Protein AF-0000000069994656 (afdb_homodimer)

Nearest PDB structures (foldseek):
  2nva-assembly3_F  TM=9.158E-01  e=1.597E-36  Paramecium bursaria Chlorella virus 1
  2nv9-assembly4_H  TM=9.128E-01  e=1.916E-36  Paramecium bursaria Chlorella virus 1
  2nv9-assembly2_C  TM=8.968E-01  e=6.045E-37  Paramecium bursaria Chlorella virus 1
  7s3f-assembly1_B  TM=8.757E-01  e=2.452E-35  Homo sapiens
  1d7k-assembly1_A  TM=8.746E-01  e=2.942E-35  Homo sapiens

Radius of gyration: 27.52 Å; Cα contacts (8 Å, |Δi|>4): 1826; chains: 2; bounding box: 66×85×59 Å

Secondary structure (DSSP, 8-state):
-PPPGGGTS-HHHHHHHHHHHTTSPSSEEEE-HHHHHHHHHHHHHHTTTEEEEEEGGG---HHHHHHHHHTT-EEEE-SHHHHHHHHHTT--GGGEEE--S---HHHHHHHHHTT--EEEE-SHHHHHHHHHHSTT-EEEEEB--S-GGGSSBPPPTTS-B-HHHHHHHHHHHHHTT-EEEEEE----BT---THHHHHHHHHHHHHHHHIIIII-----EEE----PPP-SSS----HHHHHHHHHHHHHHHH-SSPPEEEE--SHHHHGGGEEEEEEEEEEE-SSTT--PEEEEES--GGGT-GGGGGG-S---EE-S--S-EEEEEEE-SSS-TT-EEEEEEEEEEETT--TT-EEEEES-SSSSGGG-BS-GGGPPPPEEEE-/-PPPGGGTS-HHHHHHHHHHHTTSPSSEEEE-HHHHHHHHHHHHHHTTTEEEEEEGGG---HHHHHHHHHTT-EEEE-SHHHHHHHHHTT--GGGEEE--S---HHHHHHHHHTT--EEEE-SHHHHHHHHHHSTT-EEEEEB--S-GGGSSBPPPTTS-B-HHHHHHHHHHHHHTT-EEEEEE----BT---THHHHHHHHHHHHHHHHIIIII-----EEE----PPP-SSS----HHHHHHHHHHHHHHHH-SSPPEEEE--SHHHHGGGEEEEEEEEEEE-SSTT--PEEEEES--GGGT-GGGGGG-S---EE-S--S-EEEEEEE-SSS-TT-EEEEEEEEEEETT--TT-EEEEES-SSSSGGG-BS-GGGPPPPEEEE-

Solvent-accessible surface area (backbone atoms only — not comparable to full-atom values): 38412 Å² total; per-residue (Å²): 110,85,60,60,64,70,82,71,33,58,67,68,59,45,51,52,54,47,60,56,49,75,76,53,77,70,44,32,32,43,29,37,53,64,52,30,53,49,39,49,52,52,49,42,68,52,36,70,82,42,44,50,23,40,30,39,56,27,52,73,50,64,71,52,52,44,52,39,47,75,72,64,48,27,34,29,32,57,34,69,52,36,45,53,53,49,42,70,66,67,50,56,34,89,41,37,33,42,59,34,57,62,54,46,53,68,53,44,27,50,43,33,75,65,52,36,47,39,36,39,28,42,38,68,62,49,44,52,38,38,37,69,41,32,63,59,25,36,34,28,36,29,34,58,61,85,73,27,77,66,15,53,43,58,54,43,85,77,57,32,10,38,69,70,44,44,54,52,47,39,54,47,29,45,76,60,49,27,36,49,30,29,41,28,40,55,59,16,42,44,34,71,62,68,65,55,55,45,58,48,52,53,53,49,48,52,52,45,51,48,35,32,73,74,67,68,42,72,57,46,36,42,32,54,30,40,23,54,47,48,66,48,68,60,84,63,80,53,69,60,55,52,32,54,52,51,50,49,46,47,34,74,73,52,41,90,74,59,60,50,35,35,37,28,49,28,43,47,39,32,10,59,29,8,38,29,37,29,29,29,40,42,59,43,46,44,35,94,80,49,79,61,33,34,40,27,23,62,46,25,29,57,39,20,39,51,58,18,53,93,52,39,52,56,66,36,60,37,55,90,68,70,72,62,61,39,57,31,30,38,28,20,47,57,91,48,49,75,29,51,39,26,74,79,64,61,47,44,42,36,69,78,63,45,59,71,41,55,38,37,32,39,41,42,35,30,50,17,59,32,52,4,14,52,29,49,43,40,41,66,49,44,42,76,44,80,87,109,84,61,61,64,69,81,71,33,57,66,68,59,45,51,52,53,48,60,57,52,74,75,53,76,70,45,32,33,42,30,38,53,64,53,31,52,49,40,49,50,51,50,40,67,51,37,73,80,43,44,48,22,40,30,38,56,27,55,72,49,64,70,53,51,44,53,39,48,74,73,64,47,26,35,31,32,57,37,70,53,36,45,53,54,48,41,71,66,66,50,56,34,88,41,37,32,43,60,34,58,62,55,46,54,69,53,45,28,50,42,32,76,66,52,36,46,41,36,39,28,41,37,67,63,50,44,55,39,39,37,70,41,31,64,60,25,35,34,27,36,28,34,58,62,85,74,28,78,67,15,54,42,58,53,42,85,77,56,31,12,36,70,71,45,43,53,51,47,40,54,48,29,46,76,58,49,26,37,48,31,29,42,28,41,54,57,16,42,44,34,71,62,70,66,56,55,46,57,49,50,52,54,50,47,51,53,46,51,48,36,34,74,75,67,67,42,74,57,44,35,40,32,53,31,40,22,56,47,48,66,48,66,60,85,60,79,52,68,61,57,51,32,54,52,51,49,48,46,48,34,74,72,53,43,88,74,60,61,48,35,35,35,27,48,28,42,48,39,32,10,58,28,8,36,29,38,30,31,29,39,41,61,43,46,43,35,93,79,48,80,62,32,36,40,27,24,61,47,24,29,57,38,19,39,51,57,17,54,95,51,39,52,54,66,37,60,37,56,89,69,69,71,63,62,39,56,30,30,36,28,20,48,57,90,48,50,74,29,51,40,28,75,79,64,61,47,45,43,36,69,80,63,45,59,71,40,55,37,37,32,39,41,42,35,30,50,17,60,31,52,4,12,51,30,51,43,39,42,66,49,44,42,75,44,80,87

Organism: NCBI:txid53407

Structure (mmCIF, N/CA/C/O backbone):
data_AF-0000000069994656-model_v1
#
loop_
_entity.id
_entity.type
_entity.pdbx_description
1 polymer 'ornithine decarboxylase'
#
loop_
_atom_site.group_PDB
_atom_site.id
_atom_site.type_symbol
_atom_site.label_atom_id
_atom_site.label_alt_id
_atom_site.label_comp_id
_atom_site.label_asym_id
_atom_site.label_entity_id
_atom_site.label_seq_id
_atom_site.pdbx_PDB_ins_code
_atom_site.Cartn_x
_atom_site.Cartn_y
_atom_site.Cartn_z
_atom_site.occupancy
_atom_site.B_iso_or_equiv
_atom_site.auth_seq_id
_atom_site.auth_comp_id
_atom_site.auth_asym_id
_atom_site.auth_atom_id
_atom_site.pdbx_PDB_model_num
ATOM 1 N N . MET A 1 1 ? -22.219 -8.555 13.594 1 63.38 1 MET A N 1
ATOM 2 C CA . MET A 1 1 ? -23.5 -7.836 13.703 1 63.38 1 MET A CA 1
ATOM 3 C C . MET A 1 1 ? -23.891 -7.219 12.359 1 63.38 1 MET A C 1
ATOM 5 O O . MET A 1 1 ? -23.016 -6.797 11.594 1 63.38 1 MET A O 1
ATOM 9 N N . SER A 1 2 ? -25.141 -7.309 12.047 1 77.81 2 SER A N 1
ATOM 10 C CA . SER A 1 2 ? -25.641 -6.746 10.805 1 77.81 2 SER A CA 1
ATOM 11 C C . SER A 1 2 ? -25.641 -5.223 10.844 1 77.81 2 SER A C 1
ATOM 13 O O . SER A 1 2 ? -26.031 -4.621 11.852 1 77.81 2 SER A O 1
ATOM 15 N N . ILE A 1 3 ? -25.125 -4.598 9.906 1 87.12 3 ILE A N 1
ATOM 16 C CA . ILE A 1 3 ? -25.016 -3.146 9.781 1 87.12 3 ILE A CA 1
ATOM 17 C C . ILE A 1 3 ? -26.359 -2.568 9.328 1 87.12 3 ILE A C 1
ATOM 19 O O . ILE A 1 3 ? -27 -3.111 8.43 1 87.12 3 ILE A O 1
ATOM 23 N N . GLN A 1 4 ? -26.75 -1.566 10.086 1 90.5 4 GLN A N 1
ATOM 24 C CA . GLN A 1 4 ? -27.922 -0.803 9.664 1 90.5 4 GLN A CA 1
ATOM 25 C C . GLN A 1 4 ? -27.516 0.464 8.914 1 90.5 4 GLN A C 1
ATOM 27 O O . GLN A 1 4 ? -26.922 1.369 9.5 1 90.5 4 GLN A O 1
ATOM 32 N N . VAL A 1 5 ? -27.891 0.557 7.688 1 92.75 5 VAL A N 1
ATOM 33 C CA . VAL A 1 5 ? -27.484 1.648 6.805 1 92.75 5 VAL A CA 1
ATOM 34 C C . VAL A 1 5 ? -27.938 2.982 7.395 1 92.75 5 VAL A C 1
ATOM 36 O O . VAL A 1 5 ? -27.25 3.992 7.27 1 92.75 5 VAL A O 1
ATOM 39 N N . GLU A 1 6 ? -29.047 3.006 8.125 1 92.38 6 GLU A N 1
ATOM 40 C CA . GLU A 1 6 ? -29.656 4.219 8.672 1 92.38 6 GLU A CA 1
ATOM 41 C C . GLU A 1 6 ? -28.781 4.832 9.758 1 92.38 6 GLU A C 1
ATOM 43 O O . GLU A 1 6 ? -28.953 6 10.117 1 92.38 6 GLU A O 1
ATOM 48 N N . ASP A 1 7 ? -27.906 4.07 10.242 1 91.62 7 ASP A N 1
ATOM 49 C CA . ASP A 1 7 ? -26.969 4.594 11.234 1 91.62 7 ASP A CA 1
ATOM 50 C C . ASP A 1 7 ? -25.891 5.465 10.578 1 91.62 7 ASP A C 1
ATOM 52 O O . ASP A 1 7 ? -25.203 6.219 11.258 1 91.62 7 ASP A O 1
ATOM 56 N N . TYR A 1 8 ? -25.859 5.414 9.203 1 92.75 8 TYR A N 1
ATOM 57 C CA . TYR A 1 8 ? -24.75 6.074 8.508 1 92.75 8 TYR A CA 1
ATOM 58 C C . TYR A 1 8 ? -25.281 7.055 7.469 1 92.75 8 TYR A C 1
ATOM 60 O O . TYR A 1 8 ? -24.625 8.055 7.16 1 92.75 8 TYR A O 1
ATOM 68 N N . PHE A 1 9 ? -26.438 6.703 6.938 1 93.88 9 PHE A N 1
ATOM 69 C CA . PHE A 1 9 ? -27.031 7.52 5.879 1 93.88 9 PHE A CA 1
ATOM 70 C C . PHE A 1 9 ? -28.5 7.777 6.152 1 93.88 9 PHE A C 1
ATOM 72 O O . PHE A 1 9 ? -29.219 6.895 6.633 1 93.88 9 PHE A O 1
ATOM 79 N N . ALA A 1 10 ? -28.844 9.016 5.742 1 94.5 10 ALA A N 1
ATOM 80 C CA . ALA A 1 10 ? -30.281 9.188 5.586 1 94.5 10 ALA A CA 1
ATOM 81 C C . ALA A 1 10 ? -30.844 8.242 4.523 1 94.5 10 ALA A C 1
ATOM 83 O O . ALA A 1 10 ? -30.172 7.973 3.52 1 94.5 10 ALA A O 1
ATOM 84 N N . ARG A 1 11 ? -32.062 7.801 4.715 1 93.69 11 ARG A N 1
ATOM 85 C CA . ARG A 1 11 ? -32.656 6.789 3.852 1 93.69 11 ARG A CA 1
ATOM 86 C C . ARG A 1 11 ? -32.656 7.246 2.396 1 93.69 11 ARG A C 1
ATOM 88 O O . ARG A 1 11 ? -32.281 6.484 1.501 1 93.69 11 ARG A O 1
ATOM 95 N N . ASP A 1 12 ? -33.031 8.461 2.184 1 96.25 12 ASP A N 1
ATOM 96 C CA . ASP A 1 12 ? -33.156 8.992 0.826 1 96.25 12 ASP A CA 1
ATOM 97 C C . ASP A 1 12 ? -31.781 9.125 0.163 1 96.25 12 ASP A C 1
ATOM 99 O O . ASP A 1 12 ? -31.641 8.898 -1.04 1 96.25 12 ASP A O 1
ATOM 103 N N . THR A 1 13 ? -30.844 9.523 0.927 1 96.5 13 THR A N 1
ATOM 104 C CA . THR A 1 13 ? -29.484 9.656 0.407 1 96.5 13 THR A CA 1
ATOM 105 C C . THR A 1 13 ? -28.938 8.305 -0.017 1 96.5 13 THR A C 1
ATOM 107 O O . THR A 1 13 ? -28.359 8.172 -1.104 1 96.5 13 THR A O 1
ATOM 110 N N . PHE A 1 14 ? -29.188 7.316 0.808 1 96.69 14 PHE A N 1
ATOM 111 C CA . PHE A 1 14 ? -28.719 5.98 0.477 1 96.69 14 PHE A CA 1
ATOM 112 C C . PHE A 1 14 ? -29.406 5.449 -0.768 1 96.69 14 PHE A C 1
ATOM 114 O O . PHE A 1 14 ? -28.781 4.852 -1.639 1 96.69 14 PHE A O 1
ATOM 121 N N . LYS A 1 15 ? -30.656 5.633 -0.788 1 96.69 15 LYS A N 1
ATOM 122 C CA . LYS A 1 15 ? -31.438 5.172 -1.939 1 96.69 15 LYS A CA 1
ATOM 123 C C . LYS A 1 15 ? -30.906 5.789 -3.232 1 96.69 15 LYS A C 1
ATOM 125 O O . LYS A 1 15 ? -30.781 5.102 -4.25 1 96.69 15 LYS A O 1
ATOM 130 N N . LYS A 1 16 ? -30.625 7.039 -3.148 1 97.06 16 LYS A N 1
ATOM 131 C CA . LYS A 1 16 ? -30.094 7.742 -4.312 1 97.06 16 LYS A CA 1
ATOM 132 C C . LYS A 1 16 ? -28.75 7.176 -4.723 1 97.06 16 LYS A C 1
ATOM 134 O O . LYS A 1 16 ? -28.516 6.887 -5.902 1 97.06 16 LYS A O 1
ATOM 139 N N . MET A 1 17 ? -27.875 7.031 -3.785 1 97.56 17 MET A N 1
ATOM 140 C CA . MET A 1 17 ? -26.531 6.516 -4.059 1 97.56 17 MET A CA 1
ATOM 141 C C . MET A 1 17 ? -26.594 5.082 -4.566 1 97.56 17 MET A C 1
ATOM 143 O O . MET A 1 17 ? -25.875 4.715 -5.496 1 97.56 17 MET A O 1
ATOM 147 N N . LYS A 1 18 ? -27.453 4.297 -3.99 1 97.31 18 LYS A N 1
ATOM 148 C CA . LYS A 1 18 ? -27.609 2.906 -4.406 1 97.31 18 LYS A CA 1
ATOM 149 C C . LYS A 1 18 ? -28.156 2.814 -5.824 1 97.31 18 LYS A C 1
ATOM 151 O O . LYS A 1 18 ? -27.734 1.963 -6.609 1 97.31 18 LYS A O 1
ATOM 156 N N . ALA A 1 19 ? -29.141 3.652 -6.129 1 97.69 19 ALA A N 1
ATOM 157 C CA . ALA A 1 19 ? -29.703 3.67 -7.473 1 97.69 19 ALA A CA 1
ATOM 158 C C . ALA A 1 19 ? -28.641 3.949 -8.523 1 97.69 19 ALA A C 1
ATOM 160 O O . ALA A 1 19 ? -28.625 3.34 -9.594 1 97.69 19 ALA A O 1
ATOM 161 N N . PHE A 1 20 ? -27.797 4.875 -8.242 1 98 20 PHE A N 1
ATOM 162 C CA . PHE A 1 20 ? -26.656 5.152 -9.125 1 98 20 PHE A CA 1
ATOM 163 C C . PHE A 1 20 ? -25.734 3.947 -9.203 1 98 20 PHE A C 1
ATOM 165 O O . PHE A 1 20 ? -25.328 3.541 -10.297 1 98 20 PHE A O 1
ATOM 172 N N . ALA A 1 21 ? -25.359 3.4 -8.039 1 97.5 21 ALA A N 1
ATOM 173 C CA . ALA A 1 21 ? -24.406 2.293 -7.922 1 97.5 21 ALA A CA 1
ATOM 174 C C . ALA A 1 21 ? -24.891 1.078 -8.711 1 97.5 21 ALA A C 1
ATOM 176 O O . ALA A 1 21 ? -24.078 0.349 -9.289 1 97.5 21 ALA A O 1
ATOM 177 N N . ASP A 1 22 ? -26.156 0.831 -8.727 1 96.81 22 ASP A N 1
ATOM 178 C CA . ASP A 1 22 ? -26.75 -0.344 -9.367 1 96.81 22 ASP A CA 1
ATOM 179 C C . ASP A 1 22 ? -26.453 -0.366 -10.859 1 96.81 22 ASP A C 1
ATOM 181 O O . ASP A 1 22 ? -26.516 -1.419 -11.5 1 96.81 22 ASP A O 1
ATOM 185 N N . LYS A 1 23 ? -26.016 0.769 -11.375 1 97.38 23 LYS A N 1
ATOM 186 C CA . LYS A 1 23 ? -25.812 0.879 -12.82 1 97.38 23 LYS A CA 1
ATOM 187 C C . LYS A 1 23 ? -24.328 0.819 -13.18 1 97.38 23 LYS A C 1
ATOM 189 O O . LYS A 1 23 ? -23.953 0.947 -14.344 1 97.38 23 LYS A O 1
ATOM 194 N N . GLN A 1 24 ? -23.5 0.653 -12.172 1 97.69 24 GLN A N 1
ATOM 195 C CA . GLN A 1 24 ? -22.062 0.709 -12.414 1 97.69 24 GLN A CA 1
ATOM 196 C C . GLN A 1 24 ? -21.422 -0.663 -12.234 1 97.69 24 GLN A C 1
ATOM 198 O O . GLN A 1 24 ? -21.875 -1.469 -11.43 1 97.69 24 GLN A O 1
ATOM 203 N N . GLU A 1 25 ? -20.375 -0.936 -12.977 1 96.88 25 GLU A N 1
ATOM 204 C CA . GLU A 1 25 ? -19.562 -2.137 -12.789 1 96.88 25 GLU A CA 1
ATOM 205 C C . GLU A 1 25 ? -18.609 -1.981 -11.609 1 96.88 25 GLU A C 1
ATOM 207 O O . GLU A 1 25 ? -18.016 -0.919 -11.414 1 96.88 25 GLU A O 1
ATOM 212 N N . THR A 1 26 ? -18.484 -2.979 -10.812 1 97.44 26 THR A N 1
ATOM 213 C CA . THR A 1 26 ? -17.609 -2.965 -9.648 1 97.44 26 THR A CA 1
ATOM 214 C C . THR A 1 26 ? -16.188 -3.342 -10.031 1 97.44 26 THR A C 1
ATOM 216 O O . THR A 1 26 ? -15.961 -3.973 -11.062 1 97.44 26 THR A O 1
ATOM 219 N N . PRO A 1 27 ? -15.289 -2.9 -9.18 1 97.62 27 PRO A N 1
ATOM 220 C CA . PRO A 1 27 ? -15.422 -2.096 -7.961 1 97.62 27 PRO A CA 1
ATOM 221 C C . PRO A 1 27 ? -15.359 -0.594 -8.234 1 97.62 27 PRO A C 1
ATOM 223 O O . PRO A 1 27 ? -14.758 -0.169 -9.227 1 97.62 27 PRO A O 1
ATOM 226 N N . PHE A 1 28 ? -15.961 0.199 -7.371 1 98.31 28 PHE A N 1
ATOM 227 C CA . PHE A 1 28 ? -15.906 1.654 -7.445 1 98.31 28 PHE A CA 1
ATOM 228 C C . PHE A 1 28 ? -16.312 2.279 -6.113 1 98.31 28 PHE A C 1
ATOM 230 O O . PHE A 1 28 ? -16.828 1.591 -5.234 1 98.31 28 PHE A O 1
ATOM 237 N N . VAL A 1 29 ? -16.031 3.525 -5.961 1 98.06 29 VAL A N 1
ATOM 238 C CA . VAL A 1 29 ? -16.547 4.297 -4.836 1 98.06 29 VAL A CA 1
ATOM 239 C C . VAL A 1 29 ? -17.438 5.422 -5.352 1 98.06 29 VAL A C 1
ATOM 241 O O . VAL A 1 29 ? -17.141 6.051 -6.367 1 98.06 29 VAL A O 1
ATOM 244 N N . VAL A 1 30 ? -18.562 5.57 -4.781 1 98.5 30 VAL A N 1
ATOM 245 C CA . VAL A 1 30 ? -19.469 6.68 -5.074 1 98.5 30 VAL A CA 1
ATOM 246 C C . VAL A 1 30 ? -19.547 7.613 -3.869 1 98.5 30 VAL A C 1
ATOM 248 O O . VAL A 1 30 ? -19.719 7.156 -2.736 1 98.5 30 VAL A O 1
ATOM 251 N N . ILE A 1 31 ? -19.375 8.875 -4.117 1 98.25 31 ILE A N 1
ATOM 252 C CA . ILE A 1 31 ? -19.297 9.875 -3.051 1 98.25 31 ILE A CA 1
ATOM 253 C C . ILE A 1 31 ? -20.391 10.914 -3.232 1 98.25 31 ILE A C 1
ATOM 255 O O . ILE A 1 31 ? -20.547 11.469 -4.32 1 98.25 31 ILE A O 1
ATOM 259 N N . ASP A 1 32 ? -21.109 11.148 -2.197 1 98.38 32 ASP A N 1
ATOM 260 C CA . ASP A 1 32 ? -22.156 12.172 -2.195 1 98.38 32 ASP A CA 1
ATOM 261 C C . ASP A 1 32 ? -21.578 13.531 -1.801 1 98.38 32 ASP A C 1
ATOM 263 O O . ASP A 1 32 ? -21.328 13.789 -0.622 1 98.38 32 ASP A O 1
ATOM 267 N N . THR A 1 33 ? -21.547 14.469 -2.727 1 98.06 33 THR A N 1
ATOM 268 C CA . THR A 1 33 ? -20.891 15.75 -2.479 1 98.06 33 THR A CA 1
ATOM 269 C C . THR A 1 33 ? -21.734 16.625 -1.554 1 98.06 33 THR A C 1
ATOM 271 O O . THR A 1 33 ? -21.203 17.469 -0.84 1 98.06 33 THR A O 1
ATOM 274 N N . GLN A 1 34 ? -23.062 16.375 -1.5 1 97.94 34 GLN A N 1
ATOM 275 C CA . GLN A 1 34 ? -23.906 17.156 -0.597 1 97.94 34 GLN A CA 1
ATOM 276 C C . GLN A 1 34 ? -23.625 16.797 0.86 1 97.94 34 GLN A C 1
ATOM 278 O O . GLN A 1 34 ? -23.703 17.656 1.738 1 97.94 34 GLN A O 1
ATOM 283 N N . MET A 1 35 ? -23.359 15.578 1.066 1 97.88 35 MET A N 1
ATOM 284 C CA . MET A 1 35 ? -22.984 15.164 2.418 1 97.88 35 MET A CA 1
ATOM 285 C C . MET A 1 35 ? -21.703 15.859 2.863 1 97.88 35 MET A C 1
ATOM 287 O O . MET A 1 35 ? -21.562 16.234 4.031 1 97.88 35 MET A O 1
ATOM 291 N N . ILE A 1 36 ? -20.797 16.031 1.959 1 98.44 36 ILE A N 1
ATOM 292 C CA . ILE A 1 36 ? -19.547 16.734 2.26 1 98.44 36 ILE A CA 1
ATOM 293 C C . ILE A 1 36 ? -19.828 18.203 2.549 1 98.44 36 ILE A C 1
ATOM 295 O O . ILE A 1 36 ? -19.297 18.766 3.504 1 98.44 36 ILE A O 1
ATOM 299 N N . ALA A 1 37 ? -20.688 18.781 1.743 1 98.5 37 ALA A N 1
ATOM 300 C CA . ALA A 1 37 ? -21.078 20.172 1.945 1 98.5 37 ALA A CA 1
ATOM 301 C C . ALA A 1 37 ? -21.688 20.375 3.334 1 98.5 37 ALA A C 1
ATOM 303 O O . ALA A 1 37 ? -21.344 21.344 4.031 1 98.5 37 ALA A O 1
ATOM 304 N N . GLN A 1 38 ? -22.531 19.453 3.686 1 97.56 38 GLN A N 1
ATOM 305 C CA . GLN A 1 38 ? -23.188 19.562 4.988 1 97.56 38 GLN A CA 1
ATOM 306 C C . GLN A 1 38 ? -22.188 19.375 6.121 1 97.56 38 GLN A C 1
ATOM 308 O O . GLN A 1 38 ? -22.234 20.078 7.129 1 97.56 38 GLN A O 1
ATOM 313 N N . ALA A 1 39 ? -21.328 18.406 5.953 1 97.12 39 ALA A N 1
ATOM 314 C CA . ALA A 1 39 ? -20.312 18.172 6.969 1 97.12 39 ALA A CA 1
ATOM 315 C C . ALA A 1 39 ? -19.438 19.406 7.164 1 97.12 39 ALA A C 1
ATOM 317 O O . ALA A 1 39 ? -19.078 19.75 8.297 1 97.12 39 ALA A O 1
ATOM 318 N N . TYR A 1 40 ? -19.094 20.062 6.078 1 98.06 40 TYR A N 1
ATOM 319 C CA . TYR A 1 40 ? -18.312 21.281 6.137 1 98.06 40 TYR A CA 1
ATOM 320 C C . TYR A 1 40 ? -19.047 22.391 6.887 1 98.06 40 TYR A C 1
ATOM 322 O O . TYR A 1 40 ? -18.484 23.062 7.738 1 98.06 40 TY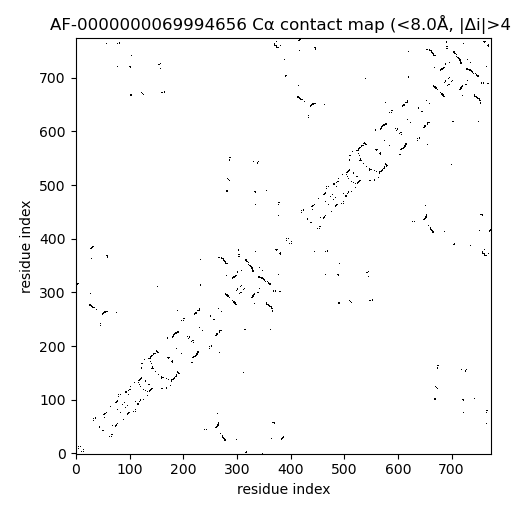R A O 1
ATOM 330 N N . ASP A 1 41 ? -20.297 22.531 6.602 1 97.94 41 ASP A N 1
ATOM 331 C CA . ASP A 1 41 ? -21.125 23.531 7.281 1 97.94 41 ASP A CA 1
ATOM 332 C C . ASP A 1 41 ? -21.219 23.234 8.781 1 97.94 41 ASP A C 1
ATOM 334 O O . ASP A 1 41 ? -21.141 24.156 9.602 1 97.94 41 ASP A O 1
ATOM 338 N N . ASP A 1 42 ? -21.391 21.984 9.062 1 96.69 42 ASP A N 1
ATOM 339 C CA . ASP A 1 42 ? -21.469 21.578 10.469 1 96.69 42 ASP A CA 1
ATOM 340 C C . ASP A 1 42 ? -20.172 21.891 11.203 1 96.69 42 ASP A C 1
ATOM 342 O O . ASP A 1 42 ? -20.188 22.359 12.344 1 96.69 42 ASP A O 1
ATOM 346 N N . LEU A 1 43 ? -19.094 21.609 10.562 1 96.81 43 LEU A N 1
ATOM 347 C CA . LEU A 1 43 ? -17.797 21.891 11.148 1 96.81 43 LEU A CA 1
ATOM 348 C C . LEU A 1 43 ? -17.625 23.391 11.391 1 96.81 43 LEU A C 1
ATOM 350 O O . LEU A 1 43 ? -17.188 23.797 12.469 1 96.81 43 LEU A O 1
ATOM 354 N N . ARG A 1 44 ? -18 24.188 10.43 1 96.56 44 ARG A N 1
ATOM 355 C CA . ARG A 1 44 ? -17.891 25.641 10.539 1 96.56 44 ARG A CA 1
ATOM 356 C C . ARG A 1 44 ? -18.781 26.172 11.641 1 96.56 44 ARG A C 1
ATOM 358 O O . ARG A 1 44 ? -18.406 27.094 12.367 1 96.56 44 ARG A O 1
ATOM 365 N N . ALA A 1 45 ? -19.891 25.594 11.727 1 95.81 45 ALA A N 1
ATOM 366 C CA . ALA A 1 45 ? -20.828 26.016 12.758 1 95.81 45 ALA A CA 1
ATOM 367 C C . ALA A 1 45 ? -20.297 25.703 14.156 1 95.81 45 ALA A C 1
ATOM 369 O O . ALA A 1 45 ? -20.531 26.453 15.102 1 95.81 45 ALA A O 1
ATOM 370 N N . GLY A 1 46 ? -19.625 24.609 14.234 1 94.62 46 GLY A N 1
ATOM 371 C CA . GLY A 1 46 ? -19.078 24.219 15.516 1 94.62 46 GLY A CA 1
ATOM 372 C C . GLY A 1 46 ? -17.844 25.016 15.906 1 94.62 46 GLY A C 1
ATOM 373 O O . GLY A 1 46 ? -17.594 25.219 17.094 1 94.62 46 GLY A O 1
ATOM 374 N N . PHE A 1 47 ? -17.094 25.406 14.883 1 95.5 47 PHE A N 1
ATOM 375 C CA . PHE A 1 47 ? -15.875 26.172 15.086 1 95.5 47 PHE A CA 1
ATOM 376 C C . PHE A 1 47 ? -15.93 27.484 14.312 1 95.5 47 PHE A C 1
ATOM 378 O O . PHE A 1 47 ? -15.109 27.734 13.43 1 95.5 47 PHE A O 1
ATOM 385 N N . GLU A 1 48 ? -16.719 28.375 14.695 1 91.81 48 GLU A N 1
ATOM 386 C CA . GLU A 1 48 ? -17.016 29.594 13.938 1 91.81 48 GLU A CA 1
ATOM 387 C C . GLU A 1 48 ? -15.773 30.469 13.781 1 91.81 48 GLU A C 1
ATOM 389 O O . GLU A 1 48 ? -15.609 31.141 12.766 1 91.81 48 GLU A O 1
ATOM 394 N N . PHE A 1 49 ? -14.93 30.359 14.711 1 93.81 49 PHE A N 1
ATOM 395 C CA . PHE A 1 49 ? -13.773 31.234 14.727 1 93.81 49 PHE A CA 1
ATOM 396 C C . PHE A 1 49 ? -12.594 30.609 14.008 1 93.81 49 PHE A C 1
ATOM 398 O O . PHE A 1 49 ? -11.586 31.266 13.75 1 93.81 49 PHE A O 1
ATOM 405 N N . ALA A 1 50 ? -12.672 29.391 13.703 1 96.69 50 ALA A N 1
ATOM 406 C CA . ALA A 1 50 ? -11.531 28.656 13.148 1 96.69 50 ALA A CA 1
ATOM 407 C C . ALA A 1 50 ? -11.531 28.719 11.625 1 96.69 50 ALA A C 1
ATOM 409 O O . ALA A 1 50 ? -12.594 28.812 11 1 96.69 50 ALA A O 1
ATOM 410 N N . LYS A 1 51 ? -10.367 28.719 11.07 1 97.88 51 LYS A N 1
ATOM 411 C CA . LYS A 1 51 ? -10.211 28.5 9.633 1 97.88 51 LYS A CA 1
ATOM 412 C C . LYS A 1 51 ? -10.055 27.031 9.305 1 97.88 51 LYS A C 1
ATOM 414 O O . LYS A 1 51 ? -9.305 26.312 9.977 1 97.88 51 LYS A O 1
ATOM 419 N N . VAL A 1 52 ? -10.781 26.625 8.312 1 98.19 52 VAL A N 1
ATOM 420 C CA . VAL A 1 52 ? -10.719 25.234 7.891 1 98.19 52 VAL A CA 1
ATOM 421 C C . VAL A 1 52 ? -9.727 25.094 6.738 1 98.19 52 VAL A C 1
ATOM 423 O O . VAL A 1 52 ? -9.867 25.734 5.703 1 98.19 52 VAL A O 1
ATOM 426 N N . TYR A 1 53 ? -8.742 24.344 6.914 1 98.75 53 TYR A N 1
ATOM 427 C CA . TYR A 1 53 ? -7.797 23.922 5.879 1 98.75 53 TYR A CA 1
ATOM 428 C C . TYR A 1 53 ? -8 22.469 5.508 1 98.75 53 TYR A C 1
ATOM 430 O O . TYR A 1 53 ? -7.434 21.562 6.141 1 98.75 53 TYR A O 1
ATOM 438 N N . TYR A 1 54 ? -8.758 22.25 4.48 1 98.62 54 TYR A N 1
ATOM 439 C CA . TYR A 1 54 ? -9.047 20.875 4.055 1 98.62 54 TYR A CA 1
ATOM 440 C C . TYR A 1 54 ? -7.762 20.125 3.729 1 98.62 54 TYR A C 1
ATOM 442 O O . TYR A 1 54 ? -6.938 20.594 2.943 1 98.62 54 TYR A O 1
ATOM 450 N N . ALA A 1 55 ? -7.574 18.938 4.414 1 97.38 55 ALA A N 1
ATOM 451 C CA . ALA A 1 55 ? -6.445 18.062 4.09 1 97.38 55 ALA A CA 1
ATOM 452 C C . ALA A 1 55 ? -6.668 17.344 2.764 1 97.38 55 ALA A C 1
ATOM 454 O O . ALA A 1 55 ? -7.32 16.297 2.719 1 97.38 55 ALA A O 1
ATOM 455 N N . VAL A 1 56 ? -5.98 17.734 1.724 1 97.56 56 VAL A N 1
ATOM 456 C CA . VAL A 1 56 ? -6.266 17.312 0.357 1 97.56 56 VAL A CA 1
ATOM 457 C C . VAL A 1 56 ? -5.953 15.82 0.201 1 97.56 56 VAL A C 1
ATOM 459 O O . VAL A 1 56 ? -6.598 15.125 -0.584 1 97.56 56 VAL A O 1
ATOM 462 N N . LYS A 1 57 ? -5.066 15.312 0.994 1 93.81 57 LYS A N 1
ATOM 463 C CA . LYS A 1 57 ? -4.645 13.922 0.891 1 93.81 57 LYS A CA 1
ATOM 464 C C . LYS A 1 57 ? -5.809 12.977 1.169 1 93.81 57 LYS A C 1
ATOM 466 O O . LYS A 1 57 ? -5.77 11.805 0.777 1 93.81 57 LYS A O 1
ATOM 471 N N . ALA A 1 58 ? -6.809 13.422 1.918 1 95.69 58 ALA A N 1
ATOM 472 C CA . ALA A 1 58 ? -7.957 12.578 2.238 1 95.69 58 ALA A CA 1
ATOM 473 C C . ALA A 1 58 ? -8.695 12.156 0.974 1 95.69 58 ALA A C 1
ATOM 475 O O . ALA A 1 58 ? -9.086 10.992 0.837 1 95.69 58 ALA A O 1
ATOM 476 N N . ASN A 1 59 ? -8.914 13 0.12 1 97.06 59 ASN A N 1
ATOM 477 C CA . ASN A 1 59 ? -9.484 12.797 -1.205 1 97.06 59 ASN A CA 1
ATOM 478 C C . ASN A 1 59 ? -9.227 13.984 -2.121 1 97.06 59 ASN A C 1
ATOM 480 O O . ASN A 1 59 ? -9.867 15.031 -1.995 1 97.06 59 ASN A O 1
ATOM 484 N N . PRO A 1 60 ? -8.352 13.883 -3.076 1 97 60 PRO A N 1
ATOM 485 C CA . PRO A 1 60 ? -7.891 15.023 -3.871 1 97 60 PRO A CA 1
ATOM 486 C C . PRO A 1 60 ? -8.758 15.273 -5.105 1 97 60 PRO A C 1
ATOM 488 O O . PRO A 1 60 ? -8.359 16.031 -6 1 97 60 PRO A O 1
ATOM 491 N N . ALA A 1 61 ? -9.914 14.695 -5.215 1 97.19 61 ALA A N 1
ATOM 492 C CA . ALA A 1 61 ? -10.766 14.852 -6.395 1 97.19 61 ALA A CA 1
ATOM 493 C C . ALA A 1 61 ? -11.094 16.312 -6.648 1 97.19 61 ALA A C 1
ATOM 495 O O . ALA A 1 61 ? -11.375 17.062 -5.707 1 97.19 61 ALA A O 1
ATOM 496 N N . VAL A 1 62 ? -11.133 16.719 -7.871 1 97.88 62 VAL A N 1
ATOM 497 C CA . VAL A 1 62 ? -11.391 18.109 -8.242 1 97.88 62 VAL A CA 1
ATOM 498 C C . VAL A 1 62 ? -12.812 18.5 -7.844 1 97.88 62 VAL A C 1
ATOM 500 O O . VAL A 1 62 ? -13.078 19.641 -7.48 1 97.88 62 VAL A O 1
ATOM 503 N N . GLU A 1 63 ? -13.773 17.547 -7.859 1 98.31 63 GLU A N 1
ATOM 504 C CA . GLU A 1 63 ? -15.148 17.797 -7.449 1 98.31 63 GLU A CA 1
ATOM 505 C C . GLU A 1 63 ? -15.219 18.25 -5.992 1 98.31 63 GLU A C 1
ATOM 507 O O . GLU A 1 63 ? -15.992 19.141 -5.656 1 98.31 63 GLU A O 1
ATOM 512 N N . ILE A 1 64 ? -14.406 17.656 -5.195 1 98.38 64 ILE A N 1
ATOM 513 C CA . ILE A 1 64 ? -14.391 17.969 -3.773 1 98.38 64 ILE A CA 1
ATOM 514 C C . ILE A 1 64 ? -13.664 19.297 -3.551 1 98.38 64 ILE A C 1
ATOM 516 O O . ILE A 1 64 ? -14.141 20.156 -2.803 1 98.38 64 ILE A O 1
ATOM 520 N N . ILE A 1 65 ? -12.516 19.484 -4.207 1 98.5 65 ILE A N 1
ATOM 521 C CA . ILE A 1 65 ? -11.75 20.719 -4.082 1 98.5 65 ILE A CA 1
ATOM 522 C C . ILE A 1 65 ? -12.609 21.891 -4.52 1 98.5 65 ILE A C 1
ATOM 524 O O . ILE A 1 65 ? -12.672 22.922 -3.826 1 98.5 65 ILE A O 1
ATOM 528 N N . ASP A 1 66 ? -13.312 21.719 -5.625 1 98.44 66 ASP A N 1
ATOM 529 C CA . ASP A 1 66 ? -14.172 22.781 -6.137 1 98.44 66 ASP A CA 1
ATOM 530 C C . ASP A 1 66 ? -15.289 23.109 -5.152 1 98.44 66 ASP A C 1
ATOM 532 O O . ASP A 1 66 ? -15.57 24.281 -4.887 1 98.44 66 ASP A O 1
ATOM 536 N N . LEU A 1 67 ? -15.898 22.109 -4.66 1 98.56 67 LEU A N 1
ATOM 537 C CA . LEU A 1 67 ? -16.984 22.266 -3.697 1 98.56 67 LEU A CA 1
ATOM 538 C C . LEU A 1 67 ? -16.5 23.047 -2.473 1 98.56 67 LEU A C 1
ATOM 540 O O . LEU A 1 67 ? -17.141 24.031 -2.068 1 98.56 67 LEU A O 1
ATOM 544 N N . LEU A 1 68 ? -15.414 22.625 -1.918 1 98.69 68 LEU A N 1
ATOM 545 C CA . LEU A 1 68 ? -14.906 23.234 -0.693 1 98.69 68 LEU A CA 1
ATOM 546 C C . LEU A 1 68 ? -14.359 24.625 -0.967 1 98.69 68 LEU A C 1
ATOM 548 O O . LEU A 1 68 ? -14.453 25.516 -0.116 1 98.69 68 LEU A O 1
ATOM 552 N N . ASN A 1 69 ? -13.758 24.781 -2.146 1 98.69 69 ASN A N 1
ATOM 553 C CA . ASN A 1 69 ? -13.336 26.109 -2.57 1 98.69 69 ASN A CA 1
ATOM 554 C C . ASN A 1 69 ? -14.508 27.094 -2.588 1 98.69 69 ASN A C 1
ATOM 556 O O . ASN A 1 69 ? -14.406 28.188 -2.041 1 98.69 69 ASN A O 1
ATOM 560 N N . GLN A 1 70 ? -15.57 26.703 -3.139 1 98.31 70 GLN A N 1
ATOM 561 C CA . GLN A 1 70 ? -16.766 27.547 -3.238 1 98.31 70 GLN A CA 1
ATOM 562 C C . GLN A 1 70 ? -17.328 27.859 -1.857 1 98.31 70 GLN A C 1
ATOM 564 O O . GLN A 1 70 ? -17.891 28.938 -1.639 1 98.31 70 GLN A O 1
ATOM 569 N N . LYS A 1 71 ? -17.125 27 -0.964 1 98 71 LYS A N 1
ATOM 570 C CA . LYS A 1 71 ? -17.641 27.188 0.389 1 98 71 LYS A CA 1
ATOM 571 C C . LYS A 1 71 ? -16.688 28.031 1.228 1 98 71 LYS A C 1
ATOM 573 O O . LYS A 1 71 ? -17 28.375 2.371 1 98 71 LYS A O 1
ATOM 578 N N . GLY A 1 72 ? -15.484 28.297 0.7 1 97.56 72 GLY A N 1
ATOM 579 C CA . GLY A 1 72 ? -14.586 29.219 1.376 1 97.56 72 GLY A CA 1
ATOM 580 C C . GLY A 1 72 ? -13.484 28.516 2.146 1 97.56 72 GLY A C 1
ATOM 581 O O . GLY A 1 72 ? -12.773 29.141 2.932 1 97.56 72 GLY A O 1
ATOM 582 N N . SER A 1 73 ? -13.359 27.234 1.88 1 98.56 73 SER A N 1
ATOM 583 C CA . SER A 1 73 ? -12.328 26.484 2.578 1 98.56 73 SER A CA 1
ATOM 584 C C . SER A 1 73 ? -10.93 26.938 2.164 1 98.56 73 SER A C 1
ATOM 586 O O . SER A 1 73 ? -10.727 27.391 1.036 1 98.56 73 SER A O 1
ATOM 588 N N . SER A 1 74 ? -10.008 26.891 3.096 1 98.81 74 SER A N 1
ATOM 589 C CA . SER A 1 74 ? -8.578 26.844 2.799 1 98.81 74 SER A CA 1
ATOM 590 C C . SER A 1 74 ? -8.102 25.391 2.615 1 98.81 74 SER A C 1
ATOM 592 O O . SER A 1 74 ? -8.891 24.453 2.754 1 98.81 74 SER A O 1
ATOM 594 N N . PHE A 1 75 ? -6.832 25.25 2.182 1 98.88 75 PHE A N 1
ATOM 595 C CA . PHE A 1 75 ? -6.359 23.922 1.831 1 98.88 75 PHE A CA 1
ATOM 596 C C . PHE A 1 75 ? -4.98 23.656 2.422 1 98.88 75 PHE A C 1
ATOM 598 O O . PHE A 1 75 ? -4.086 24.5 2.32 1 98.88 75 PHE A O 1
ATOM 605 N N . ASP A 1 76 ? -4.871 22.562 3.107 1 98.44 76 ASP A N 1
ATOM 606 C CA . ASP A 1 76 ? -3.586 22.031 3.549 1 98.44 76 ASP A CA 1
ATOM 607 C C . ASP A 1 76 ? -3.016 21.062 2.527 1 98.44 76 ASP A C 1
ATOM 609 O O . ASP A 1 76 ? -3.619 20.016 2.256 1 98.44 76 ASP A O 1
ATOM 613 N N . ILE A 1 77 ? -1.854 21.375 1.979 1 97.06 77 ILE A N 1
ATOM 614 C CA . ILE A 1 77 ? -1.338 20.547 0.898 1 97.06 77 ILE A CA 1
ATOM 615 C C . ILE A 1 77 ? 0.094 20.125 1.215 1 97.06 77 ILE A C 1
ATOM 617 O O . ILE A 1 77 ? 0.761 20.734 2.051 1 97.06 77 ILE A O 1
ATOM 621 N N . ALA A 1 78 ? 0.543 19.031 0.54 1 97.19 78 ALA A N 1
ATOM 622 C CA . ALA A 1 78 ? 1.784 18.375 0.962 1 97.19 78 ALA A CA 1
ATOM 623 C C . ALA A 1 78 ? 2.828 18.422 -0.149 1 97.19 78 ALA A C 1
ATOM 625 O O . ALA A 1 78 ? 4.016 18.188 0.096 1 97.19 78 ALA A O 1
ATOM 626 N N . SER A 1 79 ? 2.508 18.766 -1.352 1 97.94 79 SER A N 1
ATOM 627 C CA . SER A 1 79 ? 3.432 18.641 -2.475 1 97.94 79 SER A CA 1
ATOM 628 C C . SER A 1 79 ? 3.107 19.656 -3.57 1 97.94 79 SER A C 1
ATOM 630 O O . SER A 1 79 ? 2.035 20.266 -3.564 1 97.94 79 SER A O 1
ATOM 632 N N . ILE A 1 80 ? 4.059 19.812 -4.48 1 98.31 80 ILE A N 1
ATOM 633 C CA . ILE A 1 80 ? 3.859 20.719 -5.609 1 98.31 80 ILE A CA 1
ATOM 634 C C . ILE A 1 80 ? 2.732 20.188 -6.496 1 98.31 80 ILE A C 1
ATOM 636 O O . ILE A 1 80 ? 2.035 20.969 -7.148 1 98.31 80 ILE A O 1
ATOM 640 N N . TYR A 1 81 ? 2.531 18.906 -6.523 1 97.44 81 TYR A N 1
ATOM 641 C CA . TYR A 1 81 ? 1.482 18.297 -7.336 1 97.44 81 TYR A CA 1
ATOM 642 C C . TYR A 1 81 ? 0.102 18.656 -6.801 1 97.44 81 TYR A C 1
ATOM 644 O O . TYR A 1 81 ? -0.79 19.031 -7.57 1 97.44 81 TYR A O 1
ATOM 652 N N . GLU A 1 82 ? -0.069 18.562 -5.512 1 98.06 82 GLU A N 1
ATOM 653 C CA . GLU A 1 82 ? -1.321 19 -4.902 1 98.06 82 GLU A CA 1
ATOM 654 C C . GLU A 1 82 ? -1.523 20.5 -5.074 1 98.06 82 GLU A C 1
ATOM 656 O O . GLU A 1 82 ? -2.65 20.969 -5.262 1 98.06 82 GLU A O 1
ATOM 661 N N . LEU A 1 83 ? -0.388 21.219 -4.941 1 98.69 83 LEU A N 1
ATOM 662 C CA . LEU A 1 83 ? -0.467 22.672 -5.133 1 98.69 83 LEU A CA 1
ATOM 663 C C . LEU A 1 83 ? -1.048 23 -6.504 1 98.69 83 LEU A C 1
ATOM 665 O O . LEU A 1 83 ? -2.012 23.766 -6.602 1 98.69 83 LEU A O 1
ATOM 669 N N . ASP A 1 84 ? -0.468 22.391 -7.52 1 98.38 84 ASP A N 1
ATOM 670 C CA . ASP A 1 84 ? -0.916 22.656 -8.883 1 98.38 84 ASP A CA 1
ATOM 671 C C . ASP A 1 84 ? -2.383 22.266 -9.062 1 98.38 84 ASP A C 1
ATOM 673 O O . ASP A 1 84 ? -3.141 22.984 -9.719 1 98.38 84 ASP A O 1
ATOM 677 N N . LYS A 1 85 ? -2.787 21.234 -8.484 1 97.31 85 LYS A N 1
ATOM 678 C CA . LYS A 1 85 ? -4.168 20.766 -8.586 1 97.31 85 LYS A CA 1
ATOM 679 C C . LYS A 1 85 ? -5.129 21.75 -7.918 1 97.31 85 LYS A C 1
ATOM 681 O O . LYS A 1 85 ? -6.145 22.125 -8.5 1 97.31 85 LYS A O 1
ATOM 686 N N . VAL A 1 86 ? -4.809 22.125 -6.688 1 98.62 86 VAL A N 1
ATOM 687 C CA . VAL A 1 86 ? -5.672 23 -5.91 1 98.62 86 VAL A CA 1
ATOM 688 C C . VAL A 1 86 ? -5.746 24.375 -6.578 1 98.62 86 VAL A C 1
ATOM 690 O O . VAL A 1 86 ? -6.832 24.938 -6.754 1 98.62 86 VAL A O 1
ATOM 693 N N . MET A 1 87 ? -4.605 24.922 -6.961 1 98.69 87 MET A N 1
ATOM 694 C CA . MET A 1 87 ? -4.59 26.219 -7.613 1 98.69 87 MET A CA 1
ATOM 695 C C . MET A 1 87 ? -5.27 26.156 -8.977 1 98.69 87 MET A C 1
ATOM 697 O O . MET A 1 87 ? -5.871 27.141 -9.422 1 98.69 87 MET A O 1
ATOM 701 N N . GLY A 1 88 ? -5.184 25 -9.594 1 98.25 88 GLY A N 1
ATOM 702 C CA . GLY A 1 88 ? -5.875 24.797 -10.859 1 98.25 88 GLY A CA 1
ATOM 703 C C . GLY A 1 88 ? -7.379 24.953 -10.742 1 98.25 88 GLY A C 1
ATOM 704 O O . GLY A 1 88 ? -8.055 25.25 -11.734 1 98.25 88 GLY A O 1
ATOM 705 N N . GLN A 1 89 ? -7.883 24.797 -9.562 1 97.88 89 GLN A N 1
ATOM 706 C CA . GLN A 1 89 ? -9.312 24.953 -9.32 1 97.88 89 GLN A CA 1
ATOM 707 C C . GLN A 1 89 ? -9.648 26.359 -8.867 1 97.88 89 GLN A C 1
ATOM 709 O O . GLN A 1 89 ? -10.758 26.625 -8.391 1 97.88 89 GLN A O 1
ATOM 714 N N . GLY A 1 90 ? -8.688 27.234 -8.875 1 98.19 90 GLY A N 1
ATOM 715 C CA . GLY A 1 90 ? -8.945 28.641 -8.625 1 98.19 90 GLY A CA 1
ATOM 716 C C . GLY A 1 90 ? -8.719 29.047 -7.184 1 98.19 90 GLY A C 1
ATOM 717 O O . GLY A 1 90 ? -9.102 30.141 -6.773 1 98.19 90 GLY A O 1
ATOM 718 N N . VAL A 1 91 ? -8.109 28.266 -6.441 1 98.69 91 VAL A N 1
ATOM 719 C CA . VAL A 1 91 ? -7.824 28.609 -5.051 1 98.69 91 VAL A CA 1
ATOM 720 C C . VAL A 1 91 ? -6.652 29.578 -4.988 1 98.69 91 VAL A C 1
ATOM 722 O O . VAL A 1 91 ? -5.609 29.344 -5.605 1 98.69 91 VAL A O 1
ATOM 725 N N . SER A 1 92 ? -6.809 30.641 -4.312 1 98.56 92 SER A N 1
ATOM 726 C CA . SER A 1 92 ? -5.746 31.625 -4.18 1 98.56 92 SER A CA 1
ATOM 727 C C . SER A 1 92 ? -4.695 31.188 -3.172 1 98.56 92 SER A C 1
ATOM 729 O O . SER A 1 92 ? -4.988 30.391 -2.27 1 98.56 92 SER A O 1
ATOM 731 N N . ALA A 1 93 ? -3.49 31.688 -3.33 1 98.62 93 ALA A N 1
ATOM 732 C CA . ALA A 1 93 ? -2.332 31.25 -2.557 1 98.62 93 ALA A CA 1
ATOM 733 C C . ALA A 1 93 ? -2.518 31.547 -1.071 1 98.62 93 ALA A C 1
ATOM 735 O O . ALA A 1 93 ? -2.01 30.828 -0.215 1 98.62 93 ALA A O 1
ATOM 736 N N . ASP A 1 94 ? -3.242 32.594 -0.735 1 98.38 94 ASP A N 1
ATOM 737 C CA . ASP A 1 94 ? -3.42 33 0.653 1 98.38 94 ASP A CA 1
ATOM 738 C C . ASP A 1 94 ? -4.32 32.031 1.408 1 98.38 94 ASP A C 1
ATOM 740 O O . ASP A 1 94 ? -4.426 32.094 2.635 1 98.38 94 ASP A O 1
ATOM 744 N N . ARG A 1 95 ? -4.934 31.078 0.723 1 98.69 95 ARG A N 1
ATOM 745 C CA . ARG A 1 95 ? -5.781 30.062 1.335 1 98.69 95 ARG A CA 1
ATOM 746 C C . ARG A 1 95 ? -5.09 28.703 1.341 1 98.69 95 ARG A C 1
ATOM 748 O O . ARG A 1 95 ? -5.75 27.656 1.438 1 98.69 95 ARG A O 1
ATOM 755 N N . ILE A 1 96 ? -3.768 28.719 1.203 1 98.81 96 ILE A N 1
ATOM 756 C CA . ILE A 1 96 ? -3.023 27.469 1.111 1 98.81 96 ILE A CA 1
ATOM 757 C C . ILE A 1 96 ? -1.919 27.453 2.166 1 98.81 96 ILE A C 1
ATOM 759 O O . ILE A 1 96 ? -1.237 28.453 2.383 1 98.81 96 ILE A O 1
ATOM 763 N N . SER A 1 97 ? -1.834 26.391 2.84 1 98.75 97 SER A N 1
ATOM 764 C CA . SER A 1 97 ? -0.709 26.094 3.725 1 98.75 97 SER A CA 1
ATOM 765 C C . SER A 1 97 ? 0.111 24.922 3.215 1 98.75 97 SER A C 1
ATOM 767 O O . SER A 1 97 ? -0.448 23.922 2.738 1 98.75 97 SER A O 1
ATOM 769 N N . TYR A 1 98 ? 1.468 25.094 3.164 1 98.75 98 TYR A N 1
ATOM 770 C CA . TYR A 1 98 ? 2.35 23.953 2.912 1 98.75 98 TYR A CA 1
ATOM 771 C C . TYR A 1 98 ? 2.602 23.172 4.191 1 98.75 98 TYR A C 1
ATOM 773 O O . TYR A 1 98 ? 3.615 23.359 4.863 1 98.75 98 TYR A O 1
ATOM 781 N N . GLY A 1 99 ? 1.773 22.172 4.426 1 98 99 GLY A N 1
ATOM 782 C CA . GLY A 1 99 ? 1.685 21.547 5.73 1 98 99 GLY A CA 1
ATOM 783 C C . GLY A 1 99 ? 2.662 20.391 5.906 1 98 99 GLY A C 1
ATOM 784 O O . GLY A 1 99 ? 2.818 19.859 7.008 1 98 99 GLY A O 1
ATOM 785 N N . ASN A 1 100 ? 3.381 19.984 4.848 1 97.81 100 ASN A N 1
ATOM 786 C CA . ASN A 1 100 ? 4.348 18.906 4.926 1 97.81 100 ASN A CA 1
ATOM 787 C C . ASN A 1 100 ? 5.676 19.375 5.512 1 97.81 100 ASN A C 1
ATOM 789 O O . ASN A 1 100 ? 6.25 20.359 5.043 1 97.81 100 ASN A O 1
ATOM 793 N N . THR A 1 101 ? 6.211 18.719 6.488 1 97.62 101 THR A N 1
ATOM 794 C CA . THR A 1 101 ? 7.469 19.125 7.094 1 97.62 101 THR A CA 1
ATOM 795 C C . THR A 1 101 ? 8.656 18.531 6.34 1 97.62 101 THR A C 1
ATOM 797 O O . THR A 1 101 ? 9.805 18.922 6.578 1 97.62 101 THR A O 1
ATOM 800 N N . ILE A 1 102 ? 8.383 17.609 5.426 1 97.62 102 ILE A N 1
ATOM 801 C CA . ILE A 1 102 ? 9.406 17 4.578 1 97.62 102 ILE A CA 1
ATOM 802 C C . ILE A 1 102 ? 9.336 17.609 3.176 1 97.62 102 ILE A C 1
ATOM 804 O O . ILE A 1 102 ? 8.531 17.172 2.348 1 97.62 102 ILE A O 1
ATOM 808 N N . LYS A 1 103 ? 10.227 18.516 2.947 1 97.12 103 LYS A N 1
ATOM 809 C CA . LYS A 1 103 ? 10.18 19.297 1.712 1 97.12 103 LYS A CA 1
ATOM 810 C C . LYS A 1 103 ? 11.57 19.438 1.099 1 97.12 103 LYS A C 1
ATOM 812 O O . LYS A 1 103 ? 12.539 19.703 1.807 1 97.12 103 LYS A O 1
ATOM 817 N N . LYS A 1 104 ? 11.594 19.297 -0.156 1 97.69 104 LYS A N 1
ATOM 818 C CA . LYS A 1 104 ? 12.797 19.719 -0.874 1 97.69 104 LYS A CA 1
ATOM 819 C C . LYS A 1 104 ? 12.875 21.234 -0.957 1 97.69 104 LYS A C 1
ATOM 821 O O . LYS A 1 104 ? 11.852 21.922 -1.07 1 97.69 104 LYS A O 1
ATOM 826 N N . SER A 1 105 ? 14.117 21.75 -0.943 1 97.94 105 SER A N 1
ATOM 827 C CA . SER A 1 105 ? 14.312 23.203 -1.041 1 97.94 105 SER A CA 1
ATOM 828 C C . SER A 1 105 ? 13.68 23.75 -2.311 1 97.94 105 SER A C 1
ATOM 830 O O . SER A 1 105 ? 13.039 24.812 -2.279 1 97.94 105 SER A O 1
ATOM 832 N N . ARG A 1 106 ? 13.812 23.062 -3.355 1 98.06 106 ARG A N 1
ATOM 833 C CA . ARG A 1 106 ? 13.266 23.531 -4.625 1 98.06 106 ARG A CA 1
ATOM 834 C C . ARG A 1 106 ? 11.742 23.609 -4.57 1 98.06 106 ARG A C 1
ATOM 836 O O . ARG A 1 106 ? 11.133 24.469 -5.195 1 98.06 106 ARG A O 1
ATOM 843 N N . ASP A 1 107 ? 11.117 22.719 -3.873 1 98.56 107 ASP A N 1
ATOM 844 C CA . ASP A 1 107 ? 9.664 22.719 -3.74 1 98.56 107 ASP A CA 1
ATOM 845 C C . ASP A 1 107 ? 9.195 23.891 -2.875 1 98.56 107 ASP A C 1
ATOM 847 O O . ASP A 1 107 ? 8.148 24.484 -3.141 1 98.56 107 ASP A O 1
ATOM 851 N N . ILE A 1 108 ? 9.984 24.188 -1.863 1 98.81 108 ILE A N 1
ATOM 852 C CA . ILE A 1 108 ? 9.695 25.359 -1.051 1 98.81 108 ILE A CA 1
ATOM 853 C C . ILE A 1 108 ? 9.688 26.609 -1.933 1 98.81 108 ILE A C 1
ATOM 855 O O . ILE A 1 108 ? 8.75 27.406 -1.876 1 98.81 108 ILE A O 1
ATOM 859 N N . ARG A 1 109 ? 10.688 26.703 -2.732 1 98.88 109 ARG A N 1
ATOM 860 C CA . ARG A 1 109 ? 10.781 27.844 -3.637 1 98.88 109 ARG A CA 1
ATOM 861 C C . ARG A 1 109 ? 9.594 27.906 -4.586 1 98.88 109 ARG A C 1
ATOM 863 O O . ARG A 1 109 ? 9.047 28.969 -4.859 1 98.88 109 ARG A O 1
ATOM 870 N N . TYR A 1 110 ? 9.227 26.766 -5.074 1 98.88 110 TYR A N 1
ATOM 871 C CA . TYR A 1 110 ? 8.094 26.688 -5.984 1 98.88 110 TYR A CA 1
ATOM 872 C C . TYR A 1 110 ? 6.82 27.203 -5.32 1 98.88 110 TYR A C 1
ATOM 874 O O . TYR A 1 110 ? 6.086 28 -5.906 1 98.88 110 TYR A O 1
ATOM 882 N N . PHE A 1 111 ? 6.543 26.766 -4.102 1 98.88 111 PHE A N 1
ATOM 883 C CA . PHE A 1 111 ? 5.402 27.25 -3.336 1 98.88 111 PHE A CA 1
ATOM 884 C C . PHE A 1 111 ? 5.461 28.766 -3.184 1 98.88 111 PHE A C 1
ATOM 886 O O . PHE A 1 111 ? 4.465 29.453 -3.412 1 98.88 111 PHE A O 1
ATOM 893 N N . TYR A 1 112 ? 6.629 29.25 -2.852 1 98.94 112 TYR A N 1
ATOM 894 C CA . TYR A 1 112 ? 6.832 30.688 -2.615 1 98.94 112 TYR A CA 1
ATOM 895 C C . TYR A 1 112 ? 6.562 31.484 -3.881 1 98.94 112 TYR A C 1
ATOM 897 O O . TYR A 1 112 ? 5.871 32.5 -3.838 1 98.94 112 TYR A O 1
ATOM 905 N N . GLU A 1 113 ? 7.074 31 -4.938 1 98.88 113 GLU A N 1
ATOM 906 C CA . GLU A 1 113 ? 6.898 31.672 -6.215 1 98.88 113 GLU A CA 1
ATOM 907 C C . GLU A 1 113 ? 5.434 31.703 -6.637 1 98.88 113 GLU A C 1
ATOM 909 O O . GLU A 1 113 ? 4.988 32.625 -7.316 1 98.88 113 GLU A O 1
ATOM 914 N N . LYS A 1 114 ? 4.668 30.766 -6.172 1 98.75 114 LYS A N 1
ATOM 915 C CA . LYS A 1 114 ? 3.24 30.688 -6.477 1 98.75 114 LYS A CA 1
ATOM 916 C C . LYS A 1 114 ? 2.424 31.531 -5.5 1 98.75 114 LYS A C 1
ATOM 918 O O . LYS A 1 114 ? 1.203 31.641 -5.633 1 98.75 114 LYS A O 1
ATOM 923 N N . GLY A 1 115 ? 3.049 32.062 -4.504 1 98.81 115 GLY A N 1
ATOM 924 C CA . GLY A 1 115 ? 2.395 33.031 -3.646 1 98.81 115 GLY A CA 1
ATOM 925 C C . GLY A 1 115 ? 2.086 32.5 -2.26 1 98.81 115 GLY A C 1
ATOM 926 O O . GLY A 1 115 ? 1.572 33.219 -1.409 1 98.81 115 GLY A O 1
ATOM 927 N N . VAL A 1 116 ? 2.43 31.281 -1.975 1 98.88 116 VAL A N 1
ATOM 928 C CA . VAL A 1 116 ? 2.16 30.688 -0.662 1 98.88 116 VAL A CA 1
ATOM 929 C C . VAL A 1 116 ? 3.105 31.297 0.373 1 98.88 116 VAL A C 1
ATOM 931 O O . VAL A 1 116 ? 4.297 31.469 0.109 1 98.88 116 VAL A O 1
ATOM 934 N N . ARG A 1 117 ? 2.59 31.609 1.566 1 98.88 117 ARG A N 1
ATOM 935 C CA . ARG A 1 117 ? 3.404 32.312 2.551 1 98.88 117 ARG A CA 1
ATOM 936 C C . ARG A 1 117 ? 3.309 31.641 3.92 1 98.88 117 ARG A C 1
ATOM 938 O O . ARG A 1 117 ? 3.789 32.188 4.914 1 98.88 117 ARG A O 1
ATOM 945 N N . LEU A 1 118 ? 2.633 30.5 4.047 1 98.94 118 LEU A N 1
ATOM 946 C CA . LEU A 1 118 ? 2.467 29.766 5.301 1 98.94 118 LEU A CA 1
ATOM 947 C C . LEU A 1 118 ? 3.068 28.375 5.199 1 98.94 118 LEU A C 1
ATOM 949 O O . LEU A 1 118 ? 2.605 27.547 4.406 1 98.94 118 LEU A O 1
ATOM 953 N N . TYR A 1 119 ? 4.121 28.094 6.055 1 98.94 119 TYR A N 1
ATOM 954 C CA . TYR A 1 119 ? 4.895 26.859 5.949 1 98.94 119 TYR A CA 1
ATOM 955 C C . TYR A 1 119 ? 4.992 26.172 7.301 1 98.94 119 TYR A C 1
ATOM 957 O O . TYR A 1 119 ? 5.219 26.812 8.328 1 98.94 119 TYR A O 1
ATOM 965 N N . ALA A 1 120 ? 4.844 24.891 7.316 1 98.81 120 ALA A N 1
ATOM 966 C CA . ALA A 1 120 ? 5.086 24.078 8.5 1 98.81 120 ALA A CA 1
ATOM 967 C C . ALA A 1 120 ? 6.547 23.641 8.578 1 98.81 120 ALA A C 1
ATOM 969 O O . ALA A 1 120 ? 7.215 23.5 7.555 1 98.81 120 ALA A O 1
ATOM 970 N N . THR A 1 121 ? 7.07 23.406 9.734 1 98.69 121 THR A N 1
ATOM 971 C CA . THR A 1 121 ? 8.391 22.828 9.945 1 98.69 121 THR A CA 1
ATOM 972 C C . THR A 1 121 ? 8.477 22.156 11.305 1 98.69 121 THR A C 1
ATOM 974 O O . THR A 1 121 ? 7.598 22.328 12.148 1 98.69 121 THR A O 1
ATOM 977 N N . ASP A 1 122 ? 9.453 21.25 11.492 1 98.19 122 ASP A N 1
ATOM 978 C CA . ASP A 1 122 ? 9.719 20.656 12.797 1 98.19 122 ASP A CA 1
ATOM 979 C C . ASP A 1 122 ? 11.211 20.344 12.961 1 98.19 122 ASP A C 1
ATOM 981 O O . ASP A 1 122 ? 11.586 19.531 13.797 1 98.19 122 ASP A O 1
ATOM 985 N N . SER A 1 123 ? 12.023 20.984 12.078 1 97.62 123 SER A N 1
ATOM 986 C CA . SER A 1 123 ? 13.461 20.75 12.148 1 97.62 123 SER A CA 1
ATOM 987 C C . SER A 1 123 ? 14.25 21.969 11.695 1 97.62 123 SER A C 1
ATOM 989 O O . SER A 1 123 ? 13.742 22.797 10.922 1 97.62 123 SER A O 1
ATOM 991 N N . GLU A 1 124 ? 15.422 22.047 12.242 1 97.69 124 GLU A N 1
ATOM 992 C CA . GLU A 1 124 ? 16.266 23.188 11.898 1 97.69 124 GLU A CA 1
ATOM 993 C C . GLU A 1 124 ? 16.641 23.172 10.422 1 97.69 124 GLU A C 1
ATOM 995 O O . GLU A 1 124 ? 16.641 24.219 9.766 1 97.69 124 GLU A O 1
ATOM 1000 N N . ALA A 1 125 ? 16.938 22.016 9.891 1 97.25 125 ALA A N 1
ATOM 1001 C CA . ALA A 1 125 ? 17.344 21.906 8.492 1 97.25 125 ALA A CA 1
ATOM 1002 C C . ALA A 1 125 ? 16.234 22.406 7.562 1 97.25 125 ALA A C 1
ATOM 1004 O O . ALA A 1 125 ? 16.5 23.156 6.613 1 97.25 125 ALA A O 1
ATOM 1005 N N . ASP A 1 126 ? 15.078 22.031 7.809 1 98.31 126 ASP A N 1
ATOM 1006 C CA . ASP A 1 126 ? 13.945 22.484 7.004 1 98.31 126 ASP A CA 1
ATOM 1007 C C . ASP A 1 126 ? 13.719 23.984 7.168 1 98.31 126 ASP A C 1
ATOM 1009 O O . ASP A 1 126 ? 13.438 24.688 6.195 1 98.31 126 ASP A O 1
ATOM 1013 N N . LEU A 1 127 ? 13.82 24.438 8.383 1 98.75 127 LEU A N 1
ATOM 1014 C CA . LEU A 1 127 ? 13.617 25.844 8.672 1 98.75 127 LEU A CA 1
ATOM 1015 C C . LEU A 1 127 ? 14.609 26.703 7.902 1 98.75 127 LEU A C 1
ATOM 1017 O O . LEU A 1 127 ? 14.242 27.734 7.336 1 98.75 127 LEU A O 1
ATOM 1021 N N . ARG A 1 128 ? 15.82 26.297 7.918 1 98.62 128 ARG A N 1
ATOM 1022 C CA . ARG A 1 128 ? 16.844 27.031 7.191 1 98.62 128 ARG A CA 1
ATOM 1023 C C . ARG A 1 128 ? 16.578 27 5.688 1 98.62 128 ARG A C 1
ATOM 1025 O O . ARG A 1 128 ? 16.844 27.984 4.988 1 98.62 128 ARG A O 1
ATOM 1032 N N . ASN A 1 129 ? 16.078 25.922 5.172 1 98.5 129 ASN A N 1
ATOM 1033 C CA . ASN A 1 129 ? 15.656 25.859 3.777 1 98.5 129 ASN A CA 1
ATOM 1034 C C . ASN A 1 129 ? 14.531 26.844 3.488 1 98.5 129 ASN A C 1
ATOM 1036 O O . ASN A 1 129 ? 14.531 27.5 2.445 1 98.5 129 ASN A O 1
ATOM 1040 N N . ILE A 1 130 ? 13.602 26.906 4.383 1 98.88 130 ILE A N 1
ATOM 1041 C CA . ILE A 1 130 ? 12.484 27.828 4.215 1 98.88 130 ILE A CA 1
ATOM 1042 C C . ILE A 1 130 ? 13.008 29.266 4.219 1 98.88 130 ILE A C 1
ATOM 1044 O O . ILE A 1 130 ? 12.617 30.062 3.369 1 98.88 130 ILE A O 1
ATOM 1048 N N . ALA A 1 131 ? 13.875 29.547 5.16 1 98.88 131 ALA A N 1
ATOM 1049 C CA . ALA A 1 131 ? 14.414 30.906 5.254 1 98.88 131 ALA A CA 1
ATOM 1050 C C . ALA A 1 131 ? 15.094 31.312 3.949 1 98.88 131 ALA A C 1
ATOM 1052 O O . ALA A 1 131 ? 14.977 32.469 3.518 1 98.88 131 ALA A O 1
ATOM 1053 N N . LYS A 1 132 ? 15.75 30.359 3.391 1 98.69 132 LYS A N 1
ATOM 1054 C CA . LYS A 1 132 ? 16.5 30.641 2.168 1 98.69 132 LYS A CA 1
ATOM 1055 C C . LYS A 1 132 ? 15.57 30.703 0.958 1 98.69 132 LYS A C 1
ATOM 1057 O O . LYS A 1 132 ? 15.664 31.609 0.13 1 98.69 132 LYS A O 1
ATOM 1062 N N . ALA A 1 133 ? 14.633 29.797 0.807 1 98.81 133 ALA A N 1
ATOM 1063 C CA . ALA A 1 133 ? 13.852 29.594 -0.413 1 98.81 133 ALA A CA 1
ATOM 1064 C C . ALA A 1 133 ? 12.539 30.391 -0.356 1 98.81 133 ALA A C 1
ATOM 1066 O O . ALA A 1 133 ? 11.93 30.656 -1.391 1 98.81 133 ALA A O 1
ATOM 1067 N N . ALA A 1 134 ? 12.102 30.75 0.794 1 98.88 134 ALA A N 1
ATOM 1068 C CA . ALA A 1 134 ? 10.852 31.484 0.996 1 98.88 134 ALA A CA 1
ATOM 1069 C C . ALA A 1 134 ? 11.008 32.562 2.047 1 98.88 134 ALA A C 1
ATOM 1071 O O . ALA A 1 134 ? 10.336 32.562 3.076 1 98.88 134 ALA A O 1
ATOM 1072 N N . PRO A 1 135 ? 11.805 33.531 1.752 1 98.81 135 PRO A N 1
ATOM 1073 C CA . PRO A 1 135 ? 12.125 34.562 2.75 1 98.81 135 PRO A CA 1
ATOM 1074 C C . PRO A 1 135 ? 10.891 35.344 3.197 1 98.81 135 PRO A C 1
ATOM 1076 O O . PRO A 1 135 ? 10.016 35.656 2.383 1 98.81 135 PRO A O 1
ATOM 1079 N N . GLY A 1 136 ? 10.836 35.625 4.504 1 98.81 136 GLY A N 1
ATOM 1080 C CA . GLY A 1 136 ? 9.789 36.469 5.062 1 98.81 136 GLY A CA 1
ATOM 1081 C C . GLY A 1 136 ? 8.492 35.719 5.316 1 98.81 136 GLY A C 1
ATOM 1082 O O . GLY A 1 136 ? 7.527 36.281 5.816 1 98.81 136 GLY A O 1
ATOM 1083 N N . SER A 1 137 ? 8.492 34.438 5.043 1 98.88 137 SER A N 1
ATOM 1084 C CA . SER A 1 137 ? 7.27 33.656 5.172 1 98.88 137 SER A CA 1
ATOM 1085 C C . SER A 1 137 ? 6.914 33.438 6.633 1 98.88 137 SER A C 1
ATOM 1087 O O . SER A 1 137 ? 7.773 33.531 7.512 1 98.88 137 SER A O 1
ATOM 1089 N N . LYS A 1 138 ? 5.621 33.188 6.84 1 98.94 138 LYS A N 1
ATOM 1090 C CA . LYS A 1 138 ? 5.137 32.719 8.133 1 98.94 138 LYS A CA 1
ATOM 1091 C C . LYS A 1 138 ? 5.438 31.234 8.32 1 98.94 138 LYS A C 1
ATOM 1093 O O . LYS A 1 138 ? 5.285 30.438 7.391 1 98.94 138 LYS A O 1
ATOM 1098 N N . VAL A 1 139 ? 5.93 30.891 9.539 1 98.94 139 VAL A N 1
ATOM 1099 C CA . VAL A 1 139 ? 6.188 29.484 9.828 1 98.94 139 VAL A CA 1
ATOM 1100 C C . VAL A 1 139 ? 5.477 29.094 11.117 1 98.94 139 VAL A C 1
ATOM 1102 O O . VAL A 1 139 ? 5.355 29.891 12.047 1 98.94 139 VAL A O 1
ATOM 1105 N N . TYR A 1 140 ? 4.926 27.938 11.117 1 98.88 140 TYR A N 1
ATOM 1106 C CA . TYR A 1 140 ? 4.457 27.312 12.352 1 98.88 140 TYR A CA 1
ATOM 1107 C C . TYR A 1 140 ? 5.152 25.969 12.586 1 98.88 140 TYR A C 1
ATOM 1109 O O . TYR A 1 140 ? 5.457 25.25 11.641 1 98.88 140 TYR A O 1
ATOM 1117 N N . VAL A 1 141 ? 5.461 25.641 13.828 1 98.81 141 VAL A N 1
ATOM 1118 C CA . VAL A 1 141 ? 6.277 24.484 14.18 1 98.81 141 VAL A CA 1
ATOM 1119 C C . VAL A 1 141 ? 5.391 23.375 14.727 1 98.81 141 VAL A C 1
ATOM 1121 O O . VAL A 1 141 ? 4.555 23.609 15.602 1 98.81 141 VAL A O 1
ATOM 1124 N N . ARG A 1 142 ? 5.551 22.203 14.172 1 97.75 142 ARG A N 1
ATOM 1125 C CA . ARG A 1 142 ? 4.805 21.031 14.633 1 97.75 142 ARG A CA 1
ATOM 1126 C C . ARG A 1 142 ? 5.484 20.375 15.836 1 97.75 142 ARG A C 1
ATOM 1128 O O . ARG A 1 142 ? 6.691 20.141 15.812 1 97.75 142 ARG A O 1
ATOM 1135 N N . ILE A 1 143 ? 4.699 20.094 16.844 1 96.88 143 ILE A N 1
ATOM 1136 C CA . ILE A 1 143 ? 5.273 19.5 18.031 1 96.88 143 ILE A CA 1
ATOM 1137 C C . ILE A 1 143 ? 4.785 18.047 18.172 1 96.88 143 ILE A C 1
ATOM 1139 O O . ILE A 1 143 ? 3.76 17.672 17.594 1 96.88 143 ILE A O 1
ATOM 1143 N N . LEU A 1 144 ? 5.566 17.297 18.938 1 93 144 LEU A N 1
ATOM 1144 C CA . LEU A 1 144 ? 5.18 15.93 19.297 1 93 144 LEU A CA 1
ATOM 1145 C C . LEU A 1 144 ? 4.062 15.938 20.344 1 93 144 LEU A C 1
ATOM 1147 O O . LEU A 1 144 ? 4.082 16.75 21.266 1 93 144 LEU A O 1
ATOM 1151 N N . THR A 1 145 ? 3.078 15.156 20.031 1 85.25 145 THR A N 1
ATOM 1152 C CA . THR A 1 145 ? 2.053 14.945 21.047 1 85.25 145 THR A CA 1
ATOM 1153 C C . THR A 1 145 ? 2.057 13.492 21.531 1 85.25 145 THR A C 1
ATOM 1155 O O . THR A 1 145 ? 2.354 12.578 20.75 1 85.25 145 THR A O 1
ATOM 1158 N N . GLU A 1 146 ? 1.978 13.406 22.953 1 70.38 146 GLU A N 1
ATOM 1159 C CA . GLU A 1 146 ? 1.965 12.086 23.562 1 70.38 146 GLU A CA 1
ATOM 1160 C C . GLU A 1 146 ? 0.554 11.508 23.609 1 70.38 146 GLU A C 1
ATOM 1162 O O . GLU A 1 146 ? -0.429 12.25 23.594 1 70.38 146 GLU A O 1
ATOM 1167 N N . GLY A 1 147 ? 0.326 10.148 23.5 1 59.72 147 GLY A N 1
ATOM 1168 C CA . GLY A 1 147 ? -0.956 9.531 23.812 1 59.72 147 GLY A CA 1
ATOM 1169 C C . GLY A 1 147 ? -1.709 9.07 22.578 1 59.72 147 GLY A C 1
ATOM 1170 O O . GLY A 1 147 ? -2.873 8.672 22.672 1 59.72 147 GLY A O 1
ATOM 1171 N N . SER A 1 148 ? -1.021 9.172 21.5 1 61.38 148 SER A N 1
ATOM 1172 C CA . SER A 1 148 ? -1.712 8.875 20.25 1 61.38 148 SER A CA 1
ATOM 1173 C C . SER A 1 148 ? -1.929 7.371 20.078 1 61.38 148 SER A C 1
ATOM 1175 O O . SER A 1 148 ? -2.361 6.918 19.031 1 61.38 148 SER A O 1
ATOM 1177 N N . THR A 1 149 ? -1.866 6.762 21.219 1 65.62 149 THR A N 1
ATOM 1178 C CA . THR A 1 149 ? -2.02 5.312 21.141 1 65.62 149 THR A CA 1
ATOM 1179 C C . THR A 1 149 ? -3.494 4.93 21.047 1 65.62 149 THR A C 1
ATOM 1181 O O . THR A 1 149 ? -3.826 3.795 20.703 1 65.62 149 THR A O 1
ATOM 1184 N N . THR A 1 150 ? -4.305 5.926 21.203 1 71.38 150 THR A N 1
ATOM 1185 C CA . THR A 1 150 ? -5.727 5.602 21.219 1 71.38 150 THR A CA 1
ATOM 1186 C C . THR A 1 150 ? -6.34 5.824 19.828 1 71.38 150 THR A C 1
ATOM 1188 O O . THR A 1 150 ? -7.508 5.5 19.609 1 71.38 150 THR A O 1
ATOM 1191 N N . ALA A 1 151 ? -5.551 6.309 18.953 1 77.06 151 ALA A N 1
ATOM 1192 C CA . ALA A 1 151 ? -6.055 6.488 17.594 1 77.06 151 ALA A CA 1
ATOM 1193 C C . ALA A 1 151 ? -6.062 5.168 16.828 1 77.06 151 ALA A C 1
ATOM 1195 O O . ALA A 1 151 ? -5.223 4.297 17.078 1 77.06 151 ALA A O 1
ATOM 1196 N N . ASP A 1 152 ? -7.078 4.953 15.984 1 77.75 152 ASP A N 1
ATOM 1197 C CA . ASP A 1 152 ? -7.168 3.725 15.203 1 77.75 152 ASP A CA 1
ATOM 1198 C C . ASP A 1 152 ? -6.047 3.646 14.172 1 77.75 152 ASP A C 1
ATOM 1200 O O . ASP A 1 152 ? -5.629 2.555 13.781 1 77.75 152 ASP A O 1
ATOM 1204 N N . TRP A 1 153 ? -5.645 4.742 13.695 1 73.31 153 TRP A N 1
ATOM 1205 C CA . TRP A 1 153 ? -4.488 4.863 12.812 1 73.31 153 TRP A CA 1
ATOM 1206 C C . TRP A 1 153 ? -3.369 5.652 13.492 1 73.31 153 TRP A C 1
ATOM 1208 O O . TRP A 1 153 ? -3.529 6.836 13.789 1 73.31 153 TRP A O 1
ATOM 1218 N N . PRO A 1 154 ? -2.338 4.965 13.875 1 63.97 154 PRO A N 1
ATOM 1219 C CA . PRO A 1 154 ? -1.377 5.516 14.836 1 63.97 154 PRO A CA 1
ATOM 1220 C C . PRO A 1 154 ? -0.617 6.719 14.281 1 63.97 154 PRO A C 1
ATOM 1222 O O . PRO A 1 154 ? -0.329 6.773 13.086 1 63.97 154 PRO A O 1
ATOM 1225 N N . LEU A 1 155 ? -0.594 7.625 15.258 1 65 155 LEU A N 1
ATOM 1226 C CA . LEU A 1 155 ? 0.387 8.68 15.039 1 65 155 LEU A CA 1
ATOM 1227 C C . LEU A 1 155 ? 1.799 8.18 15.32 1 65 155 LEU A C 1
ATOM 1229 O O . LEU A 1 155 ? 2.002 7.355 16.219 1 65 155 LEU A O 1
ATOM 1233 N N . SER A 1 156 ? 2.654 8.242 14.211 1 69.06 156 SER A N 1
ATOM 1234 C CA . SER A 1 156 ? 4.047 7.855 14.414 1 69.06 156 SER A CA 1
ATOM 1235 C C . SER A 1 156 ? 4.895 9.055 14.82 1 69.06 156 SER A C 1
ATOM 1237 O O . SER A 1 156 ? 4.387 10.172 14.93 1 69.06 156 SER A O 1
ATOM 1239 N N . ARG A 1 157 ? 6.07 8.781 15.352 1 83.5 157 ARG A N 1
ATOM 1240 C CA . ARG A 1 157 ? 7.066 9.781 15.703 1 83.5 157 ARG A CA 1
ATOM 1241 C C . ARG A 1 157 ? 7.738 10.352 14.453 1 83.5 157 ARG A C 1
ATOM 1243 O O . ARG A 1 157 ? 8.797 10.984 14.547 1 83.5 157 ARG A O 1
ATOM 1250 N N . LYS A 1 158 ? 7.062 10.164 13.375 1 92.19 158 LYS A N 1
ATOM 1251 C CA . LYS A 1 158 ? 7.641 10.609 12.109 1 92.19 158 LYS A CA 1
ATOM 1252 C C . LYS A 1 158 ? 7.699 12.133 12.039 1 92.19 158 LYS A C 1
ATOM 1254 O O . LYS A 1 158 ? 8.617 12.695 11.445 1 92.19 158 LYS A O 1
ATOM 1259 N N . PHE A 1 159 ? 6.664 12.758 12.695 1 94.19 159 PHE A N 1
ATOM 1260 C CA . PHE A 1 159 ? 6.547 14.211 12.578 1 94.19 159 PHE A CA 1
ATOM 1261 C C . PHE A 1 159 ? 6.57 14.867 13.953 1 94.19 159 PHE A C 1
ATOM 1263 O O . PHE A 1 159 ? 6.086 14.289 14.93 1 94.19 159 PHE A O 1
ATOM 1270 N N . GLY A 1 160 ? 7.043 16.078 13.961 1 95.5 160 GLY A N 1
ATOM 1271 C CA . GLY A 1 160 ? 7.02 16.875 15.18 1 95.5 160 GLY A CA 1
ATOM 1272 C C . GLY A 1 160 ? 8.328 16.828 15.938 1 95.5 160 GLY A C 1
ATOM 1273 O O . GLY A 1 160 ? 9.156 15.945 15.719 1 95.5 160 GLY A O 1
ATOM 1274 N N . CYS A 1 161 ? 8.57 17.781 16.766 1 96.44 161 CYS A N 1
ATOM 1275 C CA . CYS A 1 161 ? 9.734 17.859 17.641 1 96.44 161 CYS A CA 1
ATOM 1276 C C . CYS A 1 161 ? 9.328 18.172 19.078 1 96.44 161 CYS A C 1
ATOM 1278 O O . CYS A 1 161 ? 8.18 18.547 19.328 1 96.44 161 CYS A O 1
ATOM 1280 N N . GLN A 1 162 ? 10.164 18 19.969 1 95.56 162 GLN A N 1
ATOM 1281 C CA . GLN A 1 162 ? 9.898 18.281 21.375 1 95.56 162 GLN A CA 1
ATOM 1282 C C . GLN A 1 162 ? 9.695 19.766 21.609 1 95.56 162 GLN A C 1
ATOM 1284 O O . GLN A 1 162 ? 10.172 20.609 20.844 1 95.56 162 GLN A O 1
ATOM 1289 N N . THR A 1 163 ? 9.055 20.062 22.734 1 95.44 163 THR A N 1
ATOM 1290 C CA . THR A 1 163 ? 8.625 21.422 23.062 1 95.44 163 THR A CA 1
ATOM 1291 C C . THR A 1 163 ? 9.828 22.359 23.125 1 95.44 163 THR A C 1
ATOM 1293 O O . THR A 1 163 ? 9.773 23.484 22.609 1 95.44 163 THR A O 1
ATOM 1296 N N . ASP A 1 164 ? 10.859 21.938 23.719 1 95.88 164 ASP A N 1
ATOM 1297 C CA . ASP A 1 164 ? 12.039 22.781 23.859 1 95.88 164 ASP A CA 1
ATOM 1298 C C . ASP A 1 164 ? 12.641 23.109 22.484 1 95.88 164 ASP A C 1
ATOM 1300 O O . ASP A 1 164 ? 13.023 24.25 22.219 1 95.88 164 ASP A O 1
ATOM 1304 N N . MET A 1 165 ? 12.68 22.172 21.656 1 96.94 165 MET A N 1
ATOM 1305 C CA . MET A 1 165 ? 13.195 22.375 20.312 1 96.94 165 MET A CA 1
ATOM 1306 C C . MET A 1 165 ? 12.266 23.266 19.5 1 96.94 165 MET A C 1
ATOM 1308 O O . MET A 1 165 ? 12.719 24.094 18.703 1 96.94 165 MET A O 1
ATOM 1312 N N . ALA A 1 166 ? 11.008 23.062 19.734 1 98.19 166 ALA A N 1
ATOM 1313 C CA . ALA A 1 166 ? 10.039 23.906 19.047 1 98.19 166 ALA A CA 1
ATOM 1314 C C . ALA A 1 166 ? 10.281 25.375 19.359 1 98.19 166 ALA A C 1
ATOM 1316 O O . ALA A 1 166 ? 10.258 26.219 18.453 1 98.19 166 ALA A O 1
ATOM 1317 N N . MET A 1 167 ? 10.531 25.688 20.609 1 98.38 167 MET A N 1
ATOM 1318 C CA . MET A 1 167 ? 10.805 27.062 21 1 98.38 167 MET A CA 1
ATOM 1319 C C . MET A 1 167 ? 12.102 27.562 20.375 1 98.38 167 MET A C 1
ATOM 1321 O O . MET A 1 167 ? 12.164 28.688 19.859 1 98.38 167 MET A O 1
ATOM 1325 N N . ASP A 1 168 ? 13.086 26.672 20.328 1 98.38 168 ASP A N 1
ATOM 1326 C CA . ASP A 1 168 ? 14.352 27.031 19.703 1 98.38 168 ASP A CA 1
ATOM 1327 C C . ASP A 1 168 ? 14.148 27.328 18.219 1 98.38 168 ASP A C 1
ATOM 1329 O O . ASP A 1 168 ? 14.75 28.266 17.672 1 98.38 168 ASP A O 1
ATOM 1333 N N . LEU A 1 169 ? 13.359 26.578 17.562 1 98.75 169 LEU A N 1
ATOM 1334 C CA . LEU A 1 169 ? 13.102 26.75 16.141 1 98.75 169 LEU A CA 1
ATOM 1335 C C . LEU A 1 169 ? 12.375 28.062 15.875 1 98.75 169 LEU A C 1
ATOM 1337 O O . LEU A 1 169 ? 12.664 28.75 14.891 1 98.75 169 LEU A O 1
ATOM 1341 N N . LEU A 1 170 ? 11.445 28.375 16.734 1 98.88 170 LEU A N 1
ATOM 1342 C CA . LEU A 1 170 ? 10.688 29.609 16.562 1 98.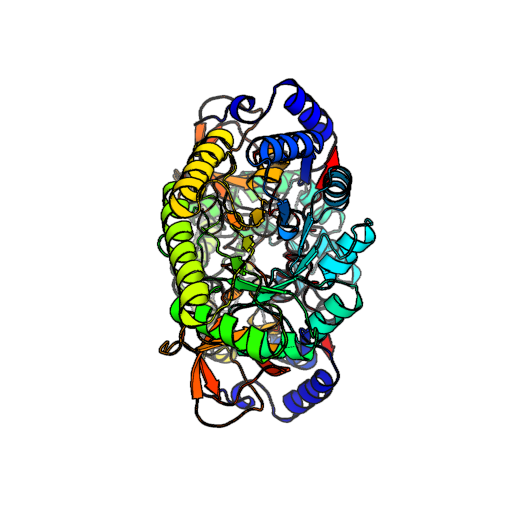88 170 LEU A CA 1
ATOM 1343 C C . LEU A 1 170 ? 11.578 30.828 16.781 1 98.88 170 LEU A C 1
ATOM 1345 O O . LEU A 1 170 ? 11.461 31.828 16.078 1 98.88 170 LEU A O 1
ATOM 1349 N N . ILE A 1 171 ? 12.438 30.75 17.766 1 98.88 171 ILE A N 1
ATOM 1350 C CA . ILE A 1 171 ? 13.406 31.828 17.984 1 98.88 171 ILE A CA 1
ATOM 1351 C C . ILE A 1 171 ? 14.32 31.953 16.781 1 98.88 171 ILE A C 1
ATOM 1353 O O . ILE A 1 171 ? 14.555 33.062 16.281 1 98.88 171 ILE A O 1
ATOM 1357 N N . LEU A 1 172 ? 14.789 30.828 16.297 1 98.81 172 LEU A N 1
ATOM 1358 C CA . LEU A 1 172 ? 15.656 30.797 15.125 1 98.81 172 LEU A CA 1
ATOM 1359 C C . LEU A 1 172 ? 14.938 31.375 13.914 1 98.81 172 LEU A C 1
ATOM 1361 O O . LEU A 1 172 ? 15.547 32.031 13.078 1 98.81 172 LEU A O 1
ATOM 1365 N N . ALA A 1 173 ? 13.664 31.078 13.773 1 98.88 173 ALA A N 1
ATOM 1366 C CA . ALA A 1 173 ? 12.875 31.625 12.672 1 98.88 173 ALA A CA 1
ATOM 1367 C C . ALA A 1 173 ? 12.93 33.156 12.648 1 98.88 173 ALA A C 1
ATOM 1369 O O . ALA A 1 173 ? 13.164 33.75 11.602 1 98.88 173 ALA A O 1
ATOM 1370 N N . ARG A 1 174 ? 12.672 33.75 13.812 1 98.75 174 ARG A N 1
ATOM 1371 C CA . ARG A 1 174 ? 12.781 35.188 13.93 1 98.75 174 ARG A CA 1
ATOM 1372 C C . ARG A 1 174 ? 14.156 35.656 13.492 1 98.75 174 ARG A C 1
ATOM 1374 O O . ARG A 1 174 ? 14.266 36.594 12.688 1 98.75 174 ARG A O 1
ATOM 1381 N N . ASP A 1 175 ? 15.164 34.969 13.953 1 98.69 175 ASP A N 1
ATOM 1382 C CA . ASP A 1 175 ? 16.547 35.406 13.703 1 98.69 175 ASP A CA 1
ATOM 1383 C C . ASP A 1 175 ? 16.906 35.25 12.227 1 98.69 175 ASP A C 1
ATOM 1385 O O . ASP A 1 175 ? 17.781 35.938 11.727 1 98.69 175 ASP A O 1
ATOM 1389 N N . LEU A 1 176 ? 16.25 34.344 11.508 1 98.75 176 LEU A N 1
ATOM 1390 C CA . LEU A 1 176 ? 16.516 34.094 10.102 1 98.75 176 LEU A CA 1
ATOM 1391 C C . LEU A 1 176 ? 15.664 34.969 9.211 1 98.75 176 LEU A C 1
ATOM 1393 O O . LEU A 1 176 ? 15.727 34.875 7.98 1 98.75 176 LEU A O 1
ATOM 1397 N N . GLY A 1 177 ? 14.828 35.781 9.766 1 98.75 177 GLY A N 1
ATOM 1398 C CA . GLY A 1 177 ? 14.023 36.719 9 1 98.75 177 GLY A CA 1
ATOM 1399 C C . GLY A 1 177 ? 12.664 36.188 8.625 1 98.75 177 GLY A C 1
ATOM 1400 O O . GLY A 1 177 ? 11.969 36.75 7.785 1 98.75 177 GLY A O 1
ATOM 1401 N N . LEU A 1 178 ? 12.344 35.062 9.172 1 98.88 178 LEU A N 1
ATOM 1402 C CA . LEU A 1 178 ? 11 34.531 9.008 1 98.88 178 LEU A CA 1
ATOM 1403 C C . LEU A 1 178 ? 10.055 35.094 10.078 1 98.88 178 LEU A C 1
ATOM 1405 O O . LEU A 1 178 ? 10.492 35.812 10.984 1 98.88 178 LEU A O 1
ATOM 1409 N N . VAL A 1 179 ? 8.766 34.875 9.898 1 98.94 179 VAL A N 1
ATOM 1410 C CA . VAL A 1 179 ? 7.773 35.25 10.898 1 98.94 179 VAL A CA 1
ATOM 1411 C C . VAL A 1 179 ? 7.363 34.031 11.719 1 98.94 179 VAL A C 1
ATOM 1413 O O . VAL A 1 179 ? 6.609 33.188 11.242 1 98.94 179 VAL A O 1
ATOM 1416 N N . PRO A 1 180 ? 7.934 33.875 12.961 1 98.88 180 PRO A N 1
ATOM 1417 C CA . PRO A 1 180 ? 7.363 32.844 13.82 1 98.88 180 PRO A CA 1
ATOM 1418 C C . PRO A 1 180 ? 5.879 33.062 14.109 1 98.88 180 PRO A C 1
ATOM 1420 O O . PRO A 1 180 ? 5.523 33.938 14.906 1 98.88 180 PRO A O 1
ATOM 1423 N N . TYR A 1 181 ? 5.078 32.25 13.492 1 98.88 181 TYR A N 1
ATOM 1424 C CA . TYR A 1 181 ? 3.656 32.562 13.43 1 98.88 181 TYR A CA 1
ATOM 1425 C C . TYR A 1 181 ? 2.867 31.688 14.414 1 98.88 181 TYR A C 1
ATOM 1427 O O . TYR A 1 181 ? 1.898 32.156 15.016 1 98.88 181 TYR A O 1
ATOM 1435 N N . GLY A 1 182 ? 3.25 30.406 14.5 1 98.81 182 GLY A N 1
ATOM 1436 C CA . GLY A 1 182 ? 2.43 29.609 15.391 1 98.81 182 GLY A CA 1
ATOM 1437 C C . GLY A 1 182 ? 2.984 28.203 15.602 1 98.81 182 GLY A C 1
ATOM 1438 O O . GLY A 1 182 ? 4.164 27.953 15.359 1 98.81 182 GLY A O 1
ATOM 1439 N N . VAL A 1 183 ? 2.113 27.328 16.25 1 98.69 183 VAL A N 1
ATOM 1440 C CA . VAL A 1 183 ? 2.42 25.938 16.594 1 98.69 183 VAL A CA 1
ATOM 1441 C C . VAL A 1 183 ? 1.317 25.016 16.078 1 98.69 183 VAL A C 1
ATOM 1443 O O . VAL A 1 183 ? 0.142 25.391 16.062 1 98.69 183 VAL A O 1
ATOM 1446 N N . SER A 1 184 ? 1.794 23.906 15.594 1 98.19 184 SER A N 1
ATOM 1447 C CA . SER A 1 184 ? 0.827 22.906 15.164 1 98.19 184 SER A CA 1
ATOM 1448 C C . SER A 1 184 ? 1.031 21.578 15.891 1 98.19 184 SER A C 1
ATOM 1450 O O . SER A 1 184 ? 2.129 21.297 16.375 1 98.19 184 SER A O 1
ATOM 1452 N N . PHE A 1 185 ? -0.058 20.797 16 1 95.75 185 PHE A N 1
ATOM 1453 C CA . PHE A 1 185 ? -0.011 19.422 16.5 1 95.75 185 PHE A CA 1
ATOM 1454 C C . PHE A 1 185 ? -1.047 18.562 15.789 1 95.75 185 PHE A C 1
ATOM 1456 O O . PHE A 1 185 ? -1.88 19.062 15.039 1 95.75 185 PHE A O 1
ATOM 1463 N N . HIS A 1 186 ? -0.902 17.297 15.914 1 92.81 186 HIS A N 1
ATOM 1464 C CA . HIS A 1 186 ? -1.872 16.312 15.453 1 92.81 186 HIS A CA 1
ATOM 1465 C C . HIS A 1 186 ? -2.068 15.211 16.469 1 92.81 186 HIS A C 1
ATOM 1467 O O . HIS A 1 186 ? -1.095 14.656 17 1 92.81 186 HIS A O 1
ATOM 1473 N N . VAL A 1 187 ? -3.273 14.859 16.703 1 89.56 187 VAL A N 1
ATOM 1474 C CA . VAL A 1 187 ? -3.576 13.969 17.812 1 89.56 187 VAL A CA 1
ATOM 1475 C C . VAL A 1 187 ? -3.746 12.539 17.297 1 89.56 187 VAL A C 1
ATOM 1477 O O . VAL A 1 187 ? -4.051 11.625 18.078 1 89.56 187 VAL A O 1
ATOM 1480 N N . GLY A 1 188 ? -3.584 12.305 16.031 1 86.81 188 GLY A N 1
ATOM 1481 C CA . GLY A 1 188 ? -3.809 11.008 15.422 1 86.81 188 GLY A CA 1
ATOM 1482 C C . GLY A 1 188 ? -5.109 10.93 14.648 1 86.81 188 GLY A C 1
ATOM 1483 O O . GLY A 1 188 ? -6.09 11.586 15 1 86.81 188 GLY A O 1
ATOM 1484 N N . SER A 1 189 ? -5.113 10.047 13.617 1 87 189 SER A N 1
ATOM 1485 C CA . SER A 1 189 ? -6.316 9.906 12.805 1 87 189 SER A CA 1
ATOM 1486 C C . SER A 1 189 ? -7.348 9.023 13.508 1 87 189 SER A C 1
ATOM 1488 O O . SER A 1 189 ? -7 8.016 14.117 1 87 189 SER A O 1
ATOM 1490 N N . GLN A 1 190 ? -8.641 9.43 13.406 1 89.31 190 GLN A N 1
ATOM 1491 C CA . GLN A 1 190 ? -9.727 8.672 14.031 1 89.31 190 GLN A CA 1
ATOM 1492 C C . GLN A 1 190 ? -9.555 8.602 15.539 1 89.31 190 GLN A C 1
ATOM 1494 O O . GLN A 1 190 ? -9.531 7.512 16.125 1 89.31 190 GLN A O 1
ATOM 1499 N N . GLN A 1 191 ? -9.406 9.82 16.125 1 88.06 191 GLN A N 1
ATOM 1500 C CA . GLN A 1 191 ? -9.18 9.953 17.562 1 88.06 191 GLN A CA 1
ATOM 1501 C C . GLN A 1 191 ? -10.5 10.031 18.312 1 88.06 191 GLN A C 1
ATOM 1503 O O . GLN A 1 191 ? -11.25 10.992 18.172 1 88.06 191 GLN A O 1
ATOM 1508 N N . ARG A 1 192 ? -10.805 9.117 19.188 1 88.44 192 ARG A N 1
ATOM 1509 C CA . ARG A 1 192 ? -12.07 9.078 19.906 1 88.44 192 ARG A CA 1
ATOM 1510 C C . ARG A 1 192 ? -11.938 9.719 21.281 1 88.44 192 ARG A C 1
ATOM 1512 O O . ARG A 1 192 ? -12.922 10.188 21.859 1 88.44 192 ARG A O 1
ATOM 1519 N N . ASP A 1 193 ? -10.703 9.805 21.719 1 90.81 193 ASP A N 1
ATOM 1520 C CA . ASP A 1 193 ? -10.453 10.383 23.031 1 90.81 193 ASP A CA 1
ATOM 1521 C C . ASP A 1 193 ? -10.258 11.898 22.938 1 90.81 193 ASP A C 1
ATOM 1523 O O . ASP A 1 193 ? -9.172 12.359 22.578 1 90.81 193 ASP A O 1
ATOM 1527 N N . ILE A 1 194 ? -11.227 12.633 23.406 1 92.81 194 ILE A N 1
ATOM 1528 C CA . ILE A 1 194 ? -11.242 14.086 23.281 1 92.81 194 ILE A CA 1
ATOM 1529 C C . ILE A 1 194 ? -10.195 14.703 24.203 1 92.81 194 ILE A C 1
ATOM 1531 O O . ILE A 1 194 ? -9.672 15.781 23.922 1 92.81 194 ILE A O 1
ATOM 1535 N N . SER A 1 195 ? -9.852 14.023 25.25 1 92.38 195 SER A N 1
ATOM 1536 C CA . SER A 1 195 ? -8.945 14.562 26.266 1 92.38 195 SER A CA 1
ATOM 1537 C C . SER A 1 195 ? -7.547 14.773 25.688 1 92.38 195 SER A C 1
ATOM 1539 O O . SER A 1 195 ? -6.758 15.547 26.25 1 92.38 195 SER A O 1
ATOM 1541 N N . VAL A 1 196 ? -7.258 14.109 24.625 1 92.06 196 VAL A N 1
ATOM 1542 C CA . VAL A 1 196 ? -5.93 14.227 24.016 1 92.06 196 VAL A CA 1
ATOM 1543 C C . VAL A 1 196 ? -5.719 15.656 23.516 1 92.06 196 VAL A C 1
ATOM 1545 O O . VAL A 1 196 ? -4.598 16.172 23.547 1 92.06 196 VAL A O 1
ATOM 1548 N N . TRP A 1 197 ? -6.781 16.312 23.078 1 94.5 197 TRP A N 1
ATOM 1549 C CA . TRP A 1 197 ? -6.676 17.703 22.656 1 94.5 197 TRP A CA 1
ATOM 1550 C C . TRP A 1 197 ? -6.336 18.609 23.828 1 94.5 197 TRP A C 1
ATOM 1552 O O . TRP A 1 197 ? -5.617 19.609 23.672 1 94.5 197 TRP A O 1
ATOM 1562 N N . ASP A 1 198 ? -6.898 18.266 24.984 1 95.31 198 ASP A N 1
ATOM 1563 C CA . ASP A 1 198 ? -6.625 19.078 26.172 1 95.31 198 ASP A CA 1
ATOM 1564 C C . ASP A 1 198 ? -5.129 19.109 26.469 1 95.31 198 ASP A C 1
ATOM 1566 O O . ASP A 1 198 ? -4.559 20.188 26.672 1 95.31 198 ASP A O 1
ATOM 1570 N N . ALA A 1 199 ? -4.543 17.984 26.453 1 93.88 199 ALA A N 1
ATOM 1571 C CA . ALA A 1 199 ? -3.115 17.859 26.75 1 93.88 199 ALA A CA 1
ATOM 1572 C C . ALA A 1 199 ? -2.279 18.594 25.719 1 93.88 199 ALA A C 1
ATOM 1574 O O . ALA A 1 199 ? -1.29 19.25 26.047 1 93.88 199 ALA A O 1
ATOM 1575 N N . ALA A 1 200 ? -2.639 18.484 24.484 1 94.81 200 ALA A N 1
ATOM 1576 C CA . ALA A 1 200 ? -1.912 19.141 23.406 1 94.81 200 ALA A CA 1
ATOM 1577 C C . ALA A 1 200 ? -2.014 20.672 23.516 1 94.81 200 ALA A C 1
ATOM 1579 O O . ALA A 1 200 ? -1.012 21.375 23.375 1 94.81 200 ALA A O 1
ATOM 1580 N N . ILE A 1 201 ? -3.201 21.172 23.812 1 96.81 201 ILE A N 1
ATOM 1581 C CA . ILE A 1 201 ? -3.445 22.609 23.922 1 96.81 201 ILE A CA 1
ATOM 1582 C C . ILE A 1 201 ? -2.666 23.172 25.109 1 96.81 201 ILE A C 1
ATOM 1584 O O . ILE A 1 201 ? -2.107 24.266 25.031 1 96.81 201 ILE A O 1
ATOM 1588 N N . ALA A 1 202 ? -2.584 22.422 26.125 1 96.06 202 ALA A N 1
ATOM 1589 C CA . ALA A 1 202 ? -1.819 22.844 27.297 1 96.06 202 ALA A CA 1
ATOM 1590 C C . ALA A 1 202 ? -0.341 23 26.969 1 96.06 202 ALA A C 1
ATOM 1592 O O . ALA A 1 202 ? 0.304 23.953 27.406 1 96.06 202 ALA A O 1
ATOM 1593 N N . LYS A 1 203 ? 0.16 22.094 26.188 1 95.31 203 LYS A N 1
ATOM 1594 C CA . LYS A 1 203 ? 1.549 22.172 25.75 1 95.31 203 LYS A CA 1
ATOM 1595 C C . LYS A 1 203 ? 1.773 23.422 24.891 1 95.31 203 LYS A C 1
ATOM 1597 O O . LYS A 1 203 ? 2.801 24.094 25.016 1 95.31 203 LYS A O 1
ATOM 1602 N N . VAL A 1 204 ? 0.864 23.656 24.078 1 97.81 204 VAL A N 1
ATOM 1603 C CA . VAL A 1 204 ? 0.962 24.797 23.188 1 97.81 204 VAL A CA 1
ATOM 1604 C C . VAL A 1 204 ? 0.95 26.094 24 1 97.81 204 VAL A C 1
ATOM 1606 O O . VAL A 1 204 ? 1.702 27.031 23.703 1 97.81 204 VAL A O 1
ATOM 1609 N N . LYS A 1 205 ? 0.105 26.156 25 1 97.94 205 LYS A N 1
ATOM 1610 C CA . LYS A 1 205 ? 0.03 27.328 25.859 1 97.94 205 LYS A CA 1
ATOM 1611 C C . LYS A 1 205 ? 1.389 27.656 26.484 1 97.94 205 LYS A C 1
ATOM 1613 O O . LYS A 1 205 ? 1.803 28.812 26.531 1 97.94 205 LYS A O 1
ATOM 1618 N N . VAL A 1 206 ? 2.045 26.641 26.922 1 97.56 206 VAL A N 1
ATOM 1619 C CA . VAL A 1 206 ? 3.355 26.812 27.547 1 97.56 206 VAL A CA 1
ATOM 1620 C C . VAL A 1 206 ? 4.324 27.438 26.547 1 97.56 206 VAL A C 1
ATOM 1622 O O . VAL A 1 206 ? 5.086 28.344 26.891 1 97.56 206 VAL A O 1
ATOM 1625 N N . ILE A 1 207 ? 4.301 27.031 25.359 1 98.25 207 ILE A N 1
ATOM 1626 C CA . ILE A 1 207 ? 5.176 27.562 24.312 1 98.25 207 ILE A CA 1
ATOM 1627 C C . ILE A 1 207 ? 4.848 29.031 24.047 1 98.25 207 ILE A C 1
ATOM 1629 O O . ILE A 1 207 ? 5.75 29.859 23.984 1 98.25 207 ILE A O 1
ATOM 1633 N N . PHE A 1 208 ? 3.57 29.344 23.938 1 98.56 208 PHE A N 1
ATOM 1634 C CA . PHE A 1 208 ? 3.117 30.703 23.688 1 98.56 208 PHE A CA 1
ATOM 1635 C C . PHE A 1 208 ? 3.609 31.641 24.781 1 98.56 208 PHE A C 1
ATOM 1637 O O . PHE A 1 208 ? 4.191 32.688 24.5 1 98.56 208 PHE A O 1
ATOM 1644 N N .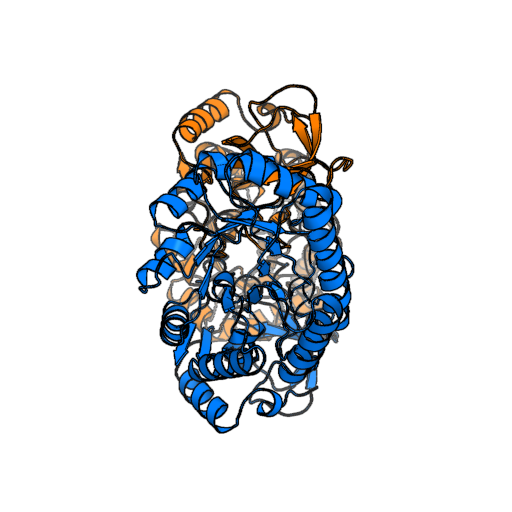 GLU A 1 209 ? 3.428 31.219 26 1 98.19 209 GLU A N 1
ATOM 1645 C CA . GLU A 1 209 ? 3.75 32.062 27.156 1 98.19 209 GLU A CA 1
ATOM 1646 C C . GLU A 1 209 ? 5.258 32.25 27.297 1 98.19 209 GLU A C 1
ATOM 1648 O O . GLU A 1 209 ? 5.73 33.375 27.484 1 98.19 209 GLU A O 1
ATOM 1653 N N . ARG A 1 210 ? 5.961 31.188 27.156 1 98.25 210 ARG A N 1
ATOM 1654 C CA . ARG A 1 210 ? 7.41 31.25 27.328 1 98.25 210 ARG A CA 1
ATOM 1655 C C . ARG A 1 210 ? 8.047 32.125 26.266 1 98.25 210 ARG A C 1
ATOM 1657 O O . ARG A 1 210 ? 8.922 32.938 26.562 1 98.25 210 ARG A O 1
ATOM 1664 N N . LEU A 1 211 ? 7.676 31.969 25.078 1 98.69 211 LEU A N 1
ATOM 1665 C CA . LEU A 1 211 ? 8.25 32.75 23.984 1 98.69 211 LEU A CA 1
ATOM 1666 C C . LEU A 1 211 ? 7.93 34.25 24.156 1 98.69 211 LEU A C 1
ATOM 1668 O O . LEU A 1 211 ? 8.773 35.094 23.891 1 98.69 211 LEU A O 1
ATOM 1672 N N . LYS A 1 212 ? 6.691 34.562 24.531 1 98.31 212 LYS A N 1
ATOM 1673 C CA . LYS A 1 212 ? 6.301 35.938 24.766 1 98.31 212 LYS A CA 1
ATOM 1674 C C . LYS A 1 212 ? 7.102 36.562 25.906 1 98.31 212 LYS A C 1
ATOM 1676 O O . LYS A 1 212 ? 7.664 37.656 25.75 1 98.31 212 LYS A O 1
ATOM 1681 N N . GLU A 1 213 ? 7.227 35.844 26.953 1 98.31 213 GLU A N 1
ATOM 1682 C CA . GLU A 1 213 ? 7.832 36.375 28.188 1 98.31 213 GLU A CA 1
ATOM 1683 C C . GLU A 1 213 ? 9.352 36.469 28.047 1 98.31 213 GLU A C 1
ATOM 1685 O O . GLU A 1 213 ? 9.969 37.406 28.5 1 98.31 213 GLU A O 1
ATOM 1690 N N . GLU A 1 214 ? 9.891 35.438 27.453 1 98.12 214 GLU A N 1
ATOM 1691 C CA . GLU A 1 214 ? 11.344 35.281 27.484 1 98.12 214 GLU A CA 1
ATOM 1692 C C . GLU A 1 214 ? 11.984 35.875 26.234 1 98.12 214 GLU A C 1
ATOM 1694 O O . GLU A 1 214 ? 13.117 36.375 26.281 1 98.12 214 GLU A O 1
ATOM 1699 N N . ASP A 1 215 ? 11.289 35.844 25.156 1 97.94 215 ASP A N 1
ATOM 1700 C CA . ASP A 1 215 ? 11.938 36.219 23.906 1 97.94 215 ASP A CA 1
ATOM 1701 C C . ASP A 1 215 ? 11.172 37.312 23.188 1 97.94 215 ASP A C 1
ATOM 1703 O O . ASP A 1 215 ? 11.602 37.812 22.141 1 97.94 215 ASP A O 1
ATOM 1707 N N . GLY A 1 216 ? 10.031 37.75 23.688 1 98.19 216 GLY A N 1
ATOM 1708 C CA . GLY A 1 216 ? 9.234 3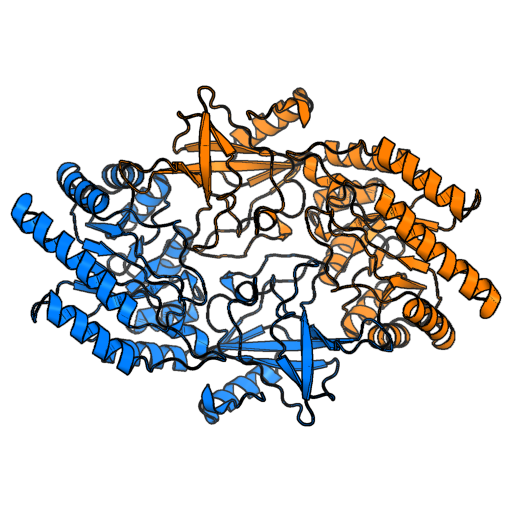8.812 23.094 1 98.19 216 GLY A CA 1
ATOM 1709 C C . GLY A 1 216 ? 8.555 38.375 21.797 1 98.19 216 GLY A C 1
ATOM 1710 O O . GLY A 1 216 ? 8.234 39.219 20.969 1 98.19 216 GLY A O 1
ATOM 1711 N N . ILE A 1 217 ? 8.461 37.125 21.531 1 98.56 217 ILE A N 1
ATOM 1712 C CA . ILE A 1 217 ? 7.789 36.594 20.344 1 98.56 217 ILE A CA 1
ATOM 1713 C C . ILE A 1 217 ? 6.328 36.281 20.672 1 98.56 217 ILE A C 1
ATOM 1715 O O . ILE A 1 217 ? 6.039 35.406 21.484 1 98.56 217 ILE A O 1
ATOM 1719 N N . GLU A 1 218 ? 5.418 37 20.094 1 98.44 218 GLU A N 1
ATOM 1720 C CA . GLU A 1 218 ? 3.99 36.75 20.266 1 98.44 218 GLU A CA 1
ATOM 1721 C C . GLU A 1 218 ? 3.438 35.906 19.125 1 98.44 218 GLU A C 1
ATOM 1723 O O . GLU A 1 218 ? 3.207 36.406 18.016 1 98.44 218 GLU A O 1
ATOM 1728 N N . LEU A 1 219 ? 3.248 34.656 19.391 1 98.75 219 LEU A N 1
ATOM 1729 C CA . LEU A 1 219 ? 2.688 33.781 18.391 1 98.75 219 LEU A CA 1
ATOM 1730 C C . LEU A 1 219 ? 1.217 34.094 18.141 1 98.75 219 LEU A C 1
ATOM 1732 O O . LEU A 1 219 ? 0.529 34.594 19.016 1 98.75 219 LEU A O 1
ATOM 1736 N N . LYS A 1 220 ? 0.724 33.719 16.938 1 98.56 220 LYS A N 1
ATOM 1737 C CA . LYS A 1 220 ? -0.612 34.156 16.547 1 98.56 220 LYS A CA 1
ATOM 1738 C C . LYS A 1 220 ? -1.468 32.969 16.094 1 98.56 220 LYS A C 1
ATOM 1740 O O . LYS A 1 220 ? -2.686 33.094 15.969 1 98.56 220 LYS A O 1
ATOM 1745 N N . LEU A 1 221 ? -0.907 31.781 16.016 1 98.69 221 LEU A N 1
ATOM 1746 C CA . LEU A 1 221 ? -1.632 30.703 15.352 1 98.69 221 LEU A CA 1
ATOM 1747 C C . LEU A 1 221 ? -1.494 29.406 16.125 1 98.69 221 LEU A C 1
ATOM 1749 O O . LEU A 1 221 ? -0.403 29.062 16.594 1 98.69 221 LEU A O 1
ATOM 1753 N N . ILE A 1 222 ? -2.592 28.734 16.328 1 98.62 222 ILE A N 1
ATOM 1754 C CA . ILE A 1 222 ? -2.623 27.328 16.719 1 98.62 222 ILE A CA 1
ATOM 1755 C C . ILE A 1 222 ? -3.264 26.5 15.602 1 98.62 222 ILE A C 1
ATOM 1757 O O . ILE A 1 222 ? -4.445 26.672 15.297 1 98.62 222 ILE A O 1
ATOM 1761 N N . ASN A 1 223 ? -2.469 25.641 14.977 1 98.56 223 ASN A N 1
ATOM 1762 C CA . ASN A 1 223 ? -3 24.641 14.055 1 98.56 223 ASN A CA 1
ATOM 1763 C C . ASN A 1 223 ? -3.268 23.312 14.766 1 98.56 223 ASN A C 1
ATOM 1765 O O . ASN A 1 223 ? -2.332 22.594 15.109 1 98.56 223 ASN A O 1
ATOM 1769 N N . MET A 1 224 ? -4.531 22.969 14.898 1 96.38 224 MET A N 1
ATOM 1770 C CA . MET A 1 224 ? -4.898 21.812 15.711 1 96.38 224 MET A CA 1
ATOM 1771 C C . MET A 1 224 ? -4.906 20.547 14.867 1 96.38 224 MET A C 1
ATOM 1773 O O . MET A 1 224 ? -5.188 19.453 15.383 1 96.38 224 MET A O 1
ATOM 1777 N N . GLY A 1 225 ? -4.578 20.719 13.625 1 93.62 225 GLY A N 1
ATOM 1778 C CA . GLY A 1 225 ? -4.543 19.547 12.758 1 93.62 225 GLY A CA 1
ATOM 1779 C C . GLY A 1 225 ? -5.902 18.906 12.555 1 93.62 225 GLY A C 1
ATOM 1780 O O . GLY A 1 225 ? -6.918 19.609 12.477 1 93.62 225 GLY A O 1
ATOM 1781 N N . GLY A 1 226 ? -5.816 17.594 12.273 1 90.62 226 GLY A N 1
ATOM 1782 C CA . GLY A 1 226 ? -7.023 16.797 12.117 1 90.62 226 GLY A CA 1
ATOM 1783 C C . GLY A 1 226 ? -7.27 15.852 13.281 1 90.62 226 GLY A C 1
ATOM 1784 O O . GLY A 1 226 ? -7.164 16.25 14.445 1 90.62 226 GLY A O 1
ATOM 1785 N N . GLY A 1 227 ? -7.82 14.75 12.898 1 88.25 227 GLY A N 1
ATOM 1786 C CA . GLY A 1 227 ? -7.977 13.711 13.898 1 88.25 227 GLY A CA 1
ATOM 1787 C C . GLY A 1 227 ? -9.43 13.43 14.242 1 88.25 227 GLY A C 1
ATOM 1788 O O . GLY A 1 227 ? -9.742 12.391 14.828 1 88.25 227 GLY A O 1
ATOM 1789 N N . PHE A 1 228 ? -10.32 14.312 13.766 1 91.38 228 PHE A N 1
ATOM 1790 C CA . PHE A 1 228 ? -11.742 14.078 14.023 1 91.38 228 PHE A CA 1
ATOM 1791 C C . PHE A 1 228 ? -12.203 12.781 13.375 1 91.38 228 PHE A C 1
ATOM 1793 O O . PHE A 1 228 ? -11.898 12.523 12.203 1 91.38 228 PHE A O 1
ATOM 1800 N N . PRO A 1 229 ? -12.867 12.023 14.117 1 91.5 229 PRO A N 1
ATOM 1801 C CA . PRO A 1 229 ? -13.195 10.688 13.617 1 91.5 229 PRO A CA 1
ATOM 1802 C C . PRO A 1 229 ? -14.438 10.68 12.727 1 91.5 229 PRO A C 1
ATOM 1804 O O . PRO A 1 229 ? -15.258 11.602 12.797 1 91.5 229 PRO A O 1
ATOM 1807 N N . ALA A 1 230 ? -14.477 9.773 11.883 1 92.38 230 ALA A N 1
ATOM 1808 C CA . ALA A 1 230 ? -15.688 9.406 11.148 1 92.38 230 ALA A CA 1
ATOM 1809 C C . ALA A 1 230 ? -16.391 8.234 11.828 1 92.38 230 ALA A C 1
ATOM 1811 O O . ALA A 1 230 ? -15.852 7.613 12.742 1 92.38 230 ALA A O 1
ATOM 1812 N N . ASN A 1 231 ? -17.641 8.031 11.391 1 91.88 231 ASN A N 1
ATOM 1813 C CA . ASN A 1 231 ? -18.406 6.914 11.914 1 91.88 231 ASN A CA 1
ATOM 1814 C C . ASN A 1 231 ? -18.109 5.621 11.164 1 91.88 231 ASN A C 1
ATOM 1816 O O . ASN A 1 231 ? -18.609 5.422 10.047 1 91.88 231 ASN A O 1
ATOM 1820 N N . TYR A 1 232 ? -17.344 4.809 11.859 1 93.5 232 TYR A N 1
ATOM 1821 C CA . TYR A 1 232 ? -17.141 3.443 11.383 1 93.5 232 TYR A CA 1
ATOM 1822 C C . TYR A 1 232 ? -17.938 2.451 12.211 1 93.5 232 TYR A C 1
ATOM 1824 O O . TYR A 1 232 ? -19.047 2.762 12.664 1 93.5 232 TYR A O 1
ATOM 1832 N N . ILE A 1 233 ? -17.391 1.218 12.43 1 91.88 233 ILE A N 1
ATOM 1833 C CA . ILE A 1 233 ? -18.156 0.228 13.172 1 91.88 233 ILE A CA 1
ATOM 1834 C C . ILE A 1 233 ? -18.266 0.655 14.633 1 91.88 233 ILE A C 1
ATOM 1836 O O . ILE A 1 233 ? -19.312 0.479 15.266 1 91.88 233 ILE A O 1
ATOM 1840 N N . THR A 1 234 ? -17.219 1.299 15.109 1 87.25 234 THR A N 1
ATOM 1841 C CA . THR A 1 234 ? -17.25 1.803 16.484 1 87.25 234 THR A CA 1
ATOM 1842 C C . THR A 1 234 ? -17.766 3.234 16.516 1 87.25 234 THR A C 1
ATOM 1844 O O . THR A 1 234 ? -17.312 4.09 15.758 1 87.25 234 THR A O 1
ATOM 1847 N N . ARG A 1 235 ? -18.719 3.391 17.406 1 82.38 235 ARG A N 1
ATOM 1848 C CA . ARG A 1 235 ? -19.359 4.699 17.516 1 82.38 235 ARG A CA 1
ATOM 1849 C C . ARG A 1 235 ? -18.391 5.73 18.094 1 82.38 235 ARG A C 1
ATOM 1851 O O . ARG A 1 235 ? -17.516 5.395 18.891 1 82.38 235 ARG A O 1
ATOM 1858 N N . THR A 1 236 ? -18.5 7 17.625 1 89.19 236 THR A N 1
ATOM 1859 C CA . THR A 1 236 ? -17.734 8.141 18.125 1 89.19 236 THR A CA 1
ATOM 1860 C C . THR A 1 236 ? -18.688 9.242 18.594 1 89.19 236 THR A C 1
ATOM 1862 O O . THR A 1 236 ? -19.891 9.211 18.312 1 89.19 236 THR A O 1
ATOM 1865 N N . ASN A 1 237 ? -18.156 10.164 19.453 1 91.88 237 ASN A N 1
ATOM 1866 C CA . ASN A 1 237 ? -18.922 11.352 19.812 1 91.88 237 ASN A CA 1
ATOM 1867 C C . ASN A 1 237 ? -19.266 12.188 18.578 1 91.88 237 ASN A C 1
ATOM 1869 O O . ASN A 1 237 ? -18.625 12.031 17.531 1 91.88 237 ASN A O 1
ATOM 1873 N N . SER A 1 238 ? -20.281 12.984 18.75 1 91.25 238 SER A N 1
ATOM 1874 C CA . SER A 1 238 ? -20.641 13.883 17.656 1 91.25 238 SER A CA 1
ATOM 1875 C C . SER A 1 238 ? -19.594 14.977 17.484 1 91.25 238 SER A C 1
ATOM 1877 O O . SER A 1 238 ? -18.859 15.297 18.422 1 91.25 238 SER A O 1
ATOM 1879 N N . LEU A 1 239 ? -19.547 15.5 16.297 1 92 239 LEU A N 1
ATOM 1880 C CA . LEU A 1 239 ? -18.656 16.625 16.031 1 92 239 LEU A CA 1
ATOM 1881 C C . LEU A 1 239 ? -18.969 17.797 16.969 1 92 239 LEU A C 1
ATOM 1883 O O . LEU A 1 239 ? -18.062 18.516 17.391 1 92 239 LEU A O 1
ATOM 1887 N N . GLU A 1 240 ? -20.219 17.938 17.266 1 93.31 240 GLU A N 1
ATOM 1888 C CA . GLU A 1 240 ? -20.641 18.984 18.188 1 93.31 240 GLU A CA 1
ATOM 1889 C C . GLU A 1 240 ? -20.016 18.812 19.562 1 93.31 240 GLU A C 1
ATOM 1891 O O . GLU A 1 240 ? -19.562 19.781 20.188 1 93.31 240 GLU A O 1
ATOM 1896 N N . THR A 1 241 ? -20 17.578 19.984 1 95.5 241 THR A N 1
ATOM 1897 C CA . THR A 1 241 ? -19.391 17.281 21.266 1 95.5 241 THR A CA 1
ATOM 1898 C C . THR A 1 241 ? -17.891 17.562 21.234 1 95.5 241 THR A C 1
ATOM 1900 O O . THR A 1 241 ? -17.344 18.141 22.188 1 95.5 241 THR A O 1
ATOM 1903 N N . TYR A 1 242 ? -17.281 17.172 20.188 1 95.44 242 TYR A N 1
ATOM 1904 C CA . TYR A 1 242 ? -15.867 17.484 20.031 1 95.44 242 TYR A CA 1
ATOM 1905 C C . TYR A 1 242 ? -15.633 19 20.078 1 95.44 242 TYR A C 1
ATOM 1907 O O . TYR A 1 242 ? -14.758 19.469 20.797 1 95.44 242 TYR A O 1
ATOM 1915 N N . ALA A 1 243 ? -16.422 19.719 19.359 1 95.88 243 ALA A N 1
ATOM 1916 C CA . ALA A 1 243 ? -16.266 21.156 19.25 1 95.88 243 ALA A CA 1
ATOM 1917 C C . ALA A 1 243 ? -16.453 21.828 20.609 1 95.88 243 ALA A C 1
ATOM 1919 O O . ALA A 1 243 ? -15.633 22.656 21.016 1 95.88 243 ALA A O 1
ATOM 1920 N N . GLU A 1 244 ? -17.469 21.406 21.281 1 96.62 244 GLU A N 1
ATOM 1921 C CA . GLU A 1 244 ? -17.766 22 22.578 1 96.62 244 GLU A CA 1
ATOM 1922 C C . GLU A 1 244 ? -16.609 21.797 23.562 1 96.62 244 GLU A C 1
ATOM 1924 O O . GLU A 1 244 ? -16.188 22.734 24.234 1 96.62 244 GLU A O 1
ATOM 1929 N N . GLU A 1 245 ? -16.141 20.625 23.609 1 97.06 245 GLU A N 1
ATOM 1930 C CA . GLU A 1 245 ? -15.07 20.297 24.562 1 97.06 245 GLU A CA 1
ATOM 1931 C C . GLU A 1 245 ? -13.758 20.969 24.156 1 97.06 245 GLU A C 1
ATOM 1933 O O . GLU A 1 245 ? -13.047 21.5 25.016 1 97.06 245 GLU A O 1
ATOM 1938 N N . ILE A 1 246 ? -13.445 20.984 22.969 1 96.69 246 ILE A N 1
ATOM 1939 C CA . ILE A 1 246 ? -12.188 21.562 22.484 1 96.69 246 ILE A CA 1
ATOM 1940 C C . ILE A 1 246 ? -12.211 23.078 22.688 1 96.69 246 ILE A C 1
ATOM 1942 O O . ILE A 1 246 ? -11.203 23.672 23.094 1 96.69 246 ILE A O 1
ATOM 1946 N N . ILE A 1 247 ? -13.367 23.703 22.422 1 96.94 247 ILE A N 1
ATOM 1947 C CA . ILE A 1 247 ? -13.516 25.125 22.656 1 96.94 247 ILE A CA 1
ATOM 1948 C C . ILE A 1 247 ? -13.328 25.438 24.141 1 96.94 247 ILE A C 1
ATOM 1950 O O . ILE A 1 247 ? -12.672 26.422 24.5 1 96.94 247 ILE A O 1
ATOM 1954 N N . ARG A 1 248 ? -13.906 24.547 24.891 1 97.31 248 ARG A N 1
ATOM 1955 C CA . ARG A 1 248 ? -13.727 24.719 26.328 1 97.31 248 ARG A CA 1
ATOM 1956 C C . ARG A 1 248 ? -12.25 24.656 26.703 1 97.31 248 ARG A C 1
ATOM 1958 O O . ARG A 1 248 ? -11.766 25.484 27.469 1 97.31 248 ARG A O 1
ATOM 1965 N N . PHE A 1 249 ? -11.484 23.672 26.188 1 97.44 249 PHE A N 1
ATOM 1966 C CA . PHE A 1 249 ? -10.055 23.562 26.438 1 97.44 249 PHE A CA 1
ATOM 1967 C C . PHE A 1 249 ? -9.328 24.828 26.016 1 97.44 249 PHE A C 1
ATOM 1969 O O . PHE A 1 249 ? -8.477 25.344 26.734 1 97.44 249 PHE A O 1
ATOM 1976 N N . LEU A 1 250 ? -9.664 25.375 24.828 1 97.81 250 LEU A N 1
ATOM 1977 C CA . LEU A 1 250 ? -9.039 26.562 24.281 1 97.81 250 LEU A CA 1
ATOM 1978 C C . LEU A 1 250 ? -9.289 27.766 25.172 1 97.81 250 LEU A C 1
ATOM 1980 O O . LEU A 1 250 ? -8.367 28.516 25.484 1 97.81 250 LEU A O 1
ATOM 1984 N N . LYS A 1 251 ? -10.516 27.922 25.594 1 97.06 251 LYS A N 1
ATOM 1985 C CA . LYS A 1 251 ? -10.883 29.078 26.391 1 97.06 251 LYS A CA 1
ATOM 1986 C C . LYS A 1 251 ? -10.273 29 27.797 1 97.06 251 LYS A C 1
ATOM 1988 O O . LYS A 1 251 ? -9.914 30.016 28.375 1 97.06 251 LYS A O 1
ATOM 1993 N N . GLU A 1 252 ? -10.227 27.828 28.281 1 97.31 252 GLU A N 1
ATOM 1994 C CA . GLU A 1 252 ? -9.594 27.625 29.578 1 97.31 252 GLU A CA 1
ATOM 1995 C C . GLU A 1 252 ? -8.133 28.047 29.547 1 97.31 252 GLU A C 1
ATOM 1997 O O . GLU A 1 252 ? -7.629 28.625 30.516 1 97.31 252 GLU A O 1
ATOM 2002 N N . ASP A 1 253 ? -7.508 27.828 28.484 1 96.88 253 ASP A N 1
ATOM 2003 C CA . ASP A 1 253 ? -6.066 28.047 28.406 1 96.88 253 ASP A CA 1
ATOM 2004 C C . ASP A 1 253 ? -5.746 29.406 27.812 1 96.88 253 ASP A C 1
ATOM 2006 O O . ASP A 1 253 ? -4.738 30.031 28.172 1 96.88 253 ASP A O 1
ATOM 2010 N N . PHE A 1 254 ? -6.582 29.953 26.891 1 97.19 254 PHE A N 1
ATOM 2011 C CA . PHE A 1 254 ? -6.199 31.141 26.156 1 97.19 254 PHE A CA 1
ATOM 2012 C C . PHE A 1 254 ? -7.203 32.281 26.375 1 97.19 254 PHE A C 1
ATOM 2014 O O . PHE A 1 254 ? -7.02 33.375 25.891 1 97.19 254 PHE A O 1
ATOM 2021 N N . GLY A 1 255 ? -8.289 31.969 27.078 1 95.25 255 GLY A N 1
ATOM 2022 C CA . GLY A 1 255 ? -9.312 32.969 27.312 1 95.25 255 GLY A CA 1
ATOM 2023 C C . GLY A 1 255 ? -10.195 33.219 26.109 1 95.25 255 GLY A C 1
ATOM 2024 O O . GLY A 1 255 ? -10.359 32.344 25.266 1 95.25 255 GLY A O 1
ATOM 2025 N N . ASP A 1 256 ? -10.797 34.438 26.047 1 92.94 256 ASP A N 1
ATOM 2026 C CA . ASP A 1 256 ? -11.789 34.75 25.031 1 92.94 256 ASP A CA 1
ATOM 2027 C C . ASP A 1 256 ? -11.125 35.312 23.781 1 92.94 256 ASP A C 1
ATOM 2029 O O . ASP A 1 256 ? -11.703 35.25 22.688 1 92.94 256 ASP A O 1
ATOM 2033 N N . ASP A 1 257 ? -10 35.844 24 1 93 257 ASP A N 1
ATOM 2034 C CA . ASP A 1 257 ? -9.25 36.344 22.859 1 93 257 ASP A CA 1
ATOM 2035 C C . ASP A 1 257 ? -8.32 35.281 22.297 1 93 257 ASP A C 1
ATOM 2037 O O . ASP A 1 257 ? -7.105 35.344 22.5 1 93 257 ASP A O 1
ATOM 2041 N N . LEU A 1 258 ? -8.891 34.375 21.547 1 95.69 258 LEU A N 1
ATOM 2042 C CA . LEU A 1 258 ? -8.172 33.219 21.016 1 95.69 258 LEU A CA 1
ATOM 2043 C C . LEU A 1 258 ? -7.238 33.656 19.891 1 95.69 258 LEU A C 1
ATOM 2045 O O . LEU A 1 258 ? -7.551 34.562 19.125 1 95.69 258 LEU A O 1
ATOM 2049 N N 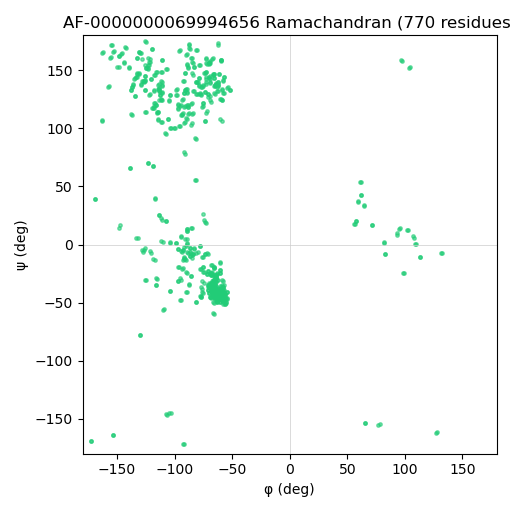. PRO A 1 259 ? -6.035 32.969 19.828 1 97.19 259 PRO A N 1
ATOM 2050 C CA . PRO A 1 259 ? -5.27 33.125 18.578 1 97.19 259 PRO A CA 1
ATOM 2051 C C . PRO A 1 259 ? -6.012 32.594 17.359 1 97.19 259 PRO A C 1
ATOM 2053 O O . PRO A 1 259 ? -7.121 32.062 17.5 1 97.19 259 PRO A O 1
ATOM 2056 N N . GLU A 1 260 ? -5.41 32.844 16.203 1 98 260 GLU A N 1
ATOM 2057 C CA . GLU A 1 260 ? -5.949 32.188 15.016 1 98 260 GLU A CA 1
ATOM 2058 C C . GLU A 1 260 ? -5.941 30.688 15.172 1 98 260 GLU A C 1
ATOM 2060 O O . GLU A 1 260 ? -4.949 30.109 15.617 1 98 260 GLU A O 1
ATOM 2065 N N . ILE A 1 261 ? -7.094 30.047 14.883 1 98.31 261 ILE A N 1
ATOM 2066 C CA . ILE A 1 261 ? -7.219 28.609 15 1 98.31 261 ILE A CA 1
ATOM 2067 C C . ILE A 1 261 ? -7.41 27.984 13.617 1 98.31 261 ILE A C 1
ATOM 2069 O O . ILE A 1 261 ? -8.258 28.438 12.844 1 98.31 261 ILE A O 1
ATOM 2073 N N . ILE A 1 262 ? -6.59 26.984 13.305 1 98.44 262 ILE A N 1
ATOM 2074 C CA . ILE A 1 262 ? -6.719 26.234 12.062 1 98.44 262 ILE A CA 1
ATOM 2075 C C . ILE A 1 262 ? -7.105 24.781 12.375 1 98.44 262 ILE A C 1
ATOM 2077 O O . ILE A 1 262 ? -6.574 24.188 13.312 1 98.44 262 ILE A O 1
ATOM 2081 N N . LEU A 1 263 ? -8.07 24.281 11.656 1 97.88 263 LEU A N 1
ATOM 2082 C CA . LEU A 1 263 ? -8.422 22.859 11.625 1 97.88 263 LEU A CA 1
ATOM 2083 C C . LEU A 1 263 ? -8.086 22.25 10.273 1 97.88 263 LEU A C 1
ATOM 2085 O O . LEU A 1 263 ? -8.281 22.875 9.227 1 97.88 263 LEU A O 1
ATOM 2089 N N . GLU A 1 264 ? -7.574 21.031 10.305 1 97.44 264 GLU A N 1
ATOM 2090 C CA . GLU A 1 264 ? -7.234 20.344 9.062 1 97.44 264 GLU A CA 1
ATOM 2091 C C . GLU A 1 264 ? -8.047 19.047 8.906 1 97.44 264 GLU A C 1
ATOM 2093 O O . GLU A 1 264 ? -7.484 17.953 8.852 1 97.44 264 GLU A O 1
ATOM 2098 N N . PRO A 1 265 ? -9.352 19.219 8.727 1 96.5 265 PRO A N 1
ATOM 2099 C CA . PRO A 1 265 ? -10.18 18.016 8.617 1 96.5 265 PRO A CA 1
ATOM 2100 C C . PRO A 1 265 ? -9.938 17.25 7.32 1 96.5 265 PRO A C 1
ATOM 2102 O O . PRO A 1 265 ? -9.656 17.844 6.281 1 96.5 265 PRO A O 1
ATOM 2105 N N . GLY A 1 266 ? -9.969 15.93 7.363 1 95.19 266 GLY A N 1
ATOM 2106 C CA . GLY A 1 266 ? -10 15 6.246 1 95.19 266 GLY A CA 1
ATOM 2107 C C . GLY A 1 266 ? -11.094 13.953 6.375 1 95.19 266 GLY A C 1
ATOM 2108 O O . GLY A 1 266 ? -12.219 14.164 5.926 1 95.19 266 GLY A O 1
ATOM 2109 N N . ARG A 1 267 ? -10.773 13 7.219 1 94.44 267 ARG A N 1
ATOM 2110 C CA . ARG A 1 267 ? -11.664 11.859 7.449 1 94.44 267 ARG A CA 1
ATOM 2111 C C . ARG A 1 267 ? -13.047 12.32 7.891 1 94.44 267 ARG A C 1
ATOM 2113 O O . ARG A 1 267 ? -14.055 11.867 7.359 1 94.44 267 ARG A O 1
ATOM 2120 N N . SER A 1 268 ? -13.164 13.195 8.773 1 94.25 268 SER A N 1
ATOM 2121 C CA . SER A 1 268 ? -14.422 13.617 9.375 1 94.25 268 SER A CA 1
ATOM 2122 C C . SER A 1 268 ? -15.328 14.297 8.352 1 94.25 268 SER A C 1
ATOM 2124 O O . SER A 1 268 ? -16.547 14.266 8.477 1 94.25 268 SER A O 1
ATOM 2126 N N . LEU A 1 269 ? -14.695 14.859 7.352 1 95.62 269 LEU A N 1
ATOM 2127 C CA . LEU A 1 269 ? -15.477 15.586 6.355 1 95.62 269 LEU A CA 1
ATOM 2128 C C . LEU A 1 269 ? -15.953 14.648 5.254 1 95.62 269 LEU A C 1
ATOM 2130 O O . LEU A 1 269 ? -17.047 14.828 4.707 1 95.62 269 LEU A O 1
ATOM 2134 N N . ILE A 1 270 ? -15.062 13.664 4.965 1 96.62 270 ILE A N 1
ATOM 2135 C CA . ILE A 1 270 ? -15.227 13.047 3.652 1 96.62 270 ILE A CA 1
ATOM 2136 C C . ILE A 1 270 ? -15.617 11.578 3.816 1 96.62 270 ILE A C 1
ATOM 2138 O O . ILE A 1 270 ? -16.344 11.023 2.986 1 96.62 270 ILE A O 1
ATOM 2142 N N . ALA A 1 271 ? -15.242 10.945 4.812 1 96.44 271 ALA A N 1
ATOM 2143 C CA . ALA A 1 271 ? -15.297 9.492 4.926 1 96.44 271 ALA A CA 1
ATOM 2144 C C . ALA A 1 271 ? -16.734 8.992 4.805 1 96.44 271 ALA A C 1
ATOM 2146 O O . ALA A 1 271 ? -17.016 8.109 3.992 1 96.44 271 ALA A O 1
ATOM 2147 N N . ASN A 1 272 ? -17.656 9.594 5.574 1 96.5 272 ASN A N 1
ATOM 2148 C CA . ASN A 1 272 ? -19.016 9.078 5.672 1 96.5 272 ASN A CA 1
ATOM 2149 C C . ASN A 1 272 ? -19.812 9.359 4.402 1 96.5 272 ASN A C 1
ATOM 2151 O O . ASN A 1 272 ? -20.906 8.82 4.215 1 96.5 272 ASN A O 1
ATOM 2155 N N . ALA A 1 273 ? -19.203 10.141 3.537 1 98 273 ALA A N 1
ATOM 2156 C CA . ALA A 1 273 ? -19.906 10.531 2.32 1 98 273 ALA A CA 1
ATOM 2157 C C . ALA A 1 273 ? -19.719 9.484 1.221 1 98 273 ALA A C 1
ATOM 2159 O O . ALA A 1 273 ? -20.312 9.602 0.143 1 98 273 ALA A O 1
ATOM 2160 N N . GLY A 1 274 ? -18.953 8.492 1.49 1 98.12 274 GLY A N 1
ATOM 2161 C CA . GLY A 1 274 ? -18.609 7.562 0.426 1 98.12 274 GLY A CA 1
ATOM 2162 C C . GLY A 1 274 ? -19.094 6.152 0.683 1 98.12 274 GLY A C 1
ATOM 2163 O O . GLY A 1 274 ? -19.125 5.699 1.828 1 98.12 274 GLY A O 1
ATOM 2164 N N . ILE A 1 275 ? -19.469 5.441 -0.39 1 98.44 275 ILE A N 1
ATOM 2165 C CA . ILE A 1 275 ? -19.781 4.02 -0.399 1 98.44 275 ILE A CA 1
ATOM 2166 C C . ILE A 1 275 ? -18.938 3.311 -1.451 1 98.44 275 ILE A C 1
ATOM 2168 O O . ILE A 1 275 ? -19.047 3.6 -2.645 1 98.44 275 ILE A O 1
ATOM 2172 N N . LEU A 1 276 ? -18.062 2.459 -1.006 1 98.5 276 LEU A N 1
ATOM 2173 C CA . LEU A 1 276 ? -17.359 1.585 -1.932 1 98.5 276 LEU A CA 1
ATOM 2174 C C . LEU A 1 276 ? -18.172 0.331 -2.23 1 98.5 276 LEU A C 1
ATOM 2176 O O . LEU A 1 276 ? -18.578 -0.387 -1.312 1 98.5 276 LEU A O 1
ATOM 2180 N N . VAL A 1 277 ? -18.453 0.135 -3.488 1 98.75 277 VAL A N 1
ATOM 2181 C CA . VAL A 1 277 ? -19.219 -1.026 -3.906 1 98.75 277 VAL A CA 1
ATOM 2182 C C . VAL A 1 277 ? -18.312 -2.055 -4.562 1 98.75 277 VAL A C 1
ATOM 2184 O O . VAL A 1 277 ? -17.562 -1.73 -5.492 1 98.75 277 VAL A O 1
ATOM 2187 N N . SER A 1 278 ? -18.344 -3.215 -4.02 1 98.44 278 SER A N 1
ATOM 2188 C CA . SER A 1 278 ? -17.594 -4.34 -4.562 1 98.44 278 SER A CA 1
ATOM 2189 C C . SER A 1 278 ? -18.5 -5.531 -4.844 1 98.44 278 SER A C 1
ATOM 2191 O O . SER A 1 278 ? -19.719 -5.469 -4.605 1 98.44 278 SER A O 1
ATOM 2193 N N . GLU A 1 279 ? -17.938 -6.488 -5.41 1 98.06 279 GLU A N 1
ATOM 2194 C CA . GLU A 1 279 ? -18.656 -7.738 -5.625 1 98.06 279 GLU A CA 1
ATOM 2195 C C . GLU A 1 279 ? -17.891 -8.922 -5.043 1 98.06 279 GLU A C 1
ATOM 2197 O O . GLU A 1 279 ? -16.656 -8.938 -5.047 1 98.06 279 GLU A O 1
ATOM 2202 N N . VAL A 1 280 ? -18.672 -9.891 -4.523 1 98.62 280 VAL A N 1
ATOM 2203 C CA . VAL A 1 280 ? -18.094 -11.156 -4.098 1 98.62 280 VAL A CA 1
ATOM 2204 C C . VAL A 1 280 ? -17.609 -11.938 -5.32 1 98.62 280 VAL A C 1
ATOM 2206 O O . VAL A 1 280 ? -18.375 -12.18 -6.254 1 98.62 280 VAL A O 1
ATOM 2209 N N . VAL A 1 281 ? -16.328 -12.266 -5.309 1 98.44 281 VAL A N 1
ATOM 2210 C CA . VAL A 1 281 ? -15.75 -13.016 -6.418 1 98.44 281 VAL A CA 1
ATOM 2211 C C . VAL A 1 281 ? -15.875 -14.516 -6.148 1 98.44 281 VAL A C 1
ATOM 2213 O O . VAL A 1 281 ? -16.172 -15.289 -7.062 1 98.44 281 VAL A O 1
ATOM 2216 N N . LEU A 1 282 ? -15.633 -14.867 -4.91 1 97.75 282 LEU A N 1
ATOM 2217 C CA . LEU A 1 282 ? -15.562 -16.266 -4.52 1 97.75 282 LEU A CA 1
ATOM 2218 C C . LEU A 1 282 ? -15.828 -16.438 -3.027 1 97.75 282 LEU A C 1
ATOM 2220 O O . LEU A 1 282 ? -15.422 -15.594 -2.223 1 97.75 282 LEU A O 1
ATOM 2224 N N . VAL A 1 283 ? -16.609 -17.422 -2.652 1 97.5 283 VAL A N 1
ATOM 2225 C CA . VAL A 1 283 ? -16.734 -17.891 -1.276 1 97.5 283 VAL A CA 1
ATOM 2226 C C . VAL A 1 283 ? -16.172 -19.312 -1.168 1 97.5 283 VAL A C 1
ATOM 2228 O O . VAL A 1 283 ? -16.531 -20.188 -1.95 1 97.5 283 VAL A O 1
ATOM 2231 N N . ALA A 1 284 ? -15.211 -19.484 -0.244 1 96.19 284 ALA A N 1
ATOM 2232 C CA . ALA A 1 284 ? -14.555 -20.781 -0.213 1 96.19 284 ALA A CA 1
ATOM 2233 C C . ALA A 1 284 ? -14.125 -21.156 1.205 1 96.19 284 ALA A C 1
ATOM 2235 O O . ALA A 1 284 ? -14.188 -20.312 2.113 1 96.19 284 ALA A O 1
ATOM 2236 N N . ARG A 1 285 ? -13.875 -22.453 1.357 1 95.5 285 ARG A N 1
ATOM 2237 C CA . ARG A 1 285 ? -13.219 -23 2.541 1 95.5 285 ARG A CA 1
ATOM 2238 C C . ARG A 1 285 ? -11.953 -23.75 2.16 1 95.5 285 ARG A C 1
ATOM 2240 O O . ARG A 1 285 ? -11.797 -24.172 1.013 1 95.5 285 ARG A O 1
ATOM 2247 N N . LYS A 1 286 ? -11.055 -23.875 3.086 1 93.69 286 LYS A N 1
ATOM 2248 C CA . LYS A 1 286 ? -9.742 -24.422 2.779 1 93.69 286 LYS A CA 1
ATOM 2249 C C . LYS A 1 286 ? -9.734 -25.938 2.957 1 93.69 286 LYS A C 1
ATOM 2251 O O . LYS A 1 286 ? -8.781 -26.609 2.557 1 93.69 286 LYS A O 1
ATOM 2256 N N . SER A 1 287 ? -10.703 -26.469 3.561 1 92.25 287 SER A N 1
ATOM 2257 C CA . SER A 1 287 ? -10.938 -27.891 3.697 1 92.25 287 SER A CA 1
ATOM 2258 C C . SER A 1 287 ? -12.414 -28.203 3.895 1 92.25 287 SER A C 1
ATOM 2260 O O . SER A 1 287 ? -13.219 -27.281 4.125 1 92.25 287 SER A O 1
ATOM 2262 N N . ARG A 1 288 ? -12.742 -29.469 3.859 1 87.19 288 ARG A N 1
ATOM 2263 C CA . ARG A 1 288 ? -14.133 -29.891 4.016 1 87.19 288 ARG A CA 1
ATOM 2264 C C . ARG A 1 288 ? -14.625 -29.641 5.434 1 87.19 288 ARG A C 1
ATOM 2266 O O . ARG A 1 288 ? -15.812 -29.391 5.652 1 87.19 288 ARG A O 1
ATOM 2273 N N . THR A 1 289 ? -13.688 -29.594 6.32 1 87.62 289 THR A N 1
ATOM 2274 C CA . THR A 1 289 ? -14.078 -29.484 7.723 1 87.62 289 THR A CA 1
ATOM 2275 C C . THR A 1 289 ? -13.695 -28.125 8.297 1 87.62 289 THR A C 1
ATOM 2277 O O . THR A 1 289 ? -13.844 -27.891 9.492 1 87.62 289 THR A O 1
ATOM 2280 N N . ALA A 1 290 ? -13.156 -27.328 7.391 1 87.69 290 ALA A N 1
ATOM 2281 C CA . ALA A 1 290 ? -12.719 -26.016 7.887 1 87.69 290 ALA A CA 1
ATOM 2282 C C . ALA A 1 290 ? -13.906 -25.188 8.352 1 87.69 290 ALA A C 1
ATOM 2284 O O . ALA A 1 290 ? -14.922 -25.094 7.656 1 87.69 290 ALA A O 1
ATOM 2285 N N . VAL A 1 291 ? -13.781 -24.547 9.422 1 85.75 291 VAL A N 1
ATOM 2286 C CA . VAL A 1 291 ? -14.82 -23.688 9.977 1 85.75 291 VAL A CA 1
ATOM 2287 C C . VAL A 1 291 ? -14.719 -22.281 9.367 1 85.75 291 VAL A C 1
ATOM 2289 O O . VAL A 1 291 ? -15.727 -21.594 9.219 1 85.75 291 VAL A O 1
ATOM 2292 N N . GLU A 1 292 ? -13.523 -21.984 8.977 1 91.94 292 GLU A N 1
ATOM 2293 C CA . GLU A 1 292 ? -13.305 -20.625 8.461 1 91.94 292 GLU A CA 1
ATOM 2294 C C . GLU A 1 292 ? -13.875 -20.469 7.055 1 91.94 292 GLU A C 1
ATOM 2296 O O . GLU A 1 292 ? -13.516 -21.234 6.148 1 91.94 292 GLU A O 1
ATOM 2301 N N . ARG A 1 293 ? -14.781 -19.531 6.926 1 95.94 293 ARG A N 1
ATOM 2302 C CA . ARG A 1 293 ? -15.375 -19.156 5.648 1 95.94 293 ARG A CA 1
ATOM 2303 C C . ARG A 1 293 ? -14.672 -17.938 5.055 1 95.94 293 ARG A C 1
ATOM 2305 O O . ARG A 1 293 ? -14.562 -16.906 5.703 1 95.94 293 ARG A O 1
ATOM 2312 N N . TRP A 1 294 ? -14.102 -18.156 3.818 1 97.5 294 TRP A N 1
ATOM 2313 C CA . TRP A 1 294 ? -13.406 -17.078 3.127 1 97.5 294 TRP A CA 1
ATOM 2314 C C . TRP A 1 294 ? -14.312 -16.406 2.102 1 97.5 294 TRP A C 1
ATOM 2316 O O . TRP A 1 294 ? -14.93 -17.078 1.275 1 97.5 294 TRP A O 1
ATOM 2326 N N . VAL A 1 295 ? -14.375 -15.109 2.18 1 98.25 295 VAL A N 1
ATOM 2327 C CA . VAL A 1 295 ? -15.07 -14.305 1.182 1 98.25 295 VAL A CA 1
ATOM 2328 C C . VAL A 1 295 ? -14.062 -13.422 0.436 1 98.25 295 VAL A C 1
ATOM 2330 O O . VAL A 1 295 ? -13.438 -12.547 1.031 1 98.25 295 VAL A O 1
ATOM 2333 N N . TYR A 1 296 ? -13.914 -13.703 -0.844 1 98.5 296 TYR A N 1
ATOM 2334 C CA . TYR A 1 296 ? -13.016 -12.945 -1.703 1 98.5 296 TYR A CA 1
ATOM 2335 C C . TYR A 1 296 ? -13.781 -11.898 -2.502 1 98.5 296 TYR A C 1
ATOM 2337 O O . TYR A 1 296 ? -14.82 -12.195 -3.096 1 98.5 296 TYR A O 1
ATOM 2345 N N . THR A 1 297 ? -13.25 -10.672 -2.521 1 98.56 297 THR A N 1
ATOM 2346 C CA . THR A 1 297 ? -13.922 -9.586 -3.221 1 98.56 297 THR A CA 1
ATOM 2347 C C . THR A 1 297 ? -13.031 -9.031 -4.336 1 98.56 297 THR A C 1
ATOM 2349 O O . THR A 1 297 ? -11.867 -9.414 -4.461 1 98.56 297 THR A O 1
ATOM 2352 N N . ASP A 1 298 ? -13.625 -8.203 -5.188 1 98.19 298 ASP A N 1
ATOM 2353 C CA . ASP A 1 298 ? -12.867 -7.641 -6.301 1 98.19 298 ASP A CA 1
ATOM 2354 C C . ASP A 1 298 ? -12.188 -6.332 -5.898 1 98.19 298 ASP A C 1
ATOM 2356 O O . ASP A 1 298 ? -11.68 -5.602 -6.754 1 98.19 298 ASP A O 1
ATOM 2360 N N . VAL A 1 299 ? -12.172 -6.031 -4.617 1 97.44 299 VAL A N 1
ATOM 2361 C CA . VAL A 1 299 ? -11.406 -4.934 -4.047 1 97.44 299 VAL A CA 1
ATOM 2362 C C . VAL A 1 299 ? -10.609 -5.434 -2.844 1 97.44 299 VAL A C 1
ATOM 2364 O O . VAL A 1 299 ? -11.016 -6.379 -2.166 1 97.44 299 VAL A O 1
ATOM 2367 N N . GLY A 1 300 ? -9.477 -4.859 -2.66 1 97.19 300 GLY A N 1
ATOM 2368 C CA . GLY A 1 300 ? -8.648 -5.273 -1.534 1 97.19 300 GLY A CA 1
ATOM 2369 C C . GLY A 1 300 ? -7.727 -4.18 -1.038 1 97.19 300 GLY A C 1
ATOM 2370 O O . GLY A 1 300 ? -7.965 -2.996 -1.288 1 97.19 300 GLY A O 1
ATOM 2371 N N . LYS A 1 301 ? -6.758 -4.559 -0.282 1 95.06 301 LYS A N 1
ATOM 2372 C CA . LYS A 1 301 ? -5.809 -3.648 0.351 1 95.06 301 LYS A CA 1
ATOM 2373 C C . LYS A 1 301 ? -5.152 -2.736 -0.68 1 95.06 301 LYS A C 1
ATOM 2375 O O . LYS A 1 301 ? -5.039 -1.526 -0.466 1 95.06 301 LYS A O 1
ATOM 2380 N N . PHE A 1 302 ? -4.809 -3.252 -1.795 1 93.69 302 PHE A N 1
ATOM 2381 C CA . PHE A 1 302 ? -3.99 -2.529 -2.76 1 93.69 302 PHE A CA 1
ATOM 2382 C C . PHE A 1 302 ? -4.863 -1.791 -3.766 1 93.69 302 PHE A C 1
ATOM 2384 O O . PHE A 1 302 ? -4.363 -1.021 -4.586 1 93.69 302 PHE A O 1
ATOM 2391 N N . SER A 1 303 ? -6.172 -1.98 -3.701 1 92.62 303 SER A N 1
ATOM 2392 C CA . SER A 1 303 ? -7.09 -1.314 -4.621 1 92.62 303 SER A CA 1
ATOM 2393 C C . SER A 1 303 ? -7.945 -0.281 -3.893 1 92.62 303 SER A C 1
ATOM 2395 O O . SER A 1 303 ? -9.078 -0.009 -4.297 1 92.62 303 SER A O 1
ATOM 2397 N N . GLY A 1 304 ? -7.395 0.136 -2.77 1 92.81 304 GLY A N 1
ATOM 2398 C CA . GLY A 1 304 ? -8.125 1.235 -2.152 1 92.81 304 GLY A CA 1
ATOM 2399 C C . GLY A 1 304 ? -8.391 1.018 -0.676 1 92.81 304 GLY A C 1
ATOM 2400 O O . GLY A 1 304 ? -8.875 1.919 0.011 1 92.81 304 GLY A O 1
ATOM 2401 N N . LEU A 1 305 ? -8.102 -0.119 -0.11 1 96.75 305 LEU A N 1
ATOM 2402 C CA . LEU A 1 305 ? -8.43 -0.4 1.283 1 96.75 305 LEU A CA 1
ATOM 2403 C C . LEU A 1 305 ? -7.168 -0.64 2.104 1 96.75 305 LEU A C 1
ATOM 2405 O O . LEU A 1 305 ? -7.141 -1.517 2.971 1 96.75 305 LEU A O 1
ATOM 2409 N N . ILE A 1 306 ? -6.152 0.121 1.835 1 93.5 306 ILE A N 1
ATOM 2410 C CA . ILE A 1 306 ? -4.855 -0.025 2.488 1 93.5 306 ILE A CA 1
ATOM 2411 C C . ILE A 1 306 ? -5.012 0.18 3.994 1 93.5 306 ILE A C 1
ATOM 2413 O O . ILE A 1 306 ? -4.254 -0.387 4.785 1 93.5 306 ILE A O 1
ATOM 2417 N N . GLU A 1 307 ? -6.039 0.909 4.453 1 93.25 307 GLU A N 1
ATOM 2418 C CA . GLU A 1 307 ? -6.199 1.23 5.867 1 93.25 307 GLU A CA 1
ATOM 2419 C C . GLU A 1 307 ? -6.75 0.04 6.645 1 93.25 307 GLU A C 1
ATOM 2421 O O . GLU A 1 307 ? -6.91 0.108 7.867 1 93.25 307 GLU A O 1
ATOM 2426 N N . THR A 1 308 ? -7.008 -1.062 5.934 1 95.69 308 THR A N 1
ATOM 2427 C CA . THR A 1 308 ? -7.34 -2.301 6.629 1 95.69 308 THR A CA 1
ATOM 2428 C C . THR A 1 308 ? -6.074 -3.031 7.07 1 95.69 308 THR A C 1
ATOM 2430 O O . THR A 1 308 ? -6.148 -4.074 7.723 1 95.69 308 THR A O 1
ATOM 2433 N N . THR A 1 309 ? -4.93 -2.463 6.699 1 92.56 309 THR A N 1
ATOM 2434 C CA . THR A 1 309 ? -3.682 -3.037 7.188 1 92.56 309 THR A CA 1
ATOM 2435 C C . THR A 1 309 ? -3.715 -3.191 8.703 1 92.56 309 THR A C 1
ATOM 2437 O O . THR A 1 309 ? -4.176 -2.297 9.414 1 92.56 309 THR A O 1
ATOM 2440 N N . ASP A 1 310 ? -3.299 -4.402 9.148 1 90.5 310 ASP A N 1
ATOM 2441 C CA . ASP A 1 310 ? -3.342 -4.766 10.562 1 90.5 310 ASP A CA 1
ATOM 2442 C C . ASP A 1 310 ? -4.754 -4.621 11.125 1 90.5 310 ASP A C 1
ATOM 2444 O O . ASP A 1 310 ? -4.934 -4.438 12.328 1 90.5 310 ASP A O 1
ATOM 2448 N N . GLU A 1 311 ? -5.766 -4.566 10.289 1 94 311 GLU A N 1
ATOM 2449 C CA . GLU A 1 311 ? -7.184 -4.457 10.625 1 94 311 GLU A CA 1
ATOM 2450 C C . GLU A 1 311 ? -7.465 -3.195 11.438 1 94 311 GLU A C 1
ATOM 2452 O O . GLU A 1 311 ? -8.25 -3.227 12.391 1 94 311 GLU A O 1
ATOM 2457 N N . SER A 1 312 ? -6.703 -2.119 11.039 1 92 312 SER A N 1
ATOM 2458 C CA . SER A 1 312 ? -6.781 -0.869 11.789 1 92 312 SER A CA 1
ATOM 2459 C C . SER A 1 312 ? -8.156 -0.227 11.656 1 92 312 SER A C 1
ATOM 2461 O O . SER A 1 312 ? -8.836 0.016 12.656 1 92 312 SER A O 1
ATOM 2463 N N . ILE A 1 313 ? -8.547 0.06 10.414 1 93.5 313 ILE A N 1
ATOM 2464 C CA . ILE A 1 313 ? -9.875 0.611 10.18 1 93.5 313 ILE A CA 1
ATOM 2465 C C . ILE A 1 313 ? -10.859 -0.52 9.875 1 93.5 313 ILE A C 1
ATOM 2467 O O . ILE A 1 313 ? -10.57 -1.384 9.039 1 93.5 313 ILE A O 1
ATOM 2471 N N . LYS A 1 314 ? -11.914 -0.612 10.602 1 95.94 314 LYS A N 1
ATOM 2472 C CA . LYS A 1 314 ? -12.977 -1.58 10.352 1 95.94 314 LYS A CA 1
ATOM 2473 C C . LYS A 1 314 ? -14.203 -0.904 9.75 1 95.94 314 LYS A C 1
ATOM 2475 O O . LYS A 1 314 ? -14.961 -0.238 10.453 1 95.94 314 LYS A O 1
ATOM 2480 N N . PHE A 1 315 ? -14.414 -1.161 8.492 1 97.06 315 PHE A N 1
ATOM 2481 C CA . PHE A 1 315 ? -15.5 -0.521 7.754 1 97.06 315 PHE A CA 1
AT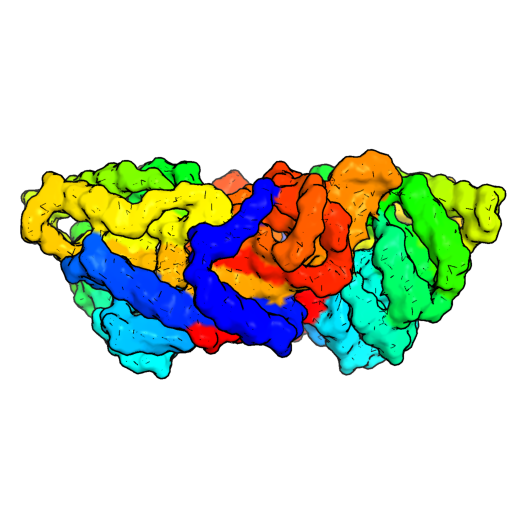OM 2482 C C . PHE A 1 315 ? -16.828 -1.226 8.008 1 97.06 315 PHE A C 1
ATOM 2484 O O . PHE A 1 315 ? -16.875 -2.455 8.102 1 97.06 315 PHE A O 1
ATOM 2491 N N . PRO A 1 316 ? -17.922 -0.406 8.148 1 97.06 316 PRO A N 1
ATOM 2492 C CA . PRO A 1 316 ? -19.234 -1.069 8.086 1 97.06 316 PRO A CA 1
ATOM 2493 C C . PRO A 1 316 ? -19.516 -1.672 6.715 1 97.06 316 PRO A C 1
ATOM 2495 O O . PRO A 1 316 ? -19.375 -0.993 5.695 1 97.06 316 PRO A O 1
ATOM 2498 N N . ILE A 1 317 ? -19.906 -2.926 6.695 1 97.44 317 ILE A N 1
ATOM 2499 C CA . ILE A 1 317 ? -20.188 -3.613 5.438 1 97.44 317 ILE A CA 1
ATOM 2500 C C . ILE A 1 317 ? -21.656 -4.023 5.387 1 97.44 317 ILE A C 1
ATOM 2502 O O . ILE A 1 317 ? -22.141 -4.738 6.273 1 97.44 317 ILE A O 1
ATOM 2506 N N . TRP A 1 318 ? -22.297 -3.543 4.375 1 97 318 TRP A N 1
ATOM 2507 C CA . TRP A 1 318 ? -23.703 -3.852 4.18 1 97 318 TRP A CA 1
ATOM 2508 C C . TRP A 1 318 ? -23.922 -4.648 2.896 1 97 318 TRP A C 1
ATOM 2510 O O . TRP A 1 318 ? -23.156 -4.5 1.934 1 97 318 TRP A O 1
ATOM 2520 N N . THR A 1 319 ? -24.891 -5.516 2.822 1 97.06 319 THR A N 1
ATOM 2521 C CA . THR A 1 319 ? -25.297 -6.266 1.638 1 97.06 319 THR A CA 1
ATOM 2522 C C . THR A 1 319 ? -26.812 -6.445 1.599 1 97.06 319 THR A C 1
ATOM 2524 O O . THR A 1 319 ? -27.484 -6.352 2.631 1 97.06 319 THR A O 1
ATOM 2527 N N . GLU A 1 320 ? -27.312 -6.656 0.41 1 95.69 320 GLU A N 1
ATOM 2528 C CA . GLU A 1 320 ? -28.75 -6.879 0.245 1 95.69 320 GLU A CA 1
ATOM 2529 C C . GLU A 1 320 ? -29.141 -8.281 0.696 1 95.69 320 GLU A C 1
ATOM 2531 O O . GLU A 1 320 ? -30.328 -8.562 0.92 1 95.69 320 GLU A O 1
ATOM 2536 N N . LYS A 1 321 ? -28.156 -9.18 0.77 1 96 321 LYS A N 1
ATOM 2537 C CA . LYS A 1 321 ? -28.422 -10.531 1.257 1 96 321 LYS A CA 1
ATOM 2538 C C . LYS A 1 321 ? -28.734 -10.523 2.75 1 96 321 LYS A C 1
ATOM 2540 O O . LYS A 1 321 ? -28.156 -9.742 3.506 1 96 321 LYS A O 1
ATOM 2545 N N . ASN A 1 322 ? -29.719 -11.352 3.086 1 92.12 322 ASN A N 1
ATOM 2546 C CA . ASN A 1 322 ? -30.141 -11.453 4.477 1 92.12 322 ASN A CA 1
ATOM 2547 C C . ASN A 1 322 ? -30.203 -12.906 4.941 1 92.12 322 ASN A C 1
ATOM 2549 O O . ASN A 1 322 ? -30.125 -13.828 4.125 1 92.12 322 ASN A O 1
ATOM 2553 N N . GLY A 1 323 ? -30.266 -13.07 6.273 1 92.5 323 GLY A N 1
ATOM 2554 C CA . GLY A 1 323 ? -30.375 -14.414 6.824 1 92.5 323 GLY A CA 1
ATOM 2555 C C . GLY A 1 323 ? -29.328 -14.703 7.883 1 92.5 323 GLY A C 1
ATOM 2556 O O . GLY A 1 323 ? -28.781 -13.789 8.492 1 92.5 323 GLY A O 1
ATOM 2557 N N . GLU A 1 324 ? -29.156 -15.992 8.094 1 95.5 324 GLU A N 1
ATOM 2558 C CA . GLU A 1 324 ? -28.172 -16.422 9.086 1 95.5 324 GLU A CA 1
ATOM 2559 C C . GLU A 1 324 ? -26.766 -15.992 8.695 1 95.5 324 GLU A C 1
ATOM 2561 O O . GLU A 1 324 ? -26.391 -16.062 7.527 1 95.5 324 GLU A O 1
ATOM 2566 N N . VAL A 1 325 ? -26.078 -15.539 9.703 1 95.06 325 VAL A N 1
ATOM 2567 C CA . VAL A 1 325 ? -24.734 -15.023 9.438 1 95.06 325 VAL A CA 1
ATOM 2568 C C . VAL A 1 325 ? -23.688 -15.992 9.977 1 95.06 325 VAL A C 1
ATOM 2570 O O . VAL A 1 325 ? -23.969 -16.766 10.898 1 95.06 325 VAL A O 1
ATOM 2573 N N . GLU A 1 326 ? -22.609 -15.984 9.352 1 95.75 326 GLU A N 1
ATOM 2574 C CA . GLU A 1 326 ? -21.422 -16.703 9.781 1 95.75 326 GLU A CA 1
ATOM 2575 C C . GLU A 1 326 ? -20.188 -15.805 9.719 1 95.75 326 GLU A C 1
ATOM 2577 O O . GLU A 1 326 ? -20.109 -14.906 8.875 1 95.75 326 GLU A O 1
ATOM 2582 N N . GLU A 1 327 ? -19.281 -16.062 10.641 1 96.12 327 GLU A N 1
ATOM 2583 C CA . GLU A 1 327 ? -18.031 -15.328 10.633 1 96.12 327 GLU A CA 1
ATOM 2584 C C . GLU A 1 327 ? -17.203 -15.648 9.391 1 96.12 327 GLU A C 1
ATOM 2586 O O . GLU A 1 327 ? -17.172 -16.797 8.938 1 96.12 327 GLU A O 1
ATOM 2591 N N . VAL A 1 328 ? -16.516 -14.594 8.891 1 97.25 328 VAL A N 1
ATOM 2592 C CA . VAL A 1 328 ? -15.797 -14.797 7.641 1 97.25 328 VAL A CA 1
ATOM 2593 C C . VAL A 1 328 ? -14.438 -14.102 7.707 1 97.25 328 VAL A C 1
ATOM 2595 O O . VAL A 1 328 ? -14.242 -13.164 8.484 1 97.25 328 VAL A O 1
ATOM 2598 N N . VAL A 1 329 ? -13.477 -14.648 6.938 1 97.19 329 VAL A N 1
ATOM 2599 C CA . VAL A 1 329 ? -12.273 -13.93 6.527 1 97.19 329 VAL A CA 1
ATOM 2600 C C . VAL A 1 329 ? -12.531 -13.195 5.215 1 97.19 329 VAL A C 1
ATOM 2602 O O . VAL A 1 329 ? -13.102 -13.773 4.277 1 97.19 329 VAL A O 1
ATOM 2605 N N . ILE A 1 330 ? -12.211 -11.938 5.109 1 98.25 330 ILE A N 1
ATOM 2606 C CA . ILE A 1 330 ? -12.43 -11.156 3.898 1 98.25 330 ILE A CA 1
ATOM 2607 C C . ILE A 1 330 ? -11.094 -10.82 3.246 1 98.25 330 ILE A C 1
ATOM 2609 O O . ILE A 1 330 ? -10.211 -10.242 3.887 1 98.25 330 ILE A O 1
ATOM 2613 N N . ALA A 1 331 ? -10.93 -11.188 1.963 1 97.94 331 ALA A N 1
ATOM 2614 C CA . ALA A 1 331 ? -9.672 -10.977 1.25 1 97.94 331 ALA A CA 1
ATOM 2615 C C . ALA A 1 331 ? -9.914 -10.352 -0.12 1 97.94 331 ALA A C 1
ATOM 2617 O O . ALA A 1 331 ? -11.047 -10.328 -0.607 1 97.94 331 ALA A O 1
ATOM 2618 N N . GLY A 1 332 ? -8.828 -9.773 -0.627 1 97.81 332 GLY A N 1
ATOM 2619 C CA . GLY A 1 332 ? -8.914 -9.062 -1.895 1 97.81 332 GLY A CA 1
ATOM 2620 C C . GLY A 1 332 ? -8.586 -9.938 -3.09 1 97.81 332 GLY A C 1
ATOM 2621 O O . GLY A 1 332 ? -8.406 -11.148 -2.949 1 97.81 332 GLY A O 1
ATOM 2622 N N . PRO A 1 333 ? -8.492 -9.305 -4.227 1 97.12 333 PRO A N 1
ATOM 2623 C CA . PRO A 1 333 ? -8.469 -10.07 -5.473 1 97.12 333 PRO A CA 1
ATOM 2624 C C . PRO A 1 333 ? -7.051 -10.406 -5.934 1 97.12 333 PRO A C 1
ATOM 2626 O O . PRO A 1 333 ? -6.867 -11.219 -6.844 1 97.12 333 PRO A O 1
ATOM 2629 N N . THR A 1 334 ? -6.016 -9.789 -5.375 1 95.88 334 THR A N 1
ATOM 2630 C CA . THR A 1 334 ? -4.68 -9.938 -5.945 1 95.88 334 THR A CA 1
ATOM 2631 C C . THR A 1 334 ? -4.043 -11.25 -5.5 1 95.88 334 THR A C 1
ATOM 2633 O O . THR A 1 334 ? -4.527 -11.898 -4.57 1 95.88 334 THR A O 1
ATOM 2636 N N . CYS A 1 335 ? -2.93 -11.625 -6.152 1 93.88 335 CYS A N 1
ATOM 2637 C CA . CYS A 1 335 ? -2.207 -12.844 -5.828 1 93.88 335 CYS A CA 1
ATOM 2638 C C . CYS A 1 335 ? -1.222 -12.609 -4.691 1 93.88 335 CYS A C 1
ATOM 2640 O O . CYS A 1 335 ? -0.352 -13.445 -4.434 1 93.88 335 CYS A O 1
ATOM 2642 N N . ASP A 1 336 ? -1.4 -11.5 -4.035 1 92.25 336 ASP A N 1
ATOM 2643 C CA . ASP A 1 336 ? -0.519 -11.211 -2.906 1 92.25 336 ASP A CA 1
ATOM 2644 C C . ASP A 1 336 ? -1.107 -11.75 -1.602 1 92.25 336 ASP A C 1
ATOM 2646 O O . ASP A 1 336 ? -2.266 -11.469 -1.278 1 92.25 336 ASP A O 1
ATOM 2650 N N . SER A 1 337 ? -0.279 -12.398 -0.897 1 90.31 337 SER A N 1
ATOM 2651 C CA . SER A 1 337 ? -0.721 -13.023 0.346 1 90.31 337 SER A CA 1
ATOM 2652 C C . SER A 1 337 ? -1.126 -11.977 1.376 1 90.31 337 SER A C 1
ATOM 2654 O O . SER A 1 337 ? -1.862 -12.273 2.318 1 90.31 337 SER A O 1
ATOM 2656 N N . ALA A 1 338 ? -0.663 -10.773 1.179 1 90.81 338 ALA A N 1
ATOM 2657 C CA . ALA A 1 338 ? -0.946 -9.703 2.131 1 90.81 338 ALA A CA 1
ATOM 2658 C C . ALA A 1 338 ? -2.303 -9.062 1.851 1 90.81 338 ALA A C 1
ATOM 2660 O O . ALA A 1 338 ? -2.818 -8.297 2.672 1 90.81 338 ALA A O 1
ATOM 2661 N N . ASP A 1 339 ? -2.906 -9.406 0.799 1 95.06 339 ASP A N 1
ATOM 2662 C CA . ASP A 1 339 ? -4.172 -8.789 0.412 1 95.06 339 ASP A CA 1
ATOM 2663 C C . ASP A 1 339 ? -5.344 -9.422 1.157 1 95.06 339 ASP A C 1
ATOM 2665 O O . ASP A 1 339 ? -6.273 -9.938 0.535 1 95.06 339 ASP A O 1
ATOM 2669 N N . ILE A 1 340 ? -5.277 -9.43 2.469 1 96.56 340 ILE A N 1
ATOM 2670 C CA . ILE A 1 340 ? -6.32 -9.836 3.406 1 96.56 340 ILE A CA 1
ATOM 2671 C C . ILE A 1 340 ? -6.746 -8.648 4.254 1 96.56 340 ILE A C 1
ATOM 2673 O O . ILE A 1 340 ? -5.93 -8.055 4.961 1 96.56 340 ILE A O 1
ATOM 2677 N N . MET A 1 341 ? -8.008 -8.328 4.156 1 97.31 341 MET A N 1
ATOM 2678 C CA . MET A 1 341 ? -8.492 -7.164 4.891 1 97.31 341 MET A CA 1
ATOM 2679 C C . MET A 1 341 ? -8.781 -7.523 6.348 1 97.31 341 MET A C 1
ATOM 2681 O O . MET A 1 341 ? -8.352 -6.816 7.262 1 97.31 341 MET A O 1
ATOM 2685 N N . TYR A 1 342 ? -9.523 -8.617 6.531 1 97.31 342 TYR A N 1
ATOM 2686 C CA . TYR A 1 342 ? -9.93 -8.992 7.879 1 97.31 342 TYR A CA 1
ATOM 2687 C C . TYR A 1 342 ? -9.797 -10.5 8.086 1 97.31 342 TYR A C 1
ATOM 2689 O O . TYR A 1 342 ? -10.484 -11.281 7.438 1 97.31 342 TYR A O 1
ATOM 2697 N N . GLU A 1 343 ? -8.914 -10.914 8.898 1 94.88 343 GLU A N 1
ATOM 2698 C CA . GLU A 1 343 ? -8.695 -12.312 9.25 1 94.88 343 GLU A CA 1
ATOM 2699 C C . GLU A 1 343 ? -8.969 -12.555 10.734 1 94.88 343 GLU A C 1
ATOM 2701 O O . GLU A 1 343 ? -9.484 -13.609 11.109 1 94.88 343 GLU A O 1
ATOM 2706 N N . ASN A 1 344 ? -8.641 -11.57 11.562 1 94.56 344 ASN A N 1
ATOM 2707 C CA . ASN A 1 344 ? -8.797 -11.703 13.008 1 94.56 344 ASN A CA 1
ATOM 2708 C C . ASN A 1 344 ? -10.133 -11.141 13.477 1 94.56 344 ASN A C 1
ATOM 2710 O O . ASN A 1 344 ? -10.812 -11.75 14.305 1 94.56 344 ASN A O 1
ATOM 2714 N N . TYR A 1 345 ? -10.414 -9.922 12.984 1 92.88 345 TYR A N 1
ATOM 2715 C CA . TYR A 1 345 ? -11.758 -9.422 13.227 1 92.88 345 TYR A CA 1
ATOM 2716 C C . TYR A 1 345 ? -12.781 -10.172 12.391 1 92.88 345 TYR A C 1
ATOM 2718 O O . TYR A 1 345 ? -12.789 -10.055 11.156 1 92.88 345 TYR A O 1
ATOM 2726 N N . LYS A 1 346 ? -13.617 -10.859 13.023 1 89.75 346 LYS A N 1
ATOM 2727 C CA . LYS A 1 346 ? -14.539 -11.742 12.305 1 89.75 346 LYS A CA 1
ATOM 2728 C C . LYS A 1 346 ? -15.852 -11.023 11.992 1 89.75 346 LYS A C 1
ATOM 2730 O O . LYS A 1 346 ? -16.75 -10.969 12.828 1 89.75 346 LYS A O 1
ATOM 2735 N N . TYR A 1 347 ? -15.938 -10.68 10.773 1 94.88 347 TYR A N 1
ATOM 2736 C CA . TYR A 1 347 ? -17.203 -10.117 10.297 1 94.88 347 TYR A CA 1
ATOM 2737 C C . TYR A 1 347 ? -18.25 -11.203 10.117 1 94.88 347 TYR A C 1
ATOM 2739 O O . TYR A 1 347 ? -17.938 -12.32 9.695 1 94.88 347 TYR A O 1
ATOM 2747 N N . GLY A 1 348 ? -19.453 -10.906 10.555 1 95.88 348 GLY A N 1
ATOM 2748 C CA . GLY A 1 348 ? -20.562 -11.781 10.211 1 95.88 348 GLY A CA 1
ATOM 2749 C C . GLY A 1 348 ? -21.234 -11.406 8.906 1 95.88 348 GLY A C 1
ATOM 2750 O O . GLY A 1 348 ? -21.734 -10.281 8.758 1 95.88 348 GLY A O 1
ATOM 2751 N N . LEU A 1 349 ? -21.25 -12.32 7.906 1 96.75 349 LEU A N 1
ATOM 2752 C CA . LEU A 1 349 ? -21.953 -12.109 6.645 1 96.75 349 LEU A CA 1
ATOM 2753 C C . LEU A 1 349 ? -22.938 -13.242 6.375 1 96.75 349 LEU A C 1
ATOM 2755 O O . LEU A 1 349 ? -22.75 -14.367 6.852 1 96.75 349 LEU A O 1
ATOM 2759 N N . PRO A 1 350 ? -23.969 -12.922 5.66 1 97.12 350 PRO A N 1
ATOM 2760 C CA . PRO A 1 350 ? -25 -13.938 5.426 1 97.12 350 PRO A CA 1
ATOM 2761 C C . PRO A 1 350 ? -24.453 -15.203 4.773 1 97.12 350 PRO A C 1
ATOM 2763 O O . PRO A 1 350 ? -23.594 -15.117 3.887 1 97.12 350 PRO A O 1
ATOM 2766 N N . LEU A 1 351 ? -24.984 -16.391 5.141 1 96.44 351 LEU A N 1
ATOM 2767 C CA . LEU A 1 351 ? -24.547 -17.688 4.633 1 96.44 351 LEU A CA 1
ATOM 2768 C C . LEU A 1 351 ? -24.891 -17.844 3.154 1 96.44 351 LEU A C 1
ATOM 2770 O O . LEU A 1 351 ? -24.234 -18.578 2.43 1 96.44 351 LEU A O 1
ATOM 2774 N N . ASN A 1 352 ? -25.875 -17.094 2.732 1 96.56 352 ASN A N 1
ATOM 2775 C CA . ASN A 1 352 ? -26.328 -17.219 1.347 1 96.56 352 ASN A CA 1
ATOM 2776 C C . ASN A 1 352 ? -25.578 -16.25 0.428 1 96.56 352 ASN A C 1
ATOM 2778 O O . ASN A 1 352 ? -25.922 -16.109 -0.744 1 96.56 352 ASN A O 1
ATOM 2782 N N . LEU A 1 353 ? -24.625 -15.57 0.958 1 97.06 353 LEU A N 1
ATOM 2783 C CA . LEU A 1 353 ? -23.75 -14.742 0.129 1 97.06 353 LEU A CA 1
ATOM 2784 C C . LEU A 1 353 ? -23.047 -15.594 -0.917 1 97.06 353 LEU A C 1
ATOM 2786 O O . LEU A 1 353 ? -22.531 -16.672 -0.602 1 97.06 353 LEU A O 1
ATOM 2790 N N . ALA A 1 354 ? -23.031 -15.125 -2.15 1 96.81 354 ALA A N 1
ATOM 2791 C CA . ALA A 1 354 ? -22.438 -15.898 -3.238 1 96.81 354 ALA A CA 1
ATOM 2792 C C . ALA A 1 354 ? -21.719 -14.984 -4.23 1 96.81 354 ALA A C 1
ATOM 2794 O O . ALA A 1 354 ? -21.844 -13.766 -4.156 1 96.81 354 ALA A O 1
ATOM 2795 N N . ALA A 1 355 ? -20.984 -15.594 -5.137 1 97.62 355 ALA A N 1
ATOM 2796 C CA . ALA A 1 355 ? -20.297 -14.852 -6.191 1 97.62 355 ALA A CA 1
ATOM 2797 C C . ALA A 1 355 ? -21.281 -13.977 -6.969 1 97.62 355 ALA A C 1
ATOM 2799 O O . ALA A 1 355 ? -22.406 -14.406 -7.277 1 97.62 355 ALA A O 1
ATOM 2800 N N . GLY A 1 356 ? -20.875 -12.727 -7.211 1 97.19 356 GLY A N 1
ATOM 2801 C CA . GLY A 1 356 ? -21.734 -11.805 -7.945 1 97.19 356 GLY A CA 1
ATOM 2802 C C . GLY A 1 356 ? -22.5 -10.859 -7.043 1 97.19 356 GLY A C 1
ATOM 2803 O O . GLY A 1 356 ? -22.938 -9.789 -7.48 1 97.19 356 GLY A O 1
ATOM 2804 N N . ASP A 1 357 ? -22.719 -11.281 -5.777 1 98.06 357 ASP A N 1
ATOM 2805 C CA . ASP A 1 357 ? -23.406 -10.398 -4.844 1 98.06 357 ASP A CA 1
ATOM 2806 C C . ASP A 1 357 ? -22.578 -9.156 -4.539 1 98.06 357 ASP A C 1
ATOM 2808 O O . ASP A 1 357 ? -21.344 -9.227 -4.469 1 98.06 357 ASP A O 1
ATOM 2812 N N . ARG A 1 358 ? -23.266 -8.102 -4.332 1 98.25 358 ARG A N 1
ATOM 2813 C CA . ARG A 1 358 ? -22.578 -6.844 -4.062 1 98.25 358 ARG A CA 1
ATOM 2814 C C . ARG A 1 358 ? -22.406 -6.629 -2.562 1 98.25 358 ARG A C 1
ATOM 2816 O O . ARG A 1 358 ? -23.25 -7.035 -1.766 1 98.25 358 ARG A O 1
ATOM 2823 N N . LEU A 1 359 ? -21.297 -6.129 -2.184 1 98.12 359 LEU A N 1
ATOM 2824 C CA . LEU A 1 359 ? -21.031 -5.613 -0.848 1 98.12 359 LEU A CA 1
ATOM 2825 C C . LEU A 1 359 ? -20.859 -4.098 -0.875 1 98.12 359 LEU A C 1
ATOM 2827 O O . LEU A 1 359 ? -20.234 -3.555 -1.794 1 98.12 359 LEU A O 1
ATOM 2831 N N . TYR A 1 360 ? -21.453 -3.451 0.109 1 98.25 360 TYR A N 1
ATOM 2832 C CA . TYR A 1 360 ? -21.375 -2.002 0.262 1 98.25 360 TYR A CA 1
ATOM 2833 C C . TYR A 1 360 ? -20.547 -1.628 1.491 1 98.25 360 TYR A C 1
ATOM 2835 O O . TYR A 1 360 ? -20.984 -1.851 2.625 1 98.25 360 TYR A O 1
ATOM 2843 N N . TRP A 1 361 ? -19.359 -1.172 1.216 1 98.19 361 TRP A N 1
ATOM 2844 C CA . TRP A 1 361 ? -18.484 -0.67 2.279 1 98.19 361 TRP A CA 1
ATOM 2845 C C . TRP A 1 361 ? -18.797 0.792 2.586 1 98.19 361 TRP A C 1
ATOM 2847 O O . TRP A 1 361 ? -18.516 1.678 1.779 1 98.19 361 TRP A O 1
ATOM 2857 N N . LEU A 1 362 ? -19.312 0.978 3.764 1 97.38 362 LEU A N 1
ATOM 2858 C CA . LEU A 1 362 ? -19.703 2.332 4.137 1 97.38 362 LEU A CA 1
ATOM 2859 C C . LEU A 1 362 ? -18.516 3.105 4.699 1 97.38 362 LEU A C 1
ATOM 2861 O O . LEU A 1 362 ? -17.5 2.514 5.039 1 97.38 362 LEU A O 1
ATOM 2865 N N . SER A 1 363 ? -18.594 4.488 4.723 1 96.75 363 SER A N 1
ATOM 2866 C CA . SER A 1 363 ? -17.609 5.395 5.289 1 96.75 363 SER A CA 1
ATOM 2867 C C . SER A 1 363 ? -16.266 5.266 4.566 1 96.75 363 SER A C 1
ATOM 2869 O O . SER A 1 363 ? -15.219 5.18 5.207 1 96.75 363 SER A O 1
ATOM 2871 N N . THR A 1 364 ? -16.328 5.18 3.209 1 97.62 364 THR A N 1
ATOM 2872 C CA . THR A 1 364 ? -15.141 4.941 2.408 1 97.62 364 THR A CA 1
ATOM 2873 C C . THR A 1 364 ? -14.82 6.156 1.543 1 97.62 364 THR A C 1
ATOM 2875 O O . THR A 1 364 ? -14.156 6.035 0.511 1 97.62 364 THR A O 1
ATOM 2878 N N . GLY A 1 365 ? -15.242 7.281 1.967 1 97.5 365 GLY A N 1
ATOM 2879 C CA . GLY A 1 365 ? -15.016 8.477 1.171 1 97.5 365 GLY A CA 1
ATOM 2880 C C . GLY A 1 365 ? -13.602 9.008 1.275 1 97.5 365 GLY A C 1
ATOM 2881 O O . GLY A 1 365 ? -13.156 9.789 0.428 1 97.5 365 GLY A O 1
ATOM 2882 N N . ALA A 1 366 ? -12.93 8.641 2.299 1 96.44 366 ALA A N 1
ATOM 2883 C CA . ALA A 1 366 ? -11.594 9.156 2.559 1 96.44 366 ALA A CA 1
ATOM 2884 C C . ALA A 1 366 ? -10.547 8.047 2.453 1 96.44 366 ALA A C 1
ATOM 2886 O O . ALA A 1 366 ? -10.766 6.934 2.924 1 96.44 366 ALA A O 1
ATOM 2887 N N . TYR A 1 367 ? -9.383 8.398 1.791 1 94.44 367 TYR A N 1
ATOM 2888 C CA . TYR A 1 367 ? -8.164 7.594 1.796 1 94.44 367 TYR A CA 1
ATOM 2889 C C . TYR A 1 367 ? -8.391 6.254 1.101 1 94.44 367 TYR A C 1
ATOM 2891 O O . TYR A 1 367 ? -7.875 5.227 1.538 1 94.44 367 TYR A O 1
ATOM 2899 N N . THR A 1 368 ? -9.227 6.184 0.079 1 94.94 368 THR A N 1
ATOM 2900 C CA . THR A 1 368 ? -9.438 4.984 -0.723 1 94.94 368 THR A CA 1
ATOM 2901 C C . THR A 1 368 ? -8.844 5.156 -2.119 1 94.94 368 THR A C 1
ATOM 2903 O O . THR A 1 368 ? -7.801 4.582 -2.434 1 94.94 368 THR A O 1
ATOM 2906 N N . THR A 1 369 ? -9.234 6.18 -2.844 1 91.44 369 THR A N 1
ATOM 2907 C CA . THR A 1 369 ? -8.805 6.375 -4.223 1 91.44 369 THR A CA 1
ATOM 2908 C C . THR A 1 369 ? -7.328 6.766 -4.277 1 91.44 369 THR A C 1
ATOM 2910 O O . THR A 1 369 ? -6.574 6.242 -5.098 1 91.44 369 THR A O 1
ATOM 2913 N N . SER A 1 370 ? -6.902 7.582 -3.363 1 87.44 370 SER A N 1
ATOM 2914 C CA . SER A 1 370 ? -5.547 8.117 -3.412 1 87.44 370 SER A CA 1
ATOM 2915 C C . SER A 1 370 ? -4.512 7.047 -3.088 1 87.44 370 SER A C 1
ATOM 2917 O O . SER A 1 370 ? -3.373 7.113 -3.551 1 87.44 370 SER A O 1
ATOM 2919 N N . TYR A 1 371 ? -4.898 6 -2.398 1 87.44 371 TYR A N 1
ATOM 2920 C CA . TYR A 1 371 ? -3.992 4.949 -1.953 1 87.44 371 TYR A CA 1
ATOM 2921 C C . TYR A 1 371 ? -3.959 3.797 -2.953 1 87.44 371 TYR A C 1
ATOM 2923 O O . TYR A 1 371 ? -3.143 2.883 -2.828 1 87.44 371 TYR A O 1
ATOM 2931 N N . SER A 1 372 ? -4.738 3.818 -3.908 1 87.81 372 SER A N 1
ATOM 2932 C CA . SER A 1 372 ? -4.812 2.693 -4.832 1 87.81 372 SER A CA 1
ATOM 2933 C C . SER A 1 372 ? -3.5 2.51 -5.59 1 87.81 372 SER A C 1
ATOM 2935 O O . SER A 1 372 ? -2.877 3.488 -6.008 1 87.81 372 SER A O 1
ATOM 2937 N N . ALA A 1 373 ? -3.127 1.228 -5.727 1 89.94 373 ALA A N 1
ATOM 2938 C CA . ALA A 1 373 ? -1.952 0.915 -6.535 1 89.94 373 ALA A CA 1
ATOM 2939 C C . ALA A 1 373 ? -2.223 1.168 -8.016 1 89.94 373 ALA A C 1
ATOM 2941 O O . ALA A 1 373 ? -3.359 1.036 -8.477 1 89.94 373 ALA A O 1
ATOM 2942 N N . VAL A 1 374 ? -1.182 1.373 -8.773 1 88 374 VAL A N 1
ATOM 2943 C CA . VAL A 1 374 ? -1.312 1.748 -10.172 1 88 374 VAL A CA 1
ATOM 2944 C C . VAL A 1 374 ? -1.679 0.52 -11.008 1 88 374 VAL A C 1
ATOM 2946 O O . VAL A 1 374 ? -2.453 0.617 -11.961 1 88 374 VAL A O 1
ATOM 2949 N N . GLU A 1 375 ? -1.051 -0.704 -10.57 1 87.5 375 GLU A N 1
ATOM 2950 C CA . GLU A 1 375 ? -1.289 -1.823 -11.477 1 87.5 375 GLU A CA 1
ATOM 2951 C C . GLU A 1 375 ? -0.842 -3.143 -10.852 1 87.5 375 GLU A C 1
ATOM 2953 O O . GLU A 1 375 ? -0.312 -4.016 -11.547 1 87.5 375 GLU A O 1
ATOM 2958 N N . PHE A 1 376 ? -1.05 -3.316 -9.695 1 89.56 376 PHE A N 1
ATOM 2959 C CA . PHE A 1 376 ? -0.633 -4.598 -9.141 1 89.56 376 PHE A CA 1
ATOM 2960 C C . PHE A 1 376 ? -1.526 -5.723 -9.648 1 89.56 376 PHE A C 1
ATOM 2962 O O . PHE A 1 376 ? -2.752 -5.641 -9.555 1 89.56 376 PHE A O 1
ATOM 2969 N N . ASN A 1 377 ? -0.922 -6.754 -10.195 1 93.94 377 ASN A N 1
ATOM 2970 C CA . ASN A 1 377 ? -1.606 -7.824 -10.914 1 93.94 377 ASN A CA 1
ATOM 2971 C C . ASN A 1 377 ? -2.42 -7.281 -12.086 1 93.94 377 ASN A C 1
ATOM 2973 O O . ASN A 1 377 ? -3.41 -7.891 -12.5 1 93.94 377 ASN A O 1
ATOM 2977 N N . GLY A 1 378 ? -2.016 -6.066 -12.484 1 93.69 378 GLY A N 1
ATOM 2978 C CA . GLY A 1 378 ? -2.639 -5.445 -13.641 1 93.69 378 GLY A CA 1
ATOM 2979 C C . GLY A 1 378 ? -3.947 -4.75 -13.32 1 93.69 378 GLY A C 1
ATOM 2980 O O . GLY A 1 378 ? -4.512 -4.051 -14.164 1 93.69 378 GLY A O 1
ATOM 2981 N N . PHE A 1 379 ? -4.473 -4.902 -12.125 1 93.75 379 PHE A N 1
ATOM 2982 C CA . PHE A 1 379 ? -5.742 -4.289 -11.758 1 93.75 379 PHE A CA 1
ATOM 2983 C C . PHE A 1 379 ? -5.645 -2.768 -11.82 1 93.75 379 PHE A C 1
ATOM 2985 O O . PHE A 1 379 ? -4.664 -2.182 -11.359 1 93.75 379 PHE A O 1
ATOM 2992 N N . PRO A 1 380 ? -6.652 -2.152 -12.383 1 92.94 380 PRO A N 1
ATOM 2993 C CA . PRO A 1 380 ? -6.645 -0.688 -12.414 1 92.94 380 PRO A CA 1
ATOM 2994 C C . PRO A 1 380 ? -6.922 -0.069 -11.047 1 92.94 380 PRO A C 1
ATOM 2996 O O . PRO A 1 380 ? -7.445 -0.743 -10.148 1 92.94 380 PRO A O 1
ATOM 2999 N N . PRO A 1 381 ? -6.523 1.217 -10.914 1 93.5 381 PRO A N 1
ATOM 3000 C CA . PRO A 1 381 ? -6.902 1.914 -9.68 1 93.5 381 PRO A CA 1
ATOM 3001 C C . PRO A 1 381 ? -8.414 1.979 -9.484 1 93.5 381 PRO A C 1
ATOM 3003 O O . PRO A 1 381 ? -9.172 1.862 -10.445 1 93.5 381 PRO A O 1
ATOM 3006 N N . LEU A 1 382 ? -8.867 2.176 -8.234 1 95.69 382 LEU A N 1
ATOM 3007 C CA . LEU A 1 382 ? -10.281 2.242 -7.863 1 95.69 382 LEU A CA 1
ATOM 3008 C C . LEU A 1 382 ? -10.984 3.385 -8.594 1 95.69 382 LEU A C 1
ATOM 3010 O O . LEU A 1 382 ? -10.531 4.531 -8.539 1 95.69 382 LEU A O 1
ATOM 3014 N N . LYS A 1 383 ? -12.016 3.053 -9.266 1 96.31 383 LYS A N 1
ATOM 3015 C CA . LYS A 1 383 ? -12.828 4.07 -9.93 1 96.31 383 LYS A CA 1
ATOM 3016 C C . LYS A 1 383 ? -13.648 4.867 -8.922 1 96.31 383 LYS A C 1
ATOM 3018 O O . LYS A 1 383 ? -14.047 4.336 -7.879 1 96.31 383 LYS A O 1
ATOM 3023 N N . SER A 1 384 ? -13.898 6.121 -9.211 1 97.25 384 SER A N 1
ATOM 3024 C CA . SER A 1 384 ? -14.68 6.957 -8.305 1 97.25 384 SER A CA 1
ATOM 3025 C C . SER A 1 384 ? -15.727 7.762 -9.062 1 97.25 384 SER A C 1
ATOM 3027 O O . SER A 1 384 ? -15.523 8.125 -10.227 1 97.25 384 SER A O 1
ATOM 3029 N N . PHE A 1 385 ? -16.844 7.906 -8.438 1 98.31 385 PHE A N 1
ATOM 3030 C CA . PHE A 1 385 ? -17.938 8.742 -8.922 1 98.31 385 PHE A CA 1
ATOM 3031 C C . PHE A 1 385 ? -18.359 9.758 -7.863 1 98.31 385 PHE A C 1
ATOM 3033 O O . PHE A 1 385 ? -18.359 9.438 -6.672 1 98.31 385 PHE A O 1
ATOM 3040 N N . TYR A 1 386 ? -18.656 10.93 -8.312 1 97.56 386 TYR A N 1
ATOM 3041 C CA . TYR A 1 386 ? -19.125 12 -7.434 1 97.56 386 TYR A CA 1
ATOM 3042 C C . TYR A 1 386 ? -20.531 12.438 -7.824 1 97.56 386 TYR A C 1
ATOM 3044 O O . TYR A 1 386 ? -20.766 12.875 -8.953 1 97.56 386 TYR A O 1
ATOM 3052 N N . VAL A 1 387 ? -21.453 12.312 -6.965 1 96.5 387 VAL A N 1
ATOM 3053 C CA . VAL A 1 387 ? -22.859 12.555 -7.277 1 96.5 387 VAL A CA 1
ATOM 3054 C C . VAL A 1 387 ? -23.422 13.648 -6.355 1 96.5 387 VAL A C 1
ATOM 3056 O O . VAL A 1 387 ? -22.891 13.867 -5.262 1 96.5 387 VAL A O 1
ATOM 3059 N N . MET B 1 1 ? 26.156 -1.705 8.625 1 63.81 1 MET B N 1
ATOM 3060 C CA . MET B 1 1 ? 27.312 -2.08 7.824 1 63.81 1 MET B CA 1
ATOM 3061 C C . MET B 1 1 ? 27.25 -1.448 6.438 1 63.81 1 MET B C 1
ATOM 3063 O O . MET B 1 1 ? 26.156 -1.273 5.887 1 63.81 1 MET B O 1
ATOM 3067 N N . SER B 1 2 ? 28.359 -0.996 5.969 1 78.12 2 SER B N 1
ATOM 3068 C CA . SER B 1 2 ? 28.438 -0.38 4.648 1 78.12 2 SER B CA 1
ATOM 3069 C C . SER B 1 2 ? 28.266 -1.418 3.545 1 78.12 2 SER B C 1
ATOM 3071 O O . SER B 1 2 ? 28.828 -2.514 3.621 1 78.12 2 SER B O 1
ATOM 3073 N N . ILE B 1 3 ? 27.438 -1.193 2.648 1 87.19 3 ILE B N 1
ATOM 3074 C CA . ILE B 1 3 ? 27.125 -2.076 1.529 1 87.19 3 ILE B CA 1
ATOM 3075 C C . ILE B 1 3 ? 28.219 -1.957 0.463 1 87.19 3 ILE B C 1
ATOM 3077 O O . ILE B 1 3 ? 28.656 -0.853 0.138 1 87.19 3 ILE B O 1
ATOM 3081 N N . GLN B 1 4 ? 28.672 -3.119 0.068 1 90.5 4 GLN B N 1
ATOM 3082 C CA . GLN B 1 4 ? 29.594 -3.168 -1.07 1 90.5 4 GLN B CA 1
ATOM 3083 C C . GLN B 1 4 ? 28.844 -3.498 -2.359 1 90.5 4 GLN B C 1
ATOM 3085 O O . GLN B 1 4 ? 28.312 -4.602 -2.512 1 90.5 4 GLN B O 1
ATOM 3090 N N . VAL B 1 5 ? 28.844 -2.607 -3.279 1 92.81 5 VAL B N 1
ATOM 3091 C CA . VAL B 1 5 ? 28.094 -2.721 -4.52 1 92.81 5 VAL B CA 1
ATOM 3092 C C . VAL B 1 5 ? 28.516 -3.979 -5.273 1 92.81 5 VAL B C 1
ATOM 3094 O O . VAL B 1 5 ? 27.688 -4.633 -5.918 1 92.81 5 VAL B O 1
ATOM 3097 N N . GLU B 1 6 ? 29.766 -4.391 -5.145 1 92.31 6 GLU B N 1
ATOM 3098 C CA . GLU B 1 6 ? 30.344 -5.516 -5.879 1 92.31 6 GLU B CA 1
ATOM 3099 C C . GLU B 1 6 ? 29.719 -6.84 -5.434 1 92.31 6 GLU B C 1
ATOM 3101 O O . GLU B 1 6 ? 29.844 -7.852 -6.129 1 92.31 6 GLU B O 1
ATOM 3106 N N . ASP B 1 7 ? 29.109 -6.812 -4.328 1 91.56 7 ASP B N 1
ATOM 3107 C CA . ASP B 1 7 ? 28.422 -8.008 -3.857 1 91.56 7 ASP B CA 1
ATOM 3108 C C . ASP B 1 7 ? 27.109 -8.227 -4.621 1 91.56 7 ASP B C 1
ATOM 3110 O O . ASP B 1 7 ? 26.531 -9.312 -4.578 1 91.56 7 ASP B O 1
ATOM 3114 N N . TYR B 1 8 ? 26.703 -7.18 -5.41 1 92.62 8 TYR B N 1
ATOM 3115 C CA . TYR B 1 8 ? 25.391 -7.23 -6.031 1 92.62 8 TYR B CA 1
ATOM 3116 C C . TYR B 1 8 ? 25.484 -7.039 -7.539 1 92.62 8 TYR B C 1
ATOM 3118 O O . TYR B 1 8 ? 24.656 -7.555 -8.297 1 92.62 8 TYR B O 1
ATOM 3126 N N . PHE B 1 9 ? 26.5 -6.262 -7.914 1 93.81 9 PHE B N 1
ATOM 3127 C CA . PHE B 1 9 ? 26.672 -5.941 -9.328 1 93.81 9 PHE B CA 1
ATOM 3128 C C . PHE B 1 9 ? 28.125 -6.129 -9.75 1 93.81 9 PHE B C 1
ATOM 3130 O O . PHE B 1 9 ? 29.047 -5.816 -8.992 1 93.81 9 PHE B O 1
ATOM 3137 N N . ALA B 1 10 ? 28.188 -6.594 -11.008 1 94.44 10 ALA B N 1
ATOM 3138 C CA . ALA B 1 10 ? 29.5 -6.41 -11.625 1 94.44 10 ALA B CA 1
ATOM 3139 C C . ALA B 1 10 ? 29.859 -4.934 -11.719 1 94.44 10 ALA B C 1
ATOM 3141 O O . ALA B 1 10 ? 29 -4.09 -11.961 1 94.44 10 ALA B O 1
ATOM 3142 N N . ARG B 1 11 ? 31.109 -4.633 -11.602 1 93.75 11 ARG B N 1
ATOM 3143 C CA . ARG B 1 11 ? 31.594 -3.254 -11.539 1 93.75 11 ARG B CA 1
ATOM 3144 C C . ARG B 1 11 ? 31.141 -2.471 -12.773 1 93.75 11 ARG B C 1
ATOM 3146 O O . ARG B 1 11 ? 30.656 -1.346 -12.656 1 93.75 11 ARG B O 1
ATOM 3153 N N . ASP B 1 12 ? 31.297 -3.062 -13.906 1 96.19 12 ASP B N 1
ATOM 3154 C CA . ASP B 1 12 ? 30.984 -2.381 -15.156 1 96.19 12 ASP B CA 1
ATOM 3155 C C . ASP B 1 12 ? 29.484 -2.15 -15.297 1 96.19 12 ASP B C 1
ATOM 3157 O O . ASP B 1 12 ? 29.047 -1.124 -15.828 1 96.19 12 ASP B O 1
ATOM 3161 N N . THR B 1 13 ? 28.734 -3.094 -14.867 1 96.5 13 THR B N 1
ATOM 3162 C CA . THR B 1 13 ? 27.281 -2.967 -14.922 1 96.5 13 THR B CA 1
ATOM 3163 C C . THR B 1 13 ? 26.812 -1.832 -14.016 1 96.5 13 THR B C 1
ATOM 3165 O O . THR B 1 13 ? 25.984 -1.011 -14.43 1 96.5 13 THR B O 1
ATOM 3168 N N . PHE B 1 14 ? 27.391 -1.765 -12.859 1 96.75 14 PHE B N 1
ATOM 3169 C CA . PHE B 1 14 ? 27.016 -0.7 -11.938 1 96.75 14 PHE B CA 1
ATOM 3170 C C . PHE B 1 14 ? 27.422 0.663 -12.492 1 96.75 14 PHE B C 1
ATOM 3172 O O . PHE B 1 14 ? 26.641 1.622 -12.406 1 96.75 14 PHE B O 1
ATOM 3179 N N . LYS B 1 15 ? 28.578 0.714 -12.969 1 96.69 15 LYS B N 1
ATOM 3180 C CA . LYS B 1 15 ? 29.062 1.971 -13.539 1 96.69 15 LYS B CA 1
ATOM 3181 C C . LYS B 1 15 ? 28.125 2.461 -14.648 1 96.69 15 LYS B C 1
ATOM 3183 O O . LYS B 1 15 ? 27.828 3.65 -14.727 1 96.69 15 LYS B O 1
ATOM 3188 N N . LYS B 1 16 ? 27.734 1.54 -15.453 1 97.12 16 LYS B N 1
ATOM 3189 C CA . LYS B 1 16 ? 26.828 1.875 -16.547 1 97.12 16 LYS B CA 1
ATOM 3190 C C . LYS B 1 16 ? 25.484 2.385 -16.016 1 97.12 16 LYS B C 1
ATOM 3192 O O . LYS B 1 16 ? 25 3.424 -16.453 1 97.12 16 LYS B O 1
ATOM 3197 N N . MET B 1 17 ? 24.938 1.672 -15.094 1 97.62 17 MET B N 1
ATOM 3198 C CA . MET B 1 17 ? 23.641 2.047 -14.516 1 97.62 17 MET B CA 1
ATOM 3199 C C . MET B 1 17 ? 23.75 3.375 -13.773 1 97.62 17 MET B C 1
ATOM 3201 O O . MET B 1 17 ? 22.844 4.215 -13.875 1 97.62 17 MET B O 1
ATOM 3205 N N . LYS B 1 18 ? 24.797 3.566 -13.07 1 97.31 18 LYS B N 1
ATOM 3206 C CA . LYS B 1 18 ? 25.016 4.809 -12.336 1 97.31 18 LYS B CA 1
ATOM 3207 C C . LYS B 1 18 ? 25.172 5.992 -13.281 1 97.31 18 LYS B C 1
ATOM 3209 O O . LYS B 1 18 ? 24.672 7.082 -13.016 1 97.31 18 LYS B O 1
ATOM 3214 N N . ALA B 1 19 ? 25.922 5.793 -14.352 1 97.69 19 ALA B N 1
ATOM 3215 C CA . ALA B 1 19 ? 26.094 6.852 -15.344 1 97.69 19 ALA B CA 1
ATOM 3216 C C . ALA B 1 19 ? 24.75 7.309 -15.898 1 97.69 19 ALA B C 1
ATOM 3218 O O . ALA B 1 19 ? 24.531 8.508 -16.094 1 97.69 19 ALA B O 1
ATOM 3219 N N . PHE B 1 20 ? 23.906 6.395 -16.188 1 98 20 PHE B N 1
ATOM 3220 C CA . PHE B 1 20 ? 22.562 6.719 -16.641 1 98 20 PHE B CA 1
ATOM 3221 C C . PHE B 1 20 ? 21.797 7.457 -15.539 1 98 20 PHE B C 1
ATOM 3223 O O . PHE B 1 20 ? 21.156 8.484 -15.797 1 98 20 PHE B O 1
ATOM 3230 N N . ALA B 1 21 ? 21.828 6.906 -14.312 1 97.5 21 ALA B N 1
ATOM 3231 C CA . ALA B 1 21 ? 21.094 7.434 -13.164 1 97.5 21 ALA B CA 1
ATOM 3232 C C . ALA B 1 21 ? 21.484 8.875 -12.875 1 97.5 21 ALA B C 1
ATOM 3234 O O . ALA B 1 21 ? 20.656 9.688 -12.477 1 97.5 21 ALA B O 1
ATOM 3235 N N . ASP B 1 22 ? 22.719 9.211 -13.047 1 96.88 22 ASP B N 1
ATOM 3236 C CA . ASP B 1 22 ? 23.266 10.523 -12.727 1 96.88 22 ASP B CA 1
ATOM 3237 C C . ASP B 1 22 ? 22.578 11.617 -13.547 1 96.88 22 ASP B C 1
ATOM 3239 O O . ASP B 1 22 ? 22.609 12.789 -13.18 1 96.88 22 ASP B O 1
ATOM 3243 N N . LYS B 1 23 ? 21.891 11.203 -14.594 1 97.44 23 LYS B N 1
ATOM 3244 C CA . LYS B 1 23 ? 21.297 12.172 -15.5 1 97.44 23 LYS B CA 1
ATOM 3245 C C . LYS B 1 23 ? 19.781 12.289 -15.273 1 97.44 23 LYS B C 1
ATOM 3247 O O . LYS B 1 23 ? 19.109 13.031 -15.984 1 97.44 23 LYS B O 1
ATOM 3252 N N . GLN B 1 24 ? 19.281 11.555 -14.305 1 97.69 24 GLN B N 1
ATOM 3253 C CA . GLN B 1 24 ? 17.844 11.516 -14.109 1 97.69 24 GLN B CA 1
ATOM 3254 C C . GLN B 1 24 ? 17.453 12.203 -12.805 1 97.69 24 GLN B C 1
ATOM 3256 O O . GLN B 1 24 ? 18.203 12.18 -11.836 1 97.69 24 GLN B O 1
ATOM 3261 N N . GLU B 1 25 ? 16.281 12.805 -12.773 1 96.88 25 GLU B N 1
ATOM 3262 C CA . GLU B 1 25 ? 15.711 13.352 -11.547 1 96.88 25 GLU B CA 1
ATOM 3263 C C . GLU B 1 25 ? 15.102 12.25 -10.688 1 96.88 25 GLU B C 1
ATOM 3265 O O . GLU B 1 25 ? 14.453 11.336 -11.203 1 96.88 25 GLU B O 1
ATOM 3270 N N . THR B 1 26 ? 15.328 12.289 -9.43 1 97.44 26 THR B N 1
ATOM 3271 C CA . THR B 1 26 ? 14.812 11.305 -8.484 1 97.44 26 THR B CA 1
ATOM 3272 C C . THR B 1 26 ? 13.391 11.656 -8.055 1 97.44 26 THR B C 1
ATOM 3274 O O . THR B 1 26 ? 12.977 12.812 -8.156 1 97.44 26 THR B O 1
ATOM 3277 N N . PRO B 1 27 ? 12.703 10.625 -7.625 1 97.62 27 PRO B N 1
ATOM 3278 C CA . PRO B 1 27 ? 13.062 9.211 -7.512 1 97.62 27 PRO B CA 1
ATOM 3279 C C . PRO B 1 27 ? 12.742 8.422 -8.781 1 97.62 27 PRO B C 1
ATOM 3281 O O . PRO B 1 27 ? 11.844 8.805 -9.539 1 97.62 27 PRO B O 1
ATOM 3284 N N . PHE B 1 28 ? 13.438 7.332 -9 1 98.31 28 PHE B N 1
ATOM 3285 C CA . PHE B 1 28 ? 13.188 6.422 -10.109 1 98.31 28 PHE B CA 1
ATOM 3286 C C . PHE B 1 28 ? 13.859 5.074 -9.875 1 98.31 28 PHE B C 1
ATOM 3288 O O . PHE B 1 28 ? 14.68 4.934 -8.969 1 98.31 28 PHE B O 1
ATOM 3295 N N . VAL B 1 29 ? 13.469 4.105 -10.633 1 98.06 29 VAL B N 1
ATOM 3296 C CA . VAL B 1 29 ? 14.172 2.826 -10.656 1 98.06 29 VAL B CA 1
ATOM 3297 C C . VAL B 1 29 ? 14.742 2.576 -12.055 1 98.06 29 VAL B C 1
ATOM 3299 O O . VAL B 1 29 ? 14.102 2.883 -13.062 1 98.06 29 VAL B O 1
ATOM 3302 N N . VAL B 1 30 ? 15.961 2.203 -12.117 1 98.5 30 VAL B N 1
ATOM 3303 C CA . VAL B 1 30 ? 16.609 1.801 -13.367 1 98.5 30 VAL B CA 1
ATOM 3304 C C . VAL B 1 30 ? 16.891 0.302 -13.336 1 98.5 30 VAL B C 1
ATOM 3306 O O . VAL B 1 30 ? 17.422 -0.218 -12.352 1 98.5 30 VAL B O 1
ATOM 3309 N N . ILE B 1 31 ? 16.516 -0.368 -14.391 1 98.25 31 ILE B N 1
ATOM 3310 C CA . ILE B 1 31 ? 16.594 -1.823 -14.445 1 98.25 31 ILE B CA 1
ATOM 3311 C C . ILE B 1 31 ? 17.469 -2.238 -15.633 1 98.25 31 ILE B C 1
ATOM 3313 O O . ILE B 1 31 ? 17.266 -1.775 -16.75 1 98.25 31 ILE B O 1
ATOM 3317 N N . ASP B 1 32 ? 18.406 -3.066 -15.367 1 98.38 32 ASP B N 1
ATOM 3318 C CA . ASP B 1 32 ? 19.266 -3.615 -16.406 1 98.38 32 ASP B CA 1
ATOM 3319 C C . ASP B 1 32 ? 18.656 -4.875 -17.016 1 98.38 32 ASP B C 1
ATOM 3321 O O . ASP B 1 32 ? 18.703 -5.945 -16.422 1 98.38 32 ASP B O 1
ATOM 3325 N N . THR B 1 33 ? 18.266 -4.812 -18.281 1 98.06 33 THR B N 1
ATOM 3326 C CA . THR B 1 33 ? 17.547 -5.918 -18.891 1 98.06 33 THR B CA 1
ATOM 3327 C C . THR B 1 33 ? 18.5 -7.074 -19.203 1 98.06 33 THR B C 1
ATOM 3329 O O . THR B 1 33 ? 18.078 -8.234 -19.266 1 98.06 33 THR B O 1
ATOM 3332 N N . GLN B 1 34 ? 19.797 -6.781 -19.359 1 97.94 34 GLN B N 1
ATOM 3333 C CA . GLN B 1 34 ? 20.766 -7.855 -19.609 1 97.94 34 GLN B CA 1
ATOM 3334 C C . GLN B 1 34 ? 20.922 -8.742 -18.375 1 97.94 34 GLN B C 1
ATOM 3336 O O . GLN B 1 34 ? 21.125 -9.953 -18.5 1 97.94 34 GLN B O 1
ATOM 3341 N N . MET B 1 35 ? 20.875 -8.125 -17.266 1 97.88 35 MET B N 1
ATOM 3342 C CA . MET B 1 35 ? 20.938 -8.906 -16.031 1 97.88 35 MET B CA 1
ATOM 3343 C C . MET B 1 35 ? 19.75 -9.852 -15.938 1 97.88 35 MET B C 1
ATOM 3345 O O . MET B 1 35 ? 19.891 -10.984 -15.461 1 97.88 35 MET B O 1
ATOM 3349 N N . ILE B 1 36 ? 18.625 -9.414 -16.359 1 98.38 36 ILE B N 1
ATOM 3350 C CA . ILE B 1 36 ? 17.422 -10.25 -16.359 1 98.38 36 ILE B CA 1
ATOM 3351 C C . ILE B 1 36 ? 17.594 -11.398 -17.359 1 98.38 36 ILE B C 1
ATOM 3353 O O . ILE B 1 36 ? 17.266 -12.547 -17.047 1 98.38 36 ILE B O 1
ATOM 3357 N N . ALA B 1 37 ? 18.125 -11.07 -18.516 1 98.44 37 ALA B N 1
ATOM 3358 C CA . ALA B 1 37 ? 18.375 -12.086 -19.531 1 98.44 37 ALA B CA 1
ATOM 3359 C C . ALA B 1 37 ? 19.297 -13.18 -18.984 1 98.44 37 ALA B C 1
ATOM 3361 O O . ALA B 1 37 ? 19.031 -14.367 -19.188 1 98.44 37 ALA B O 1
ATOM 3362 N N . GLN B 1 38 ? 20.312 -12.734 -18.328 1 97.56 38 GLN B N 1
ATOM 3363 C CA . GLN B 1 38 ? 21.281 -13.68 -17.766 1 97.56 38 GLN B CA 1
ATOM 3364 C C . GLN B 1 38 ? 20.641 -14.531 -16.672 1 97.56 38 GLN B C 1
ATOM 3366 O O . GLN B 1 38 ? 20.875 -15.734 -16.594 1 97.56 38 GLN B O 1
ATOM 3371 N N . ALA B 1 39 ? 19.906 -13.875 -15.828 1 97.06 39 ALA B N 1
ATOM 3372 C CA . ALA B 1 39 ? 19.234 -14.602 -14.758 1 97.06 39 ALA B CA 1
ATOM 3373 C C . ALA B 1 39 ? 18.297 -15.672 -15.32 1 97.06 39 ALA B C 1
ATOM 3375 O O . ALA B 1 39 ? 18.219 -16.781 -14.789 1 97.06 39 ALA B O 1
ATOM 3376 N N . TYR B 1 40 ? 17.594 -15.336 -16.391 1 98.06 40 TYR B N 1
ATOM 3377 C CA . TYR B 1 40 ? 16.703 -16.281 -17.047 1 98.06 40 TYR B CA 1
ATOM 3378 C C . TYR B 1 40 ? 17.484 -17.469 -17.594 1 98.06 40 TYR B C 1
ATOM 3380 O O . TYR B 1 40 ? 17.078 -18.625 -17.422 1 98.06 40 TYR B O 1
ATOM 3388 N N . ASP B 1 41 ? 18.578 -17.203 -18.219 1 97.88 41 ASP B N 1
ATOM 3389 C CA . ASP B 1 41 ? 19.422 -18.266 -18.766 1 97.88 41 ASP B CA 1
ATOM 3390 C C . ASP B 1 41 ? 19.953 -19.172 -17.656 1 97.88 41 ASP B C 1
ATOM 3392 O O . ASP B 1 41 ? 19.984 -20.391 -17.812 1 97.88 41 ASP B O 1
ATOM 3396 N N . ASP B 1 42 ? 20.359 -18.531 -16.594 1 96.62 42 ASP B N 1
ATOM 3397 C CA . ASP B 1 42 ? 20.859 -19.312 -15.461 1 96.62 42 ASP B CA 1
ATOM 3398 C C . ASP B 1 42 ? 19.781 -20.219 -14.891 1 96.62 42 ASP B C 1
ATOM 3400 O O . ASP B 1 42 ? 20.047 -21.359 -14.531 1 96.62 42 ASP B O 1
ATOM 3404 N N . LEU B 1 43 ? 18.609 -19.688 -14.781 1 96.81 43 LEU B N 1
ATOM 3405 C CA . LEU B 1 43 ? 17.484 -20.469 -14.281 1 96.81 43 LEU B CA 1
ATOM 3406 C C . LEU B 1 43 ? 17.203 -21.656 -15.195 1 96.81 43 LEU B C 1
ATOM 3408 O O . LEU B 1 43 ? 17.031 -22.781 -14.727 1 96.81 43 LEU B O 1
ATOM 3412 N N . ARG B 1 44 ? 17.203 -21.422 -16.484 1 96.56 44 ARG B N 1
ATOM 3413 C CA . ARG B 1 44 ? 16.953 -22.469 -17.469 1 96.56 44 ARG B CA 1
ATOM 3414 C C . ARG B 1 44 ? 18.031 -23.531 -17.422 1 96.56 44 ARG B C 1
ATOM 3416 O O . ARG B 1 44 ? 17.75 -24.719 -17.562 1 96.56 44 ARG B O 1
ATOM 3423 N N . ALA B 1 45 ? 19.188 -23.062 -17.234 1 95.81 45 ALA B N 1
ATOM 3424 C CA . ALA B 1 45 ? 20.312 -24 -17.172 1 95.81 45 ALA B CA 1
ATOM 3425 C C . ALA B 1 45 ? 20.203 -24.891 -15.945 1 95.81 45 ALA B C 1
ATOM 3427 O O . ALA B 1 45 ? 20.609 -26.062 -15.984 1 95.81 45 ALA B O 1
ATOM 3428 N N . GLY B 1 46 ? 19.734 -24.328 -14.922 1 94.5 46 GLY B N 1
ATOM 3429 C CA . GLY B 1 46 ? 19.594 -25.078 -13.688 1 94.5 46 GLY B CA 1
ATOM 3430 C C . GLY B 1 46 ? 18.438 -26.047 -13.711 1 94.5 46 GLY B C 1
ATOM 3431 O O . GLY B 1 46 ? 18.469 -27.094 -13.062 1 94.5 46 GLY B O 1
ATOM 3432 N N . PHE B 1 47 ? 17.391 -25.641 -14.422 1 95.38 47 PHE B N 1
ATOM 3433 C CA . PHE B 1 47 ? 16.188 -26.453 -14.539 1 95.38 47 PHE B CA 1
ATOM 3434 C C . PHE B 1 47 ? 15.867 -26.734 -16 1 95.38 47 PHE B C 1
ATOM 3436 O O . PHE B 1 47 ? 14.805 -26.344 -16.5 1 95.38 47 PHE B O 1
ATOM 3443 N N . GLU B 1 48 ? 16.609 -27.5 -16.641 1 91.62 48 GLU B N 1
ATOM 3444 C CA . GLU B 1 48 ? 16.531 -27.688 -18.094 1 91.62 48 GLU B CA 1
ATOM 3445 C C . GLU B 1 48 ? 15.195 -28.312 -18.5 1 91.62 48 GLU B C 1
ATOM 3447 O O . GLU B 1 48 ? 14.68 -28.031 -19.578 1 91.62 48 GLU B O 1
ATOM 3452 N N . PHE B 1 49 ? 14.656 -29.047 -17.625 1 93.81 49 PHE B N 1
ATOM 3453 C CA . PHE B 1 49 ? 13.445 -29.781 -17.953 1 93.81 49 PHE B CA 1
ATOM 3454 C C . PHE B 1 49 ? 12.203 -28.969 -17.594 1 93.81 49 PHE B C 1
ATOM 3456 O O . PHE B 1 49 ? 11.094 -29.344 -17.984 1 93.81 49 PHE B O 1
ATOM 3463 N N . ALA B 1 50 ? 12.352 -27.938 -16.906 1 96.62 50 ALA B N 1
ATOM 3464 C CA . ALA B 1 50 ? 11.203 -27.188 -16.391 1 96.62 50 ALA B CA 1
ATOM 3465 C C . ALA B 1 50 ? 10.789 -26.094 -17.375 1 96.62 50 ALA B C 1
ATOM 3467 O O . ALA B 1 50 ? 11.617 -25.562 -18.109 1 96.62 50 ALA B O 1
ATOM 3468 N N . LYS B 1 51 ? 9.523 -25.812 -17.406 1 97.81 51 LYS B N 1
ATOM 3469 C CA . LYS B 1 51 ? 9.016 -24.625 -18.078 1 97.81 51 LYS B CA 1
ATOM 3470 C C . LYS B 1 51 ? 8.961 -23.438 -17.141 1 97.81 51 LYS B C 1
ATOM 3472 O O . LYS B 1 51 ? 8.516 -23.562 -16 1 97.81 51 LYS B O 1
ATOM 3477 N N . VAL B 1 52 ? 9.445 -22.344 -17.641 1 98.19 52 VAL B N 1
ATOM 3478 C CA . VAL B 1 52 ? 9.445 -21.125 -16.859 1 98.19 52 VAL B CA 1
ATOM 3479 C C . VAL B 1 52 ? 8.203 -20.297 -17.188 1 98.19 52 VAL B C 1
ATOM 3481 O O . VAL B 1 52 ? 7.977 -19.938 -18.344 1 98.19 52 VAL B O 1
ATOM 3484 N N . TYR B 1 53 ? 7.406 -20.047 -16.25 1 98.75 53 TYR B N 1
ATOM 3485 C CA . TYR B 1 53 ? 6.277 -19.125 -16.328 1 98.75 53 TYR B CA 1
ATOM 3486 C C . TYR B 1 53 ? 6.555 -17.859 -15.523 1 98.75 53 TYR B C 1
ATOM 3488 O O . TYR B 1 53 ? 6.301 -17.812 -14.32 1 98.75 53 TYR B O 1
ATOM 3496 N N . TYR B 1 54 ? 7.023 -16.859 -16.203 1 98.62 54 TYR B N 1
ATOM 3497 C CA . TYR B 1 54 ? 7.352 -15.617 -15.523 1 98.62 54 TYR B CA 1
ATOM 3498 C C . TYR B 1 54 ? 6.133 -15.039 -14.812 1 98.62 54 TYR B C 1
ATOM 3500 O O . TYR B 1 54 ? 5.074 -14.875 -15.43 1 98.62 54 TYR B O 1
ATOM 3508 N N . ALA B 1 55 ? 6.281 -14.789 -13.461 1 97.31 55 ALA B N 1
ATOM 3509 C CA . ALA B 1 55 ? 5.227 -14.117 -12.711 1 97.31 55 ALA B CA 1
ATOM 3510 C C . ALA B 1 55 ? 5.168 -12.625 -13.055 1 97.31 55 ALA B C 1
ATOM 3512 O O . ALA B 1 55 ? 5.906 -11.82 -12.477 1 97.31 55 ALA B O 1
ATOM 3513 N N . VAL B 1 56 ? 4.191 -12.195 -13.797 1 97.44 56 VAL B N 1
ATOM 3514 C CA . VAL B 1 56 ? 4.145 -10.867 -14.391 1 97.44 56 VAL B CA 1
ATOM 3515 C C . VAL B 1 56 ? 3.988 -9.812 -13.297 1 97.44 56 VAL B C 1
ATOM 3517 O O . VAL B 1 56 ? 4.484 -8.688 -13.438 1 97.44 56 VAL B O 1
ATOM 3520 N N . LYS B 1 57 ? 3.42 -10.18 -12.195 1 93.75 57 LYS B N 1
ATOM 3521 C CA . LYS B 1 57 ? 3.16 -9.242 -11.109 1 93.75 57 LYS B CA 1
ATOM 3522 C C . LYS B 1 57 ? 4.461 -8.672 -10.547 1 93.75 57 LYS B C 1
ATOM 3524 O O . LYS B 1 57 ? 4.465 -7.617 -9.914 1 93.75 57 LYS B O 1
ATOM 3529 N N . ALA B 1 58 ? 5.566 -9.398 -10.695 1 95.62 58 ALA B N 1
ATOM 3530 C CA . ALA B 1 58 ? 6.852 -8.945 -10.172 1 95.62 58 ALA B CA 1
ATOM 3531 C C . ALA B 1 58 ? 7.273 -7.633 -10.836 1 95.62 58 ALA B C 1
ATOM 3533 O O . ALA B 1 58 ? 7.754 -6.719 -10.156 1 95.62 58 ALA B O 1
ATOM 3534 N N . ASN B 1 59 ? 7.145 -7.531 -12.047 1 97 59 ASN B N 1
ATOM 3535 C CA . ASN B 1 59 ? 7.363 -6.34 -12.859 1 97 59 ASN B CA 1
ATOM 3536 C C . ASN B 1 59 ? 6.715 -6.473 -14.234 1 97 59 ASN B C 1
ATOM 3538 O O . ASN B 1 59 ? 7.238 -7.168 -15.109 1 97 59 ASN B O 1
ATOM 3542 N N . PRO B 1 60 ? 5.645 -5.801 -14.508 1 96.88 60 PRO B N 1
ATOM 3543 C CA . PRO B 1 60 ? 4.848 -6.016 -15.719 1 96.88 60 PRO B CA 1
ATOM 3544 C C . PRO B 1 60 ? 5.316 -5.16 -16.891 1 96.88 60 PRO B C 1
ATOM 3546 O O . PRO B 1 60 ? 4.609 -5.039 -17.891 1 96.88 60 PRO B O 1
ATOM 3549 N N . ALA B 1 61 ? 6.461 -4.555 -16.844 1 97.12 61 ALA B N 1
ATOM 3550 C CA . ALA B 1 61 ? 6.938 -3.672 -17.906 1 97.12 61 ALA B CA 1
ATOM 3551 C C . ALA B 1 61 ? 7.008 -4.41 -19.234 1 97.12 61 ALA B C 1
ATOM 3553 O O . ALA B 1 61 ? 7.434 -5.566 -19.297 1 97.12 61 ALA B O 1
ATOM 3554 N N . VAL B 1 62 ? 6.652 -3.766 -20.312 1 97.81 62 VAL B N 1
ATOM 3555 C CA . VAL B 1 62 ? 6.633 -4.375 -21.625 1 97.81 62 VAL B CA 1
ATOM 3556 C C . VAL B 1 62 ? 8.055 -4.746 -22.062 1 97.81 62 VAL B C 1
ATOM 3558 O O . VAL B 1 62 ? 8.258 -5.738 -22.75 1 97.81 62 VAL B O 1
ATOM 3561 N N . GLU B 1 63 ? 9.078 -3.979 -21.609 1 98.31 63 GLU B N 1
ATOM 3562 C CA . GLU B 1 63 ? 10.477 -4.277 -21.906 1 98.31 63 GLU B CA 1
ATOM 3563 C C . GLU B 1 63 ? 10.875 -5.652 -21.375 1 98.31 63 GLU B C 1
ATOM 3565 O O . GLU B 1 63 ? 11.594 -6.398 -22.047 1 98.31 63 GLU B O 1
ATOM 3570 N N . ILE B 1 64 ? 10.391 -5.957 -20.234 1 98.38 64 ILE B N 1
ATOM 3571 C CA . ILE B 1 64 ? 10.719 -7.23 -19.594 1 98.38 64 ILE B CA 1
ATOM 3572 C C . ILE B 1 64 ? 9.922 -8.352 -20.25 1 98.38 64 ILE B C 1
ATOM 3574 O O . ILE B 1 64 ? 10.469 -9.414 -20.547 1 98.38 64 ILE B O 1
ATOM 3578 N N . ILE B 1 65 ? 8.625 -8.125 -20.469 1 98.5 65 ILE B N 1
ATOM 3579 C CA . ILE B 1 65 ? 7.773 -9.133 -21.109 1 98.5 65 ILE B CA 1
ATOM 3580 C C . ILE B 1 65 ? 8.336 -9.477 -22.5 1 98.5 65 ILE B C 1
ATOM 3582 O O . ILE B 1 65 ? 8.461 -10.656 -22.844 1 98.5 65 ILE B O 1
ATOM 3586 N N . ASP B 1 66 ? 8.727 -8.445 -23.219 1 98.44 66 ASP B N 1
ATOM 3587 C CA . ASP B 1 66 ? 9.281 -8.656 -24.562 1 98.44 66 ASP B CA 1
ATOM 3588 C C . ASP B 1 66 ? 10.57 -9.461 -24.5 1 98.44 66 ASP B C 1
ATOM 3590 O O . ASP B 1 66 ? 10.766 -10.398 -25.281 1 98.44 66 ASP B O 1
ATOM 3594 N N . LEU B 1 67 ? 11.422 -9.094 -23.609 1 98.5 67 LEU B N 1
ATOM 3595 C CA . LEU B 1 67 ? 12.688 -9.789 -23.438 1 98.5 67 LEU B CA 1
ATOM 3596 C C . LEU B 1 67 ? 12.469 -11.266 -23.141 1 98.5 67 LEU B C 1
ATOM 3598 O O . LEU B 1 67 ? 13.055 -12.133 -23.781 1 98.5 67 LEU B O 1
ATOM 3602 N N . LEU B 1 68 ? 11.617 -11.531 -22.188 1 98.69 68 LEU B N 1
ATOM 3603 C CA . LEU B 1 68 ? 11.383 -12.906 -21.766 1 98.69 68 LEU B CA 1
ATOM 3604 C C . LEU B 1 68 ? 10.617 -13.688 -22.812 1 98.69 68 LEU B C 1
ATOM 3606 O O . LEU B 1 68 ? 10.82 -14.891 -22.984 1 98.69 68 LEU B O 1
ATOM 3610 N N . ASN B 1 69 ? 9.703 -12.984 -23.484 1 98.69 69 ASN B N 1
ATOM 3611 C CA . ASN B 1 69 ? 9.023 -13.602 -24.625 1 98.69 69 ASN B CA 1
ATOM 3612 C C . ASN B 1 69 ? 10.016 -14.094 -25.672 1 98.69 69 ASN B C 1
ATOM 3614 O O . ASN B 1 69 ? 9.93 -15.234 -26.125 1 98.69 69 ASN B O 1
ATOM 3618 N N . GLN B 1 70 ? 10.93 -13.297 -26.016 1 98.31 70 GLN B N 1
ATOM 3619 C CA . GLN B 1 70 ? 11.938 -13.625 -27.016 1 98.31 70 GLN B CA 1
ATOM 3620 C C . GLN B 1 70 ? 12.812 -14.781 -26.562 1 98.31 70 GLN B C 1
ATOM 3622 O O . GLN B 1 70 ? 13.273 -15.586 -27.375 1 98.31 70 GLN B O 1
ATOM 3627 N N . LYS B 1 71 ? 12.953 -14.914 -25.312 1 98 71 LYS B N 1
ATOM 3628 C CA . LYS B 1 71 ? 13.789 -15.969 -24.75 1 98 71 LYS B CA 1
ATOM 3629 C C . LYS B 1 71 ? 13.008 -17.281 -24.625 1 98 71 LYS B C 1
ATOM 3631 O O . LYS B 1 71 ? 13.578 -18.312 -24.266 1 98 71 LYS B O 1
ATOM 3636 N N . GLY B 1 72 ? 11.68 -17.203 -24.812 1 97.5 72 GLY B N 1
ATOM 3637 C CA . GLY B 1 72 ? 10.891 -18.422 -24.844 1 97.5 72 GLY B CA 1
ATOM 3638 C C . GLY B 1 72 ? 10.133 -18.672 -23.547 1 97.5 72 GLY B C 1
ATOM 3639 O O . GLY B 1 72 ? 9.586 -19.75 -23.344 1 97.5 72 GLY B O 1
ATOM 3640 N N . SER B 1 73 ? 10.102 -17.656 -22.734 1 98.56 73 SER B N 1
ATOM 3641 C CA . SER B 1 73 ? 9.398 -17.797 -21.469 1 98.56 73 SER B CA 1
ATOM 3642 C C . SER B 1 73 ? 7.898 -17.969 -21.672 1 98.56 73 SER B C 1
ATOM 3644 O O . SER B 1 73 ? 7.348 -17.453 -22.656 1 98.56 73 SER B O 1
ATOM 3646 N N . SER B 1 74 ? 7.27 -18.75 -20.828 1 98.81 74 SER B N 1
ATOM 3647 C CA . SER B 1 74 ? 5.832 -18.672 -20.594 1 98.81 74 SER B CA 1
ATOM 3648 C C . SER B 1 74 ? 5.512 -17.641 -19.5 1 98.81 74 SER B C 1
ATOM 3650 O O . SER B 1 74 ? 6.414 -17.031 -18.938 1 98.81 74 SER B O 1
ATOM 3652 N N . PHE B 1 75 ? 4.199 -17.375 -19.328 1 98.88 75 PHE B N 1
ATOM 3653 C CA . PHE B 1 75 ? 3.818 -16.297 -18.422 1 98.88 75 PHE B CA 1
ATOM 3654 C C . PHE B 1 75 ? 2.689 -16.734 -17.5 1 98.88 75 PHE B C 1
ATOM 3656 O O . PHE B 1 75 ? 1.706 -17.328 -17.953 1 98.88 75 PHE B O 1
ATOM 3663 N N . ASP B 1 76 ? 2.904 -16.547 -16.234 1 98.44 76 ASP B N 1
ATOM 3664 C CA . ASP B 1 76 ? 1.859 -16.688 -15.219 1 98.44 76 ASP B CA 1
ATOM 3665 C C . ASP B 1 76 ? 1.148 -15.352 -14.977 1 98.44 76 ASP B C 1
ATOM 3667 O O . ASP B 1 76 ? 1.77 -14.383 -14.547 1 98.44 76 ASP B O 1
ATOM 3671 N N . ILE B 1 77 ? -0.153 -15.344 -15.234 1 96.69 77 ILE B N 1
ATOM 3672 C CA . ILE B 1 77 ? -0.885 -14.086 -15.219 1 96.69 77 ILE B CA 1
ATOM 3673 C C . ILE B 1 77 ? -2.08 -14.195 -14.273 1 96.69 77 ILE B C 1
ATOM 3675 O O . ILE B 1 77 ? -2.562 -15.297 -14 1 96.69 77 ILE B O 1
ATOM 3679 N N . ALA B 1 78 ? -2.521 -13 -13.742 1 97.12 78 ALA B N 1
ATOM 3680 C CA . ALA B 1 78 ? -3.502 -13.039 -12.664 1 97.12 78 ALA B CA 1
ATOM 3681 C C . ALA B 1 78 ? -4.809 -12.375 -13.086 1 97.12 78 ALA B C 1
ATOM 3683 O O . ALA B 1 78 ? -5.844 -12.547 -12.43 1 97.12 78 ALA B O 1
ATOM 3684 N N . SER B 1 79 ? -4.859 -11.648 -14.156 1 97.88 79 SER B N 1
ATOM 3685 C CA . SER B 1 79 ? -6.035 -10.852 -14.5 1 97.88 79 SER B CA 1
ATOM 3686 C C . SER B 1 79 ? -6.148 -10.656 -16 1 97.88 79 SER B C 1
ATOM 3688 O O . SER B 1 79 ? -5.199 -10.93 -16.75 1 97.88 79 SER B O 1
ATOM 3690 N N . ILE B 1 80 ? -7.316 -10.203 -16.422 1 98.25 80 ILE B N 1
ATOM 3691 C CA . ILE B 1 80 ? -7.547 -9.938 -17.844 1 98.25 80 ILE B CA 1
ATOM 3692 C C . ILE B 1 80 ? -6.645 -8.789 -18.297 1 98.25 80 ILE B C 1
ATOM 3694 O O . ILE B 1 80 ? -6.25 -8.734 -19.469 1 98.25 80 ILE B O 1
ATOM 3698 N N . TYR B 1 81 ? -6.301 -7.898 -17.422 1 97.38 81 TYR B N 1
ATOM 3699 C CA . TYR B 1 81 ? -5.441 -6.766 -17.75 1 97.38 81 TYR B CA 1
ATOM 3700 C C . TYR B 1 81 ? -4.023 -7.227 -18.062 1 97.38 81 TYR B C 1
ATOM 3702 O O . TYR B 1 81 ? -3.426 -6.797 -19.047 1 97.38 81 TYR B O 1
ATOM 3710 N N . GLU B 1 82 ? -3.5 -8.102 -17.234 1 98 82 GLU B N 1
ATOM 3711 C CA . GLU B 1 82 ? -2.193 -8.688 -17.531 1 98 82 GLU B CA 1
ATOM 3712 C C . GLU B 1 82 ? -2.23 -9.516 -18.797 1 98 82 GLU B C 1
ATOM 3714 O O . GLU B 1 82 ? -1.263 -9.539 -19.562 1 98 82 GLU B O 1
ATOM 3719 N N . LEU B 1 83 ? -3.367 -10.234 -18.938 1 98.69 83 LEU B N 1
ATOM 3720 C CA . LEU B 1 83 ? -3.52 -11.031 -20.156 1 98.69 83 LEU B CA 1
ATOM 3721 C C . LEU B 1 83 ? -3.377 -10.172 -21.406 1 98.69 83 LEU B C 1
ATOM 3723 O O . LEU B 1 83 ? -2.58 -10.477 -22.297 1 98.69 83 LEU B O 1
ATOM 3727 N N . ASP B 1 84 ? -4.133 -9.086 -21.422 1 98.38 84 ASP B N 1
ATOM 3728 C CA . ASP B 1 84 ? -4.109 -8.195 -22.578 1 98.38 84 ASP B CA 1
ATOM 3729 C C . ASP B 1 84 ? -2.711 -7.621 -22.797 1 98.38 84 ASP B C 1
ATOM 3731 O O . ASP B 1 84 ? -2.254 -7.508 -23.938 1 98.38 84 ASP B O 1
ATOM 3735 N N . LYS B 1 85 ? -2.035 -7.316 -21.781 1 97.25 85 LYS B N 1
ATOM 3736 C CA . LYS B 1 85 ? -0.691 -6.758 -21.875 1 97.25 85 LYS B CA 1
ATOM 3737 C C . LYS B 1 85 ? 0.291 -7.773 -22.453 1 97.25 85 LYS B C 1
ATOM 3739 O O . LYS B 1 85 ? 1.053 -7.465 -23.359 1 97.25 85 LYS B O 1
ATOM 3744 N N . VAL B 1 86 ? 0.258 -8.984 -21.891 1 98.62 86 VAL B N 1
ATOM 3745 C CA . VAL B 1 86 ? 1.187 -10.031 -22.297 1 98.62 86 VAL B CA 1
ATOM 3746 C C . VAL B 1 86 ? 0.905 -10.43 -23.75 1 98.62 86 VAL B C 1
ATOM 3748 O O . VAL B 1 86 ? 1.827 -10.531 -24.562 1 98.62 86 VAL B O 1
ATOM 3751 N N . MET B 1 87 ? -0.344 -10.633 -24.078 1 98.69 87 MET B N 1
ATOM 3752 C CA . MET B 1 87 ? -0.699 -11.016 -25.438 1 98.69 87 MET B CA 1
ATOM 3753 C C . MET B 1 87 ? -0.41 -9.875 -26.422 1 98.69 87 MET B C 1
ATOM 3755 O O . MET B 1 87 ? -0.079 -10.117 -27.578 1 98.69 87 MET B O 1
ATOM 3759 N N . GLY B 1 88 ? -0.526 -8.664 -25.906 1 98.25 88 GLY B N 1
ATOM 3760 C CA . GLY B 1 88 ? -0.182 -7.504 -26.719 1 98.25 88 GLY B CA 1
ATOM 3761 C C . GLY B 1 88 ? 1.265 -7.504 -27.172 1 98.25 88 GLY B C 1
ATOM 3762 O O . GLY B 1 88 ? 1.604 -6.875 -28.172 1 98.25 88 GLY B O 1
ATOM 3763 N N . GLN B 1 89 ? 2.088 -8.219 -26.469 1 97.88 89 GLN B N 1
ATOM 3764 C CA . GLN B 1 89 ? 3.502 -8.32 -26.812 1 97.88 89 GLN B CA 1
ATOM 3765 C C . GLN B 1 89 ? 3.771 -9.555 -27.672 1 97.88 89 GLN B C 1
ATOM 3767 O O . GLN B 1 89 ? 4.926 -9.938 -27.875 1 97.88 89 GLN B O 1
ATOM 3772 N N . GLY B 1 90 ? 2.75 -10.227 -28.078 1 98.19 90 GLY B N 1
ATOM 3773 C CA . GLY B 1 90 ? 2.893 -11.305 -29.031 1 98.19 90 GLY B CA 1
ATOM 3774 C C . GLY B 1 90 ? 3.012 -12.672 -28.391 1 98.19 90 GLY B C 1
ATOM 3775 O O . GLY B 1 90 ? 3.35 -13.656 -29.062 1 98.19 90 GLY B O 1
ATOM 3776 N N . VAL B 1 91 ? 2.725 -12.789 -27.188 1 98.69 91 VAL B N 1
ATOM 3777 C CA . VAL B 1 91 ? 2.785 -14.078 -26.516 1 98.69 91 VAL B CA 1
ATOM 3778 C C . VAL B 1 91 ? 1.562 -14.914 -26.891 1 98.69 91 VAL B C 1
ATOM 3780 O O . VAL B 1 91 ? 0.429 -14.43 -26.812 1 98.69 91 VAL B O 1
ATOM 3783 N N . SER B 1 92 ? 1.771 -16.094 -27.297 1 98.56 92 SER B N 1
ATOM 3784 C CA . SER B 1 92 ? 0.666 -16.969 -27.672 1 98.56 92 SER B CA 1
ATOM 3785 C C . SER B 1 92 ? -0.011 -17.562 -26.438 1 98.56 92 SER B C 1
ATOM 3787 O O . SER B 1 92 ? 0.609 -17.688 -25.375 1 98.56 92 SER B O 1
ATOM 3789 N N . ALA B 1 93 ? -1.274 -17.922 -26.578 1 98.56 93 ALA B N 1
ATOM 3790 C CA . ALA B 1 93 ? -2.119 -18.359 -25.469 1 98.56 93 ALA B CA 1
ATOM 3791 C C . ALA B 1 93 ? -1.579 -19.641 -24.828 1 98.56 93 ALA B C 1
ATOM 3793 O O . ALA B 1 93 ? -1.742 -19.859 -23.641 1 98.56 93 ALA B O 1
ATOM 3794 N N . ASP B 1 94 ? -0.935 -20.484 -25.594 1 98.31 94 ASP B N 1
ATOM 3795 C CA . ASP B 1 94 ? -0.442 -21.766 -25.109 1 98.31 94 ASP B CA 1
ATOM 3796 C C . ASP B 1 94 ? 0.742 -21.578 -24.156 1 98.31 94 ASP B C 1
ATOM 3798 O O . ASP B 1 94 ? 1.168 -22.516 -23.5 1 98.31 94 ASP B O 1
ATOM 3802 N N . ARG B 1 95 ? 1.263 -20.359 -24.031 1 98.69 95 ARG B N 1
ATOM 3803 C CA . ARG B 1 95 ? 2.365 -20.047 -23.125 1 98.69 95 ARG B CA 1
ATOM 3804 C C . ARG B 1 95 ? 1.875 -19.234 -21.922 1 98.69 95 ARG B C 1
ATOM 3806 O O . ARG B 1 95 ? 2.66 -18.547 -21.266 1 98.69 95 ARG B O 1
ATOM 3813 N N . ILE B 1 96 ? 0.571 -19.312 -21.688 1 98.81 96 ILE B N 1
ATOM 3814 C CA . ILE B 1 96 ? -0.012 -18.516 -20.609 1 98.81 96 ILE B CA 1
ATOM 3815 C C . ILE B 1 96 ? -0.782 -19.422 -19.656 1 98.81 96 ILE B C 1
ATOM 3817 O O . ILE B 1 96 ? -1.499 -20.328 -20.078 1 98.81 96 ILE B O 1
ATOM 3821 N N . SER B 1 97 ? -0.549 -19.234 -18.422 1 98.75 97 SER B N 1
ATOM 3822 C CA . SER B 1 97 ? -1.353 -19.844 -17.359 1 98.75 97 SER B CA 1
ATOM 3823 C C . SER B 1 97 ? -2.127 -18.797 -16.578 1 98.75 97 SER B C 1
ATOM 3825 O O . SER B 1 97 ? -1.6 -17.719 -16.281 1 98.75 97 SER B O 1
ATOM 3827 N N . TYR B 1 98 ? -3.453 -19.031 -16.359 1 98.75 98 TYR B N 1
ATOM 3828 C CA . TYR B 1 98 ? -4.223 -18.219 -15.438 1 98.75 98 TYR B CA 1
ATOM 3829 C C . TYR B 1 98 ? -4.02 -18.672 -14 1 98.75 98 TYR B C 1
ATOM 3831 O O . TYR B 1 98 ? -4.828 -19.438 -13.469 1 98.75 98 TYR B O 1
ATOM 3839 N N . GLY B 1 99 ? -3.043 -18.094 -13.336 1 98 99 GLY B N 1
ATOM 3840 C CA . GLY B 1 99 ? -2.529 -18.625 -12.086 1 98 99 GLY B CA 1
ATOM 3841 C C . GLY B 1 99 ? -3.27 -18.125 -10.867 1 98 99 GLY B C 1
ATOM 3842 O O . GLY B 1 99 ? -3.045 -18.609 -9.75 1 98 99 GLY B O 1
ATOM 3843 N N . ASN B 1 100 ? -4.191 -17.172 -11.031 1 97.81 100 ASN B N 1
ATOM 3844 C CA . ASN B 1 100 ? -4.957 -16.625 -9.906 1 97.81 100 ASN B CA 1
ATOM 3845 C C . ASN B 1 100 ? -6.125 -17.547 -9.539 1 97.81 100 ASN B C 1
ATOM 3847 O O . ASN B 1 100 ? -6.926 -17.922 -10.398 1 97.81 100 ASN B O 1
ATOM 3851 N N . THR B 1 101 ? -6.281 -17.906 -8.305 1 97.62 101 THR B N 1
ATOM 3852 C CA . THR B 1 101 ? -7.367 -18.781 -7.895 1 97.62 101 THR B CA 1
ATOM 3853 C C . THR B 1 101 ? -8.633 -17.984 -7.602 1 97.62 101 THR B C 1
ATOM 3855 O O . THR B 1 101 ? -9.711 -18.547 -7.43 1 97.62 101 THR B O 1
ATOM 3858 N N . ILE B 1 102 ? -8.508 -16.656 -7.559 1 97.62 102 ILE B N 1
ATOM 3859 C CA . ILE B 1 102 ? -9.633 -15.766 -7.352 1 97.62 102 ILE B CA 1
ATOM 3860 C C . ILE B 1 102 ? -10.023 -15.109 -8.672 1 97.62 102 ILE B C 1
ATOM 3862 O O . ILE B 1 102 ? -9.43 -14.109 -9.086 1 97.62 102 ILE B O 1
ATOM 3866 N N . LYS B 1 103 ? -11.047 -15.648 -9.25 1 97.19 103 LYS B N 1
ATOM 3867 C CA . LYS B 1 103 ? -11.438 -15.234 -10.602 1 97.19 103 LYS B CA 1
ATOM 3868 C C . LYS B 1 103 ? -12.945 -15.039 -10.703 1 97.19 103 LYS B C 1
ATOM 3870 O O . LYS B 1 103 ? -13.719 -15.859 -10.211 1 97.19 103 LYS B O 1
ATOM 3875 N N . LYS B 1 104 ? -13.289 -14.008 -11.352 1 97.69 104 LYS B N 1
ATOM 3876 C CA . LYS B 1 104 ? -14.68 -13.898 -11.789 1 97.69 104 LYS B CA 1
ATOM 3877 C C . LYS B 1 104 ? -14.969 -14.844 -12.945 1 97.69 104 LYS B C 1
ATOM 3879 O O . LYS B 1 104 ? -14.109 -15.078 -13.797 1 97.69 104 LYS B O 1
ATOM 3884 N N . SER B 1 105 ? -16.219 -15.352 -12.992 1 97.94 105 SER B N 1
ATOM 3885 C CA . SER B 1 105 ? -16.609 -16.25 -14.07 1 97.94 105 SER B CA 1
ATOM 3886 C C . SER B 1 105 ? -16.406 -15.594 -15.438 1 97.94 105 SER B C 1
ATOM 3888 O O . SER B 1 105 ? -15.93 -16.234 -16.375 1 97.94 105 SER B O 1
ATOM 3890 N N . ARG B 1 106 ? -16.734 -14.375 -15.523 1 98.12 106 ARG B N 1
ATOM 3891 C CA . ARG B 1 106 ? -16.609 -13.672 -16.797 1 98.12 106 ARG B CA 1
ATOM 3892 C C . ARG B 1 106 ? -15.148 -13.57 -17.219 1 98.12 106 ARG B C 1
ATOM 3894 O O . ARG B 1 106 ? -14.836 -13.602 -18.422 1 98.12 106 ARG B O 1
ATOM 3901 N N . ASP B 1 107 ? -14.25 -13.43 -16.297 1 98.56 107 ASP B N 1
ATOM 3902 C CA . ASP B 1 107 ? -12.828 -13.352 -16.609 1 98.56 107 ASP B CA 1
ATOM 3903 C C . ASP B 1 107 ? -12.297 -14.703 -17.078 1 98.56 107 ASP B C 1
ATOM 3905 O O . ASP B 1 107 ? -11.445 -14.773 -17.969 1 98.56 107 ASP B O 1
ATOM 3909 N N . ILE B 1 108 ? -12.812 -15.758 -16.469 1 98.81 108 ILE B N 1
ATOM 3910 C CA . ILE B 1 108 ? -12.461 -17.094 -16.922 1 98.81 108 ILE B CA 1
ATOM 3911 C C . ILE B 1 108 ? -12.852 -17.266 -18.391 1 98.81 108 ILE B C 1
ATOM 3913 O O . ILE B 1 108 ? -12.039 -17.719 -19.203 1 98.81 108 ILE B O 1
ATOM 3917 N N . ARG B 1 109 ? -14.031 -16.859 -18.688 1 98.88 109 ARG B N 1
ATOM 3918 C CA . ARG B 1 109 ? -14.508 -16.938 -20.062 1 98.88 109 ARG B CA 1
ATOM 3919 C C . ARG B 1 109 ? -13.633 -16.125 -21 1 98.88 109 ARG B C 1
ATOM 3921 O O . ARG B 1 109 ? -13.328 -16.562 -22.125 1 98.88 109 ARG B O 1
ATOM 3928 N N . TYR B 1 110 ? -13.273 -14.969 -20.562 1 98.88 110 TYR B N 1
ATOM 3929 C CA . TYR B 1 110 ? -12.422 -14.102 -21.359 1 98.88 110 TYR B CA 1
ATOM 3930 C C . TYR B 1 110 ? -11.102 -14.781 -21.672 1 98.88 110 TYR B C 1
ATOM 3932 O O . TYR B 1 110 ? -10.648 -14.773 -22.828 1 98.88 110 TYR B O 1
ATOM 3940 N N . PHE B 1 111 ? -10.453 -15.367 -20.688 1 98.88 111 PHE B N 1
ATOM 3941 C CA . PHE B 1 111 ? -9.219 -16.109 -20.891 1 98.88 111 PHE B CA 1
ATOM 3942 C C . PHE B 1 111 ? -9.422 -17.234 -21.906 1 98.88 111 PHE B C 1
ATOM 3944 O O . PHE B 1 111 ? -8.625 -17.391 -22.828 1 98.88 111 PHE B O 1
ATOM 3951 N N . TYR B 1 112 ? -10.508 -17.938 -21.75 1 98.94 112 TYR B N 1
ATOM 3952 C CA . TYR B 1 112 ? -10.82 -19.078 -22.609 1 98.94 112 TYR B CA 1
ATOM 3953 C C . TYR B 1 112 ? -11 -18.625 -24.062 1 98.94 112 TYR B C 1
ATOM 3955 O O . TYR B 1 112 ? -10.461 -19.25 -24.969 1 98.94 112 TYR B O 1
ATOM 3963 N N . GLU B 1 113 ? -11.711 -17.594 -24.203 1 98.88 113 GLU B N 1
ATOM 3964 C CA . GLU B 1 113 ? -11.977 -17.062 -25.547 1 98.88 113 GLU B CA 1
ATOM 3965 C C . GLU B 1 113 ? -10.688 -16.594 -26.203 1 98.88 113 GLU B C 1
ATOM 3967 O O . GLU B 1 113 ? -10.562 -16.641 -27.438 1 98.88 113 GLU B O 1
ATOM 3972 N N . LYS B 1 114 ? -9.719 -16.219 -25.453 1 98.75 114 LYS B N 1
ATOM 3973 C CA . LYS B 1 114 ? -8.43 -15.773 -25.953 1 98.75 114 LYS B CA 1
ATOM 3974 C C . LYS B 1 114 ? -7.492 -16.953 -26.203 1 98.75 114 LYS B C 1
ATOM 3976 O O . LYS B 1 114 ? -6.379 -16.766 -26.703 1 98.75 114 LYS B O 1
ATOM 3981 N N . GLY B 1 115 ? -7.887 -18.109 -25.812 1 98.81 115 GLY B N 1
ATOM 3982 C CA . GLY B 1 115 ? -7.152 -19.312 -26.188 1 98.81 115 GLY B CA 1
ATOM 3983 C C . GLY B 1 115 ? -6.418 -19.953 -25.031 1 98.81 115 GLY B C 1
ATOM 3984 O O . GLY B 1 115 ? -5.793 -21 -25.188 1 98.81 115 GLY B O 1
ATOM 3985 N N . VAL B 1 116 ? -6.516 -19.406 -23.844 1 98.88 116 VAL B N 1
ATOM 3986 C CA . VAL B 1 116 ? -5.836 -19.969 -22.688 1 98.88 116 VAL B CA 1
ATOM 3987 C C . VAL B 1 116 ? -6.535 -21.25 -22.25 1 98.88 116 VAL B C 1
ATOM 3989 O O . VAL B 1 116 ? -7.77 -21.312 -22.219 1 98.88 116 VAL B O 1
ATOM 3992 N N . ARG B 1 117 ? -5.762 -22.266 -21.875 1 98.88 117 ARG B N 1
ATOM 3993 C CA . ARG B 1 117 ? -6.363 -23.562 -21.578 1 98.88 117 ARG B CA 1
ATOM 3994 C C . ARG B 1 117 ? -5.816 -24.141 -20.266 1 98.88 117 ARG B C 1
ATOM 3996 O O . ARG B 1 117 ? -6.082 -25.297 -19.938 1 98.88 117 ARG B O 1
ATOM 4003 N N . LEU B 1 118 ? -4.992 -23.391 -19.531 1 98.94 118 LEU B N 1
ATOM 4004 C CA . LEU B 1 118 ? -4.406 -23.828 -18.266 1 98.94 118 LEU B CA 1
ATOM 4005 C C . LEU B 1 118 ? -4.836 -22.906 -17.125 1 98.94 118 LEU B C 1
ATOM 4007 O O . LEU B 1 118 ? -4.508 -21.719 -17.125 1 98.94 118 LEU B O 1
ATOM 4011 N N . TYR B 1 119 ? -5.574 -23.484 -16.109 1 98.94 119 TYR B N 1
ATOM 4012 C CA . TYR B 1 119 ? -6.188 -22.703 -15.055 1 98.94 119 TYR B CA 1
ATOM 4013 C C . TYR B 1 119 ? -5.828 -23.25 -13.68 1 98.94 119 TYR B C 1
ATOM 4015 O O . TYR B 1 119 ? -5.852 -24.469 -13.469 1 98.94 119 TYR B O 1
ATOM 4023 N N . ALA B 1 120 ? -5.531 -22.406 -12.766 1 98.81 120 ALA B N 1
ATOM 4024 C CA . ALA B 1 120 ? -5.34 -22.781 -11.367 1 98.81 120 ALA B CA 1
ATOM 4025 C C . ALA B 1 120 ? -6.66 -22.734 -10.602 1 98.81 120 ALA B C 1
ATOM 4027 O O . ALA B 1 120 ? -7.555 -21.969 -10.945 1 98.81 120 ALA B O 1
ATOM 4028 N N . THR B 1 121 ? -6.824 -23.5 -9.586 1 98.69 121 THR B N 1
ATOM 4029 C CA . THR B 1 121 ? -7.957 -23.438 -8.672 1 98.69 121 THR B CA 1
ATOM 4030 C C . THR B 1 121 ? -7.586 -24.016 -7.309 1 98.69 121 THR B C 1
ATOM 4032 O O . THR B 1 121 ? -6.531 -24.641 -7.16 1 98.69 121 THR B O 1
ATOM 4035 N N . ASP B 1 122 ? -8.359 -23.703 -6.266 1 98.19 122 ASP B N 1
ATOM 4036 C CA . ASP B 1 122 ? -8.188 -24.297 -4.949 1 98.19 122 ASP B CA 1
ATOM 4037 C C . ASP B 1 122 ? -9.523 -24.422 -4.219 1 98.19 122 ASP B C 1
ATOM 4039 O O . ASP B 1 122 ? -9.555 -24.547 -2.992 1 98.19 122 ASP B O 1
ATOM 4043 N N . SER B 1 123 ? -10.617 -24.266 -5.004 1 97.62 123 SER B N 1
ATOM 4044 C CA . SER B 1 123 ? -11.938 -24.344 -4.395 1 97.62 123 SER B CA 1
ATOM 4045 C C . SER B 1 123 ? -12.961 -24.922 -5.375 1 97.62 123 SER B C 1
ATOM 4047 O O . SER B 1 123 ? -12.789 -24.812 -6.59 1 97.62 123 SER B O 1
ATOM 4049 N N . GLU B 1 124 ? -13.945 -25.531 -4.781 1 97.69 124 GLU B N 1
ATOM 4050 C CA . GLU B 1 124 ? -14.984 -26.125 -5.609 1 97.69 124 GLU B CA 1
ATOM 4051 C C . GLU B 1 124 ? -15.734 -25.047 -6.402 1 97.69 124 GLU B C 1
ATOM 4053 O O . GLU B 1 124 ? -16.031 -25.25 -7.582 1 97.69 124 GLU B O 1
ATOM 4058 N N . ALA B 1 125 ? -16.031 -23.938 -5.785 1 97.19 125 ALA B N 1
ATOM 4059 C CA . ALA B 1 125 ? -16.781 -22.875 -6.453 1 97.19 125 ALA B CA 1
ATOM 4060 C C . ALA B 1 125 ? -16.031 -22.375 -7.688 1 97.19 125 ALA B C 1
ATOM 4062 O O . ALA B 1 125 ? -16.641 -22.188 -8.75 1 97.19 125 ALA B O 1
ATOM 4063 N N . ASP B 1 126 ? -14.805 -22.172 -7.574 1 98.31 126 ASP B N 1
ATOM 4064 C CA . ASP B 1 126 ? -14 -21.734 -8.703 1 98.31 126 ASP B CA 1
ATOM 4065 C C . ASP B 1 126 ? -13.922 -22.812 -9.781 1 98.31 126 ASP B C 1
ATOM 4067 O O . ASP B 1 126 ? -14.008 -22.516 -10.977 1 98.31 126 ASP B O 1
ATOM 4071 N N . LEU B 1 127 ? -13.758 -24.016 -9.352 1 98.75 127 LEU B N 1
ATOM 4072 C CA . LEU B 1 127 ? -13.664 -25.141 -10.273 1 98.75 127 LEU B CA 1
ATOM 4073 C C . LEU B 1 127 ? -14.93 -25.25 -11.117 1 98.75 127 LEU B C 1
ATOM 4075 O O . LEU B 1 127 ? -14.852 -25.469 -12.328 1 98.75 127 LEU B O 1
ATOM 4079 N N . ARG B 1 128 ? -16.016 -25.141 -10.477 1 98.62 128 ARG B N 1
ATOM 4080 C CA . ARG B 1 128 ? -17.297 -25.219 -11.195 1 98.62 128 ARG B CA 1
ATOM 4081 C C . ARG B 1 128 ? -17.438 -24.047 -12.156 1 98.62 128 ARG B C 1
ATOM 4083 O O . ARG B 1 128 ? -18 -24.188 -13.25 1 98.62 128 ARG B O 1
ATOM 4090 N N . ASN B 1 129 ? -16.969 -22.891 -11.805 1 98.5 129 ASN B N 1
ATOM 4091 C CA . ASN B 1 129 ? -16.938 -21.766 -12.727 1 98.5 129 ASN B CA 1
ATOM 4092 C C . ASN B 1 129 ? -16.062 -22.047 -13.938 1 98.5 129 ASN B C 1
ATOM 4094 O O . ASN B 1 129 ? -16.422 -21.703 -15.07 1 98.5 129 ASN B O 1
ATOM 4098 N N . ILE B 1 130 ? -14.938 -22.641 -13.68 1 98.88 130 ILE B N 1
ATOM 4099 C CA . ILE B 1 130 ? -14.031 -22.984 -14.773 1 98.88 130 ILE B CA 1
ATOM 4100 C C . ILE B 1 130 ? -14.711 -23.984 -15.695 1 98.88 130 ILE B C 1
ATOM 4102 O O . ILE B 1 130 ? -14.672 -23.844 -16.922 1 98.88 130 ILE B O 1
ATOM 4106 N N . ALA B 1 131 ? -15.312 -24.984 -15.109 1 98.88 131 ALA B N 1
ATOM 4107 C CA . ALA B 1 131 ? -15.977 -26.016 -15.914 1 98.88 131 ALA B CA 1
ATOM 4108 C C . ALA B 1 131 ? -17.031 -25.391 -16.828 1 98.88 131 ALA B C 1
ATOM 4110 O O . ALA B 1 131 ? -17.172 -25.812 -17.984 1 98.88 131 ALA B O 1
ATOM 4111 N N . LYS B 1 132 ? -17.688 -24.438 -16.281 1 98.69 132 LYS B N 1
ATOM 4112 C CA . LYS B 1 132 ? -18.75 -23.797 -17.047 1 98.69 132 LYS B CA 1
ATOM 4113 C C . LYS B 1 132 ? -18.203 -22.828 -18.078 1 98.69 132 LYS B C 1
ATOM 4115 O O . LYS B 1 132 ? -18.625 -22.812 -19.219 1 98.69 132 LYS B O 1
ATOM 4120 N N . ALA B 1 133 ? -17.234 -22 -17.734 1 98.81 133 ALA B N 1
ATOM 4121 C CA . ALA B 1 133 ? -16.797 -20.875 -18.562 1 98.81 133 ALA B CA 1
ATOM 4122 C C . ALA B 1 133 ? -15.633 -21.266 -19.469 1 98.81 133 ALA B C 1
ATOM 4124 O O . ALA B 1 133 ? -15.359 -20.594 -20.469 1 98.81 133 ALA B O 1
ATOM 4125 N N . ALA B 1 134 ? -14.945 -22.312 -19.141 1 98.88 134 ALA B N 1
ATOM 4126 C CA . ALA B 1 134 ? -13.789 -22.781 -19.906 1 98.88 134 ALA B CA 1
ATOM 4127 C C . ALA B 1 134 ? -13.797 -24.297 -20.031 1 98.88 134 ALA B C 1
ATOM 4129 O O . ALA B 1 134 ? -12.867 -24.969 -19.562 1 98.88 134 ALA B O 1
ATOM 4130 N N . PRO B 1 135 ? -14.758 -24.812 -20.719 1 98.81 135 PRO B N 1
ATOM 4131 C CA . PRO B 1 135 ? -14.922 -26.266 -20.781 1 98.81 135 PRO B CA 1
ATOM 4132 C C . PRO B 1 135 ? -13.727 -26.969 -21.422 1 98.81 135 PRO B C 1
ATOM 4134 O O . PRO B 1 135 ? -13.148 -26.453 -22.375 1 98.81 135 PRO B O 1
ATOM 4137 N N . GLY B 1 136 ? -13.352 -28.109 -20.844 1 98.81 136 GLY B N 1
ATOM 4138 C CA . GLY B 1 136 ? -12.305 -28.953 -21.406 1 98.81 136 GLY B CA 1
ATOM 4139 C C . GLY B 1 136 ? -10.906 -28.484 -21.047 1 98.81 136 GLY B C 1
ATOM 4140 O O . GLY B 1 136 ? -9.922 -29.125 -21.438 1 98.81 136 GLY B O 1
ATOM 4141 N N . SER B 1 137 ? -10.82 -27.438 -20.281 1 98.88 137 SER B N 1
ATOM 4142 C CA . SER B 1 137 ? -9.523 -26.875 -19.938 1 98.88 137 SER B CA 1
ATOM 4143 C C . SER B 1 137 ? -8.758 -27.766 -18.969 1 98.88 137 SER B C 1
ATOM 4145 O O . SER B 1 137 ? -9.352 -28.594 -18.281 1 98.88 137 SER B O 1
ATOM 4147 N N . LYS B 1 138 ? -7.438 -27.609 -19.016 1 98.94 138 LYS B N 1
ATOM 4148 C CA . LYS B 1 138 ? -6.57 -28.203 -18 1 98.94 138 LYS B CA 1
ATOM 4149 C C . LYS B 1 138 ? -6.617 -27.406 -16.703 1 98.94 138 LYS B C 1
ATOM 4151 O O . LYS B 1 138 ? -6.621 -26.172 -16.719 1 98.94 138 LYS B O 1
ATOM 4156 N N . VAL B 1 139 ? -6.719 -28.156 -15.578 1 98.94 139 VAL B N 1
ATOM 4157 C CA . VAL B 1 139 ? -6.711 -27.469 -14.289 1 98.94 139 VAL B CA 1
ATOM 4158 C C . VAL B 1 139 ? -5.637 -28.078 -13.391 1 98.94 139 VAL B C 1
ATOM 4160 O O . VAL B 1 139 ? -5.367 -29.281 -13.453 1 98.94 139 VAL B O 1
ATOM 4163 N N . TYR B 1 140 ? -4.965 -27.234 -12.672 1 98.88 140 TYR B N 1
ATOM 4164 C CA . TYR B 1 140 ? -4.109 -27.688 -11.586 1 98.88 140 TYR B CA 1
ATOM 4165 C C . TYR B 1 140 ? -4.543 -27.078 -10.258 1 98.88 140 TYR B C 1
ATOM 4167 O O . TYR B 1 140 ? -5 -25.938 -10.219 1 98.88 140 TYR B O 1
ATOM 4175 N N . VAL B 1 141 ? -4.469 -27.828 -9.172 1 98.81 141 VAL B N 1
ATOM 4176 C CA . VAL B 1 141 ? -5.012 -27.422 -7.879 1 98.81 141 VAL B CA 1
ATOM 4177 C C . VAL B 1 141 ? -3.875 -26.984 -6.953 1 98.81 141 VAL B C 1
ATOM 4179 O O . VAL B 1 141 ? -2.871 -27.688 -6.82 1 98.81 141 VAL B O 1
ATOM 4182 N N . ARG B 1 142 ? -4.02 -25.812 -6.379 1 97.75 142 ARG B N 1
ATOM 4183 C CA . ARG B 1 142 ? -3.041 -25.297 -5.43 1 97.75 142 ARG B CA 1
ATOM 4184 C C . ARG B 1 142 ? -3.289 -25.844 -4.031 1 97.75 142 ARG B C 1
ATOM 4186 O O . ARG B 1 142 ? -4.418 -25.812 -3.535 1 97.75 142 ARG B O 1
ATOM 4193 N N . ILE B 1 143 ? -2.24 -26.312 -3.41 1 96.81 143 ILE B N 1
ATOM 4194 C CA . ILE B 1 143 ? -2.389 -26.875 -2.074 1 96.81 143 ILE B CA 1
ATOM 4195 C C . ILE B 1 143 ? -1.711 -25.969 -1.05 1 96.81 143 ILE B C 1
ATOM 4197 O O . ILE B 1 143 ? -0.841 -25.172 -1.4 1 96.81 143 ILE B O 1
ATOM 4201 N N . LEU B 1 144 ? -2.168 -26.141 0.19 1 93 144 LEU B N 1
ATOM 4202 C CA . LEU B 1 144 ? -1.536 -25.453 1.313 1 93 144 LEU B CA 1
ATOM 4203 C C . LEU B 1 144 ? -0.189 -26.078 1.646 1 93 144 LEU B C 1
ATOM 4205 O O . LEU B 1 144 ? -0.05 -27.312 1.619 1 93 144 LEU B O 1
ATOM 4209 N N . THR B 1 145 ? 0.767 -25.219 1.778 1 85.19 145 THR B N 1
ATOM 4210 C CA . THR B 1 145 ? 2.045 -25.703 2.285 1 85.19 145 THR B CA 1
ATOM 4211 C C . THR B 1 145 ? 2.346 -25.109 3.658 1 85.19 145 THR B C 1
ATOM 4213 O O . THR B 1 145 ? 1.97 -23.969 3.938 1 85.19 145 THR B O 1
ATOM 4216 N N . GLU B 1 146 ? 2.77 -26.094 4.59 1 70.12 146 GLU B N 1
ATOM 4217 C CA . GLU B 1 146 ? 3.096 -25.688 5.953 1 70.12 146 GLU B CA 1
ATOM 4218 C C . GLU B 1 146 ? 4.527 -25.188 6.047 1 70.12 146 GLU B C 1
ATOM 4220 O O . GLU B 1 146 ? 5.387 -25.578 5.25 1 70.12 146 GLU B O 1
ATOM 4225 N N . GLY B 1 147 ? 4.871 -24.172 6.918 1 59.19 147 GLY B N 1
ATOM 4226 C CA . GLY B 1 147 ? 6.254 -23.875 7.25 1 59.19 147 GLY B CA 1
ATOM 4227 C C . GLY B 1 147 ? 6.762 -22.594 6.625 1 59.19 147 GLY B C 1
ATOM 4228 O O . GLY B 1 147 ? 7.957 -22.297 6.664 1 59.19 147 GLY B O 1
ATOM 4229 N N . SER B 1 148 ? 5.836 -21.938 6.012 1 61.5 148 SER B N 1
ATOM 4230 C CA . SER B 1 148 ? 6.301 -20.766 5.277 1 61.5 148 SER B CA 1
ATOM 4231 C C . SER B 1 148 ? 6.617 -19.609 6.223 1 61.5 148 SER B C 1
ATOM 4233 O O . SER B 1 148 ? 6.691 -18.453 5.801 1 61.5 148 SER B O 1
ATOM 4235 N N . THR B 1 149 ? 6.93 -20.047 7.414 1 65.62 149 THR B N 1
ATOM 4236 C CA . THR B 1 149 ? 7.223 -19.016 8.398 1 65.62 149 THR B CA 1
ATOM 4237 C C . THR B 1 149 ? 8.648 -18.484 8.227 1 65.62 149 THR B C 1
ATOM 4239 O O . THR B 1 149 ? 9 -17.438 8.781 1 65.62 149 THR B O 1
ATOM 4242 N N . THR B 1 150 ? 9.336 -19.141 7.336 1 71.44 150 THR B N 1
ATOM 4243 C CA . THR B 1 150 ? 10.734 -18.75 7.191 1 71.44 150 THR B CA 1
ATOM 4244 C C . THR B 1 150 ? 10.906 -17.781 6.02 1 71.44 150 THR B C 1
ATOM 4246 O O . THR B 1 150 ? 12 -17.25 5.801 1 71.44 150 THR B O 1
ATOM 4249 N N . ALA B 1 151 ? 9.859 -17.547 5.344 1 77 151 ALA B N 1
ATOM 4250 C CA . ALA B 1 151 ? 9.945 -16.594 4.246 1 77 151 ALA B CA 1
ATOM 4251 C C . ALA B 1 151 ? 9.914 -15.156 4.762 1 77 151 ALA B C 1
ATOM 4253 O O . ALA B 1 151 ? 9.281 -14.875 5.785 1 77 151 ALA B O 1
ATOM 4254 N N . ASP B 1 152 ? 10.672 -14.266 4.133 1 77.75 152 ASP B N 1
ATOM 4255 C CA . ASP B 1 152 ? 10.703 -12.867 4.547 1 77.75 152 ASP B CA 1
ATOM 4256 C C . ASP B 1 152 ? 9.359 -12.188 4.273 1 77.75 152 ASP B C 1
ATOM 4258 O O . ASP B 1 152 ? 8.992 -11.242 4.965 1 77.75 152 ASP B O 1
ATOM 4262 N N . TRP B 1 153 ? 8.711 -12.609 3.277 1 73.44 153 TRP B N 1
ATOM 4263 C CA . TRP B 1 153 ? 7.352 -12.18 2.959 1 73.44 153 TRP B CA 1
ATOM 4264 C C . TRP B 1 153 ? 6.371 -13.336 3.086 1 73.44 153 TRP B C 1
ATOM 4266 O O . TRP B 1 153 ? 6.469 -14.328 2.352 1 73.44 153 TRP B O 1
ATOM 4276 N N . PRO B 1 154 ? 5.562 -13.297 4.113 1 63.72 154 PRO B N 1
ATOM 4277 C CA . PRO B 1 154 ? 4.836 -14.492 4.547 1 63.72 154 PRO B CA 1
ATOM 4278 C C . PRO B 1 154 ? 3.822 -14.977 3.51 1 63.72 154 PRO B C 1
ATOM 4280 O O . PRO B 1 154 ? 3.225 -14.164 2.801 1 63.72 154 PRO B O 1
ATOM 4283 N N . LEU B 1 155 ? 3.939 -16.312 3.463 1 65.06 155 LEU B N 1
ATOM 4284 C CA . LEU B 1 155 ? 2.811 -16.969 2.807 1 65.06 155 LEU B CA 1
ATOM 4285 C C . LEU B 1 155 ? 1.599 -17.016 3.732 1 65.06 155 LEU B C 1
ATOM 4287 O O . LEU B 1 155 ? 1.747 -17.141 4.949 1 65.06 155 LEU B O 1
ATOM 4291 N N . SER B 1 156 ? 0.472 -16.312 3.236 1 69.12 156 SER B N 1
ATOM 4292 C CA . SER B 1 156 ? -0.754 -16.391 4.023 1 69.12 156 SER B CA 1
ATOM 4293 C C . SER B 1 156 ? -1.606 -17.578 3.609 1 69.12 156 SER B C 1
ATOM 4295 O O . SER B 1 156 ? -1.229 -18.344 2.713 1 69.12 156 SER B O 1
ATOM 4297 N N . ARG B 1 157 ? -2.551 -17.938 4.457 1 83.44 157 ARG B N 1
ATOM 4298 C CA . ARG B 1 157 ? -3.537 -18.984 4.199 1 83.44 157 ARG B CA 1
ATOM 4299 C C . ARG B 1 157 ? -4.578 -18.516 3.188 1 83.44 157 ARG B C 1
ATOM 4301 O O . ARG B 1 157 ? -5.629 -19.141 3.035 1 83.44 157 ARG B O 1
ATOM 4308 N N . LYS B 1 158 ? -4.195 -17.5 2.49 1 92.12 158 LYS B N 1
ATOM 4309 C CA . LYS B 1 158 ? -5.141 -16.938 1.536 1 92.12 158 LYS B CA 1
ATOM 4310 C C . LYS B 1 158 ? -5.398 -17.891 0.374 1 92.12 158 LYS B C 1
ATOM 4312 O O . LYS B 1 158 ? -6.504 -17.922 -0.167 1 92.12 158 LYS B O 1
ATOM 4317 N N . PHE B 1 159 ? -4.316 -18.656 0.032 1 94.06 159 PHE B N 1
ATOM 4318 C CA . PHE B 1 159 ? -4.414 -19.5 -1.147 1 94.06 159 PHE B CA 1
ATOM 4319 C C . PHE B 1 159 ? -4.148 -20.969 -0.788 1 94.06 159 PHE B C 1
ATOM 4321 O O . PHE B 1 159 ? -3.346 -21.25 0.102 1 94.06 159 PHE B O 1
ATOM 4328 N N . GLY B 1 160 ? -4.754 -21.828 -1.557 1 95.44 160 GLY B N 1
ATOM 4329 C CA . GLY B 1 160 ? -4.5 -23.25 -1.396 1 95.44 160 GLY B CA 1
ATOM 4330 C C . GLY B 1 160 ? -5.543 -23.953 -0.549 1 95.44 160 GLY B C 1
ATOM 4331 O O . GLY B 1 160 ? -6.285 -23.297 0.192 1 95.44 160 GLY B O 1
ATOM 4332 N N . CYS B 1 161 ? -5.668 -25.219 -0.688 1 96.44 161 CYS B N 1
ATOM 4333 C CA . CYS B 1 161 ? -6.555 -26.062 0.105 1 96.44 161 CYS B CA 1
ATOM 4334 C C . CYS B 1 161 ? -5.816 -27.281 0.636 1 96.44 161 CYS B C 1
ATOM 4336 O O . CYS B 1 161 ? -4.699 -27.578 0.206 1 96.44 161 CYS B O 1
ATOM 4338 N N . GLN B 1 162 ? -6.359 -27.938 1.528 1 95.56 162 GLN B N 1
ATOM 4339 C CA . GLN B 1 162 ? -5.762 -29.125 2.119 1 95.56 162 GLN B CA 1
ATOM 4340 C C . GLN B 1 162 ? -5.684 -30.266 1.104 1 95.56 162 GLN B C 1
ATOM 4342 O O . GLN B 1 162 ? -6.453 -30.297 0.14 1 95.56 162 GLN B O 1
ATOM 4347 N N . THR B 1 163 ? -4.793 -31.219 1.397 1 95.44 163 THR B N 1
ATOM 4348 C CA . THR B 1 163 ? -4.469 -32.281 0.47 1 95.44 163 THR B CA 1
ATOM 4349 C C . THR B 1 163 ? -5.707 -33.125 0.137 1 95.44 163 THR B C 1
ATOM 4351 O O . THR B 1 163 ? -5.941 -33.438 -1.025 1 95.44 163 THR B O 1
ATOM 4354 N N . ASP B 1 164 ? -6.488 -33.406 1.105 1 95.94 164 ASP B N 1
ATOM 4355 C CA . ASP B 1 164 ? -7.684 -34.219 0.87 1 95.94 164 ASP B CA 1
ATOM 4356 C C . ASP B 1 164 ? -8.664 -33.469 -0.043 1 95.94 164 ASP B C 1
ATOM 4358 O O . ASP B 1 164 ? -9.242 -34.094 -0.949 1 95.94 164 ASP B O 1
ATOM 4362 N N . MET B 1 165 ? -8.805 -32.25 0.16 1 96.94 165 MET B N 1
ATOM 4363 C CA . MET B 1 165 ? -9.688 -31.453 -0.68 1 96.94 165 MET B CA 1
ATOM 4364 C C . MET B 1 165 ? -9.133 -31.328 -2.094 1 96.94 165 MET B C 1
ATOM 4366 O O . MET B 1 165 ? -9.883 -31.328 -3.066 1 96.94 165 MET B O 1
ATOM 4370 N N . ALA B 1 166 ? -7.84 -31.203 -2.133 1 98.19 166 ALA B N 1
ATOM 4371 C CA . ALA B 1 166 ? -7.211 -31.125 -3.449 1 98.19 166 ALA B CA 1
ATOM 4372 C C . ALA B 1 166 ? -7.539 -32.344 -4.289 1 98.19 166 ALA B C 1
ATOM 4374 O O . ALA B 1 166 ? -7.859 -32.25 -5.477 1 98.19 166 ALA B O 1
ATOM 4375 N N . MET B 1 167 ? -7.469 -33.531 -3.674 1 98.38 167 MET B N 1
ATOM 4376 C CA . MET B 1 167 ? -7.797 -34.75 -4.383 1 98.38 167 MET B CA 1
ATOM 4377 C C . MET B 1 167 ? -9.266 -34.781 -4.793 1 98.38 167 MET B C 1
ATOM 4379 O O . MET B 1 167 ? -9.594 -35.125 -5.922 1 98.38 167 MET B O 1
ATOM 4383 N N . ASP B 1 168 ? -10.109 -34.281 -3.896 1 98.38 168 ASP B N 1
ATOM 4384 C CA . ASP B 1 168 ? -11.531 -34.219 -4.211 1 98.38 168 ASP B CA 1
ATOM 4385 C C . ASP B 1 168 ? -11.781 -33.281 -5.395 1 98.38 168 ASP B C 1
ATOM 4387 O O . ASP B 1 168 ? -12.609 -33.562 -6.258 1 98.38 168 ASP B O 1
ATOM 4391 N N . LEU B 1 169 ? -11.109 -32.188 -5.445 1 98.75 169 LEU B N 1
ATOM 4392 C CA . LEU B 1 169 ? -11.273 -31.219 -6.516 1 98.75 169 LEU B CA 1
ATOM 4393 C C . LEU B 1 169 ? -10.812 -31.797 -7.852 1 98.75 169 LEU B C 1
ATOM 4395 O O . LEU B 1 169 ? -11.438 -31.562 -8.883 1 98.75 169 LEU B O 1
ATOM 4399 N N . LEU B 1 170 ? -9.734 -32.531 -7.805 1 98.88 170 LEU B N 1
ATOM 4400 C CA . LEU B 1 170 ? -9.211 -33.125 -9.031 1 98.88 170 LEU B CA 1
ATOM 4401 C C . LEU B 1 170 ? -10.156 -34.188 -9.562 1 98.88 170 LEU B C 1
ATOM 4403 O O . LEU B 1 170 ? -10.352 -34.312 -10.773 1 98.88 170 LEU B O 1
ATOM 4407 N N . ILE B 1 171 ? -10.688 -34.969 -8.68 1 98.88 171 ILE B N 1
ATOM 4408 C CA . ILE B 1 171 ? -11.688 -35.969 -9.07 1 98.88 171 ILE B CA 1
ATOM 4409 C C . ILE B 1 171 ? -12.906 -35.281 -9.656 1 98.88 171 ILE B C 1
ATOM 4411 O O . ILE B 1 171 ? -13.406 -35.656 -10.719 1 98.88 171 ILE B O 1
ATOM 4415 N N . LEU B 1 172 ? -13.344 -34.219 -8.984 1 98.81 172 LEU B N 1
ATOM 4416 C CA . LEU B 1 172 ? -14.484 -33.438 -9.453 1 98.81 172 LEU B CA 1
ATOM 4417 C C . LEU B 1 172 ? -14.195 -32.844 -10.82 1 98.81 172 LEU B C 1
ATOM 4419 O O . LEU B 1 172 ? -15.094 -32.719 -11.664 1 98.81 172 LEU B O 1
ATOM 4423 N N . ALA B 1 173 ? -12.984 -32.375 -11.031 1 98.88 173 ALA B N 1
ATOM 4424 C CA . ALA B 1 173 ? -12.594 -31.812 -12.32 1 98.88 173 ALA B CA 1
ATOM 4425 C C . ALA B 1 173 ? -12.844 -32.812 -13.453 1 98.88 173 ALA B C 1
ATOM 4427 O O . ALA B 1 173 ? -13.422 -32.469 -14.484 1 98.88 173 ALA B O 1
ATOM 4428 N N . ARG B 1 174 ? -12.352 -34.031 -13.258 1 98.75 174 ARG B N 1
ATOM 4429 C CA . ARG B 1 174 ? -12.602 -35.094 -14.234 1 98.75 174 ARG B CA 1
ATOM 4430 C C . ARG B 1 174 ? -14.094 -35.25 -14.492 1 98.75 174 ARG B C 1
ATOM 4432 O O . ARG B 1 174 ? -14.531 -35.281 -15.641 1 98.75 174 ARG B O 1
ATOM 4439 N N . ASP B 1 175 ? -14.852 -35.281 -13.422 1 98.69 175 ASP B N 1
ATOM 4440 C CA . ASP B 1 175 ? -16.281 -35.531 -13.516 1 98.69 175 ASP B CA 1
ATOM 4441 C C . ASP B 1 175 ? -17.016 -34.375 -14.195 1 98.69 175 ASP B C 1
ATOM 4443 O O . ASP B 1 175 ? -18.078 -34.562 -14.789 1 98.69 175 ASP B O 1
ATOM 4447 N N . LEU B 1 176 ? -16.469 -33.188 -14.164 1 98.75 176 LEU B N 1
ATOM 4448 C CA . LEU B 1 176 ? -17.078 -31.984 -14.75 1 98.75 176 LEU B CA 1
ATOM 4449 C C . LEU B 1 176 ? -16.609 -31.797 -16.188 1 98.75 176 LEU B C 1
ATOM 4451 O O . LEU B 1 176 ? -17 -30.828 -16.844 1 98.75 176 LEU B O 1
ATOM 4455 N N . GLY B 1 177 ? -15.758 -32.625 -16.672 1 98.75 177 GLY B N 1
ATOM 4456 C CA . GLY B 1 177 ? -15.312 -32.594 -18.062 1 98.75 177 GLY B CA 1
ATOM 4457 C C . GLY B 1 177 ? -14.047 -31.766 -18.234 1 98.75 177 GLY B C 1
ATOM 4458 O O . GLY B 1 177 ? -13.68 -31.438 -19.375 1 98.75 177 GLY B O 1
ATOM 4459 N N . LEU B 1 178 ? -13.461 -31.406 -17.172 1 98.88 178 LEU B N 1
ATOM 4460 C CA . LEU B 1 178 ? -12.148 -30.766 -17.25 1 98.88 178 LEU B CA 1
ATOM 4461 C C . LEU B 1 178 ? -11.039 -31.812 -17.25 1 98.88 178 LEU 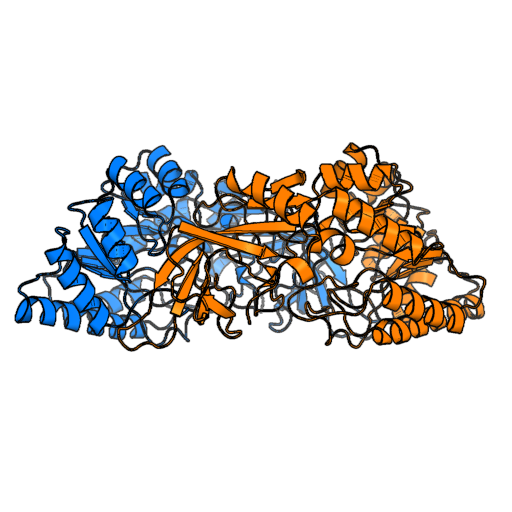B C 1
ATOM 4463 O O . LEU B 1 178 ? -11.297 -33 -17.109 1 98.88 178 LEU B O 1
ATOM 4467 N N . VAL B 1 179 ? -9.82 -31.375 -17.547 1 98.94 179 VAL B N 1
ATOM 4468 C CA . VAL B 1 179 ? -8.648 -32.25 -17.5 1 98.94 179 VAL B CA 1
ATOM 4469 C C . VAL B 1 179 ? -7.883 -32 -16.203 1 98.94 179 VAL B C 1
ATOM 4471 O O . VAL B 1 179 ? -7.184 -31 -16.062 1 98.94 179 VAL B O 1
ATOM 4474 N N . PRO B 1 180 ? -8.078 -32.906 -15.172 1 98.88 180 PRO B N 1
ATOM 4475 C CA . PRO B 1 180 ? -7.168 -32.781 -14.023 1 98.88 180 PRO B CA 1
ATOM 4476 C C . PRO B 1 180 ? -5.703 -32.969 -14.414 1 98.88 180 PRO B C 1
ATOM 4478 O O . PRO B 1 180 ? -5.258 -34.094 -14.68 1 98.88 180 PRO B O 1
ATOM 4481 N N . TYR B 1 181 ? -5 -31.859 -14.391 1 98.88 181 TYR B N 1
ATOM 4482 C CA . TYR B 1 181 ? -3.697 -31.844 -15.039 1 98.88 181 TYR B CA 1
ATOM 4483 C C . TYR B 1 181 ? -2.572 -31.906 -14.016 1 98.88 181 TYR B C 1
ATOM 4485 O O . TYR B 1 181 ? -1.544 -32.531 -14.25 1 98.88 181 TYR B O 1
ATOM 4493 N N . GLY B 1 182 ? -2.758 -31.172 -12.898 1 98.81 182 GLY B N 1
ATOM 4494 C CA . GLY B 1 182 ? -1.636 -31.203 -11.977 1 98.81 182 GLY B CA 1
ATOM 4495 C C . GLY B 1 182 ? -1.934 -30.516 -10.656 1 98.81 182 GLY B C 1
ATOM 4496 O O . GLY B 1 182 ? -3.098 -30.297 -10.312 1 98.81 182 GLY B O 1
ATOM 4497 N N . VAL B 1 183 ? -0.829 -30.312 -9.836 1 98.69 183 VAL B N 1
ATOM 4498 C CA . VAL B 1 183 ? -0.855 -29.703 -8.516 1 98.69 183 VAL B CA 1
ATOM 4499 C C . VAL B 1 183 ? 0.173 -28.562 -8.445 1 98.69 183 VAL B C 1
ATOM 4501 O O . VAL B 1 183 ? 1.246 -28.656 -9.047 1 98.69 183 VAL B O 1
ATOM 4504 N N . SER B 1 184 ? -0.27 -27.547 -7.781 1 98.12 184 SER B N 1
ATOM 4505 C CA . SER B 1 184 ? 0.662 -26.438 -7.566 1 98.12 184 SER B CA 1
ATOM 4506 C C . SER B 1 184 ? 0.83 -26.141 -6.078 1 98.12 184 SER B C 1
ATOM 4508 O O . SER B 1 184 ? -0.048 -26.453 -5.273 1 98.12 184 SER B O 1
ATOM 4510 N N . PHE B 1 185 ? 1.993 -25.562 -5.719 1 95.69 185 PHE B N 1
ATOM 4511 C CA . PHE B 1 185 ? 2.252 -25.031 -4.383 1 95.69 185 PHE B CA 1
ATOM 4512 C C . PHE B 1 185 ? 3.162 -23.812 -4.449 1 95.69 185 PHE B C 1
ATOM 4514 O O . PHE B 1 185 ? 3.695 -23.484 -5.512 1 95.69 185 PHE B O 1
ATOM 4521 N N . HIS B 1 186 ? 3.207 -23.094 -3.414 1 92.69 186 HIS B N 1
ATOM 4522 C CA . HIS B 1 186 ? 4.129 -21.984 -3.23 1 92.69 186 HIS B CA 1
ATOM 4523 C C . HIS B 1 186 ? 4.73 -21.984 -1.829 1 92.69 186 HIS B C 1
ATOM 4525 O O . HIS B 1 186 ? 4.012 -22.141 -0.84 1 92.69 186 HIS B O 1
ATOM 4531 N N . VAL B 1 187 ? 5.984 -21.781 -1.749 1 89.44 187 VAL B N 1
ATOM 4532 C CA . VAL B 1 187 ? 6.688 -21.969 -0.484 1 89.44 187 VAL B CA 1
ATOM 4533 C C . VAL B 1 187 ? 6.883 -20.625 0.212 1 89.44 187 VAL B C 1
ATOM 4535 O O . VAL B 1 187 ? 7.492 -20.562 1.281 1 89.44 187 VAL B O 1
ATOM 4538 N N . GLY B 1 188 ? 6.414 -19.547 -0.355 1 86.44 188 GLY B N 1
ATOM 4539 C CA . GLY B 1 188 ? 6.625 -18.219 0.174 1 86.44 188 GLY B CA 1
ATOM 4540 C C . GLY B 1 188 ? 7.668 -17.422 -0.599 1 86.44 188 GLY B C 1
ATOM 4541 O O . GLY B 1 188 ? 8.602 -18 -1.152 1 86.44 188 GLY B O 1
ATOM 4542 N N . SER B 1 189 ? 7.508 -16.078 -0.56 1 86.94 189 SER B N 1
ATOM 4543 C CA . SER B 1 189 ? 8.461 -15.234 -1.276 1 86.94 189 SER B CA 1
ATOM 4544 C C . SER B 1 189 ? 9.742 -15.047 -0.473 1 86.94 189 SER B C 1
ATOM 4546 O O . SER B 1 189 ? 9.695 -14.883 0.748 1 86.94 189 SER B O 1
ATOM 4548 N N . GLN B 1 190 ? 10.898 -15.086 -1.182 1 89.06 190 GLN B N 1
ATOM 4549 C CA . GLN B 1 190 ? 12.188 -14.906 -0.532 1 89.06 190 GLN B CA 1
ATOM 4550 C C . GLN B 1 190 ? 12.445 -16 0.496 1 89.06 190 GLN B C 1
ATOM 4552 O O . GLN B 1 190 ? 12.711 -15.719 1.665 1 89.06 190 GLN B O 1
ATOM 4557 N N . GLN B 1 191 ? 12.32 -17.266 -0.017 1 87.75 191 GLN B N 1
ATOM 4558 C CA . GLN B 1 191 ? 12.469 -18.453 0.822 1 87.75 191 GLN B CA 1
ATOM 4559 C C . GLN B 1 191 ? 13.93 -18.891 0.878 1 87.75 191 GLN B C 1
ATOM 4561 O O . GLN B 1 191 ? 14.492 -19.312 -0.132 1 87.75 191 GLN B O 1
ATOM 4566 N N . ARG B 1 192 ? 14.57 -18.906 2.01 1 88.38 192 ARG B N 1
ATOM 4567 C CA . ARG B 1 192 ? 15.977 -19.266 2.15 1 88.38 192 ARG B CA 1
ATOM 4568 C C . ARG B 1 192 ? 16.141 -20.719 2.547 1 88.38 192 ARG B C 1
ATOM 4570 O O . ARG B 1 192 ? 17.188 -21.328 2.299 1 88.38 192 ARG B O 1
ATOM 4577 N N . ASP B 1 193 ? 15.07 -21.25 3.074 1 90.75 193 ASP B N 1
ATOM 4578 C CA . ASP B 1 193 ? 15.117 -22.641 3.518 1 90.75 193 ASP B CA 1
ATOM 4579 C C . ASP B 1 193 ? 14.711 -23.594 2.391 1 90.75 193 ASP B C 1
ATOM 4581 O O . ASP B 1 193 ? 13.523 -23.766 2.113 1 90.75 193 ASP B O 1
ATOM 4585 N N . ILE B 1 194 ? 15.68 -24.312 1.871 1 92.62 194 ILE B N 1
ATOM 4586 C CA . ILE B 1 194 ? 15.477 -25.172 0.71 1 92.62 194 ILE B CA 1
ATOM 4587 C C . ILE B 1 194 ? 14.641 -26.391 1.104 1 92.62 194 ILE B C 1
ATOM 4589 O O . ILE B 1 194 ? 13.93 -26.953 0.27 1 92.62 194 ILE B O 1
ATOM 4593 N N . SER B 1 195 ? 14.68 -26.766 2.338 1 92.25 195 SER B N 1
ATOM 4594 C CA . SER B 1 195 ? 14.016 -27.984 2.805 1 92.25 195 SER B CA 1
ATOM 4595 C C . SER B 1 195 ? 12.5 -27.875 2.676 1 92.25 195 SER B C 1
ATOM 4597 O O . SER B 1 195 ? 11.797 -28.891 2.656 1 92.25 195 SER B O 1
ATOM 4599 N N . VAL B 1 196 ? 12.023 -26.672 2.58 1 91.94 196 VAL B N 1
ATOM 4600 C CA . VAL B 1 196 ? 10.586 -26.453 2.48 1 91.94 196 VAL B CA 1
ATOM 4601 C C . VAL B 1 196 ? 10.07 -27.047 1.166 1 91.94 196 VAL B C 1
ATOM 4603 O O . VAL B 1 196 ? 8.945 -27.547 1.103 1 91.94 196 VAL B O 1
ATOM 4606 N N . TRP B 1 197 ? 10.883 -27.031 0.132 1 94.44 197 TRP B N 1
ATOM 4607 C CA . TRP B 1 197 ? 10.492 -27.641 -1.135 1 94.44 197 TRP B CA 1
ATOM 4608 C C . TRP B 1 197 ? 10.375 -29.156 -0.995 1 94.44 197 TRP B C 1
ATOM 4610 O O . TRP B 1 197 ? 9.516 -29.781 -1.621 1 94.44 197 TRP B O 1
ATOM 4620 N N . ASP B 1 198 ? 11.266 -29.719 -0.194 1 95.25 198 ASP B N 1
ATOM 4621 C CA . ASP B 1 198 ? 11.227 -31.156 0.016 1 95.25 198 ASP B CA 1
ATOM 4622 C C . ASP B 1 198 ? 9.875 -31.594 0.586 1 95.25 198 ASP B C 1
ATOM 4624 O O . ASP B 1 198 ? 9.25 -32.531 0.072 1 95.25 198 ASP B O 1
ATOM 4628 N N . ALA B 1 199 ? 9.461 -30.906 1.57 1 93.75 199 ALA B N 1
ATOM 4629 C CA . ALA B 1 199 ? 8.195 -31.219 2.225 1 93.75 199 ALA B CA 1
ATOM 4630 C C . ALA B 1 199 ? 7.02 -31.047 1.266 1 93.75 199 ALA B C 1
ATOM 4632 O O . ALA B 1 199 ? 6.09 -31.844 1.258 1 93.75 199 ALA B O 1
ATOM 4633 N N . ALA B 1 200 ? 7.043 -30.016 0.49 1 94.75 200 ALA B N 1
ATOM 4634 C CA . ALA B 1 200 ? 5.977 -29.734 -0.466 1 94.75 200 ALA B CA 1
ATOM 4635 C C . ALA B 1 200 ? 5.914 -30.812 -1.55 1 94.75 200 ALA B C 1
ATOM 4637 O O . ALA B 1 200 ? 4.832 -31.297 -1.885 1 94.75 200 ALA B O 1
ATOM 4638 N N . ILE B 1 201 ? 7.062 -31.219 -2.059 1 96.69 201 ILE B N 1
ATOM 4639 C CA . ILE B 1 201 ? 7.148 -32.219 -3.121 1 96.69 201 ILE B CA 1
ATOM 4640 C C . ILE B 1 201 ? 6.656 -33.562 -2.602 1 96.69 201 ILE B C 1
ATOM 4642 O O . ILE B 1 201 ? 5.965 -34.312 -3.316 1 96.69 201 ILE B O 1
ATOM 4646 N N . ALA B 1 202 ? 6.934 -33.844 -1.395 1 95.94 202 ALA B N 1
ATOM 4647 C CA . ALA B 1 202 ? 6.469 -35.094 -0.781 1 95.94 202 ALA B CA 1
ATOM 4648 C C . ALA B 1 202 ? 4.945 -35.125 -0.716 1 95.94 202 ALA B C 1
ATOM 4650 O O . ALA B 1 202 ? 4.336 -36.156 -0.969 1 95.94 202 ALA B O 1
ATOM 4651 N N . LYS B 1 203 ? 4.383 -34 -0.369 1 95.19 203 LYS B N 1
ATOM 4652 C CA . LYS B 1 203 ? 2.926 -33.906 -0.334 1 95.19 203 LYS B CA 1
ATOM 4653 C C . LYS B 1 203 ? 2.328 -34.125 -1.723 1 95.19 203 LYS B C 1
ATOM 4655 O O . LYS B 1 203 ? 1.301 -34.781 -1.868 1 95.19 203 LYS B O 1
ATOM 4660 N N . VAL B 1 204 ? 2.943 -33.562 -2.648 1 97.81 204 VAL B N 1
ATOM 4661 C CA . VAL B 1 204 ? 2.469 -33.656 -4.023 1 97.81 204 VAL B CA 1
ATOM 4662 C C . VAL B 1 204 ? 2.541 -35.125 -4.484 1 97.81 204 VAL B C 1
ATOM 4664 O O . VAL B 1 204 ? 1.629 -35.625 -5.152 1 97.81 204 VAL B O 1
ATOM 4667 N N . LYS B 1 205 ? 3.615 -35.781 -4.137 1 97.94 205 LYS B N 1
ATOM 4668 C CA . LYS B 1 205 ? 3.771 -37.188 -4.508 1 97.94 205 LYS B CA 1
ATOM 4669 C C . LYS B 1 205 ? 2.602 -38.031 -3.998 1 97.94 205 LYS B C 1
ATOM 4671 O O . LYS B 1 205 ? 2.076 -38.875 -4.727 1 97.94 205 LYS B O 1
ATOM 4676 N N . VAL B 1 206 ? 2.219 -37.781 -2.811 1 97.56 206 VAL B N 1
ATOM 4677 C CA . VAL B 1 206 ? 1.113 -38.531 -2.203 1 97.56 206 VAL B CA 1
ATOM 4678 C C . VAL B 1 206 ? -0.156 -38.312 -3.025 1 97.56 206 VAL B C 1
ATOM 4680 O O . VAL B 1 206 ? -0.901 -39.25 -3.279 1 97.56 206 VAL B O 1
ATOM 4683 N N . ILE B 1 207 ? -0.407 -37.156 -3.451 1 98.25 207 ILE B N 1
ATOM 4684 C CA . ILE B 1 207 ? -1.588 -36.844 -4.242 1 98.25 207 ILE B CA 1
ATOM 4685 C C . ILE B 1 207 ? -1.53 -37.562 -5.582 1 98.25 207 ILE B C 1
ATOM 4687 O O . ILE B 1 207 ? -2.512 -38.188 -6.004 1 98.25 207 ILE B O 1
ATOM 4691 N N . PHE B 1 208 ? -0.38 -37.531 -6.234 1 98.56 208 PHE B N 1
ATOM 4692 C CA . PHE B 1 208 ? -0.183 -38.188 -7.523 1 98.56 208 PHE B CA 1
ATOM 4693 C C . PHE B 1 208 ? -0.472 -39.656 -7.418 1 98.56 208 PHE B C 1
ATOM 4695 O O . PHE B 1 208 ? -1.236 -40.219 -8.219 1 98.56 208 PHE B O 1
ATOM 4702 N N . GLU B 1 209 ? 0.087 -40.281 -6.41 1 98.19 209 GLU B N 1
ATOM 4703 C CA . GLU B 1 209 ? -0.012 -41.719 -6.25 1 98.19 209 GLU B CA 1
ATOM 4704 C C . GLU B 1 209 ? -1.438 -42.156 -5.902 1 98.19 209 GLU B C 1
ATOM 4706 O O . GLU B 1 209 ? -1.97 -43.094 -6.484 1 98.19 209 GLU B O 1
ATOM 4711 N N . ARG B 1 210 ? -2.018 -41.438 -4.996 1 98.25 210 ARG B N 1
ATOM 4712 C CA . ARG B 1 210 ? -3.359 -41.781 -4.555 1 98.25 210 ARG B CA 1
ATOM 4713 C C . ARG B 1 210 ? -4.367 -41.656 -5.688 1 98.25 210 ARG B C 1
ATOM 4715 O O . ARG B 1 210 ? -5.219 -42.531 -5.883 1 98.25 210 ARG B O 1
ATOM 4722 N N . LEU B 1 211 ? -4.316 -40.625 -6.402 1 98.69 211 LEU B N 1
ATOM 4723 C CA . LEU B 1 211 ? -5.25 -40.375 -7.5 1 98.69 211 LEU B CA 1
ATOM 4724 C C . LEU B 1 211 ? -5.082 -41.438 -8.586 1 98.69 211 LEU B C 1
ATOM 4726 O O . LEU B 1 211 ? -6.07 -41.906 -9.148 1 98.69 211 LEU B O 1
ATOM 4730 N N . LYS B 1 212 ? -3.83 -41.781 -8.906 1 98.31 212 LYS B N 1
ATOM 4731 C CA . LYS B 1 212 ? -3.566 -42.812 -9.914 1 98.31 212 LYS B CA 1
ATOM 4732 C C . LYS B 1 212 ? -4.102 -44.156 -9.461 1 98.31 212 LYS B C 1
ATOM 4734 O O . LYS B 1 212 ? -4.809 -44.844 -10.211 1 98.31 212 LYS B O 1
ATOM 4739 N N . GLU B 1 213 ? -3.855 -44.5 -8.258 1 98.25 213 GLU B N 1
ATOM 4740 C CA . GLU B 1 213 ? -4.168 -45.844 -7.734 1 98.25 213 GLU B CA 1
ATOM 4741 C C . GLU B 1 213 ? -5.66 -45.969 -7.457 1 98.25 213 GLU B C 1
ATOM 4743 O O . GLU B 1 213 ? -6.246 -47.031 -7.734 1 98.25 213 GLU B O 1
ATOM 4748 N N . GLU B 1 214 ? -6.215 -44.938 -6.914 1 98.12 214 GLU B N 1
ATOM 4749 C CA . GLU B 1 214 ? -7.574 -45.062 -6.398 1 98.12 214 GLU B CA 1
ATOM 4750 C C . GLU B 1 214 ? -8.602 -44.594 -7.426 1 98.12 214 GLU B C 1
ATOM 4752 O O . GLU B 1 214 ? -9.727 -45.094 -7.461 1 98.12 214 GLU B O 1
ATOM 4757 N N . ASP B 1 215 ? -8.219 -43.688 -8.258 1 97.94 215 ASP B N 1
ATOM 4758 C CA . ASP B 1 215 ? -9.227 -43.062 -9.109 1 97.94 215 ASP B CA 1
ATOM 4759 C C . ASP B 1 215 ? -8.828 -43.156 -10.586 1 97.94 215 ASP B C 1
ATOM 4761 O O . ASP B 1 215 ? -9.586 -42.75 -11.461 1 97.94 215 ASP B O 1
ATOM 4765 N N . GLY B 1 216 ? -7.66 -43.656 -10.898 1 98.19 216 GLY B N 1
ATOM 4766 C CA . GLY B 1 216 ? -7.195 -43.812 -12.266 1 98.19 216 GLY B CA 1
ATOM 4767 C C . GLY B 1 216 ? -6.848 -42.5 -12.93 1 98.19 216 GLY B C 1
ATOM 4768 O O . GLY B 1 216 ? -6.883 -42.375 -14.156 1 98.19 216 GLY B O 1
ATOM 4769 N N . ILE B 1 217 ? -6.668 -41.469 -12.172 1 98.56 217 ILE B N 1
ATOM 4770 C CA . ILE B 1 217 ? -6.285 -40.156 -12.688 1 98.56 217 ILE B CA 1
ATOM 4771 C C . ILE B 1 217 ? -4.766 -40 -12.656 1 98.56 217 ILE B C 1
ATOM 4773 O O . ILE B 1 217 ? -4.156 -40 -11.586 1 98.56 217 ILE B O 1
ATOM 4777 N N . GLU B 1 218 ? -4.137 -39.938 -13.797 1 98.38 218 GLU B N 1
ATOM 4778 C CA . GLU B 1 218 ? -2.695 -39.719 -13.898 1 98.38 218 GLU B CA 1
ATOM 4779 C C . GLU B 1 218 ? -2.369 -38.219 -14.109 1 98.38 218 GLU B C 1
ATOM 4781 O O . GLU B 1 218 ? -2.508 -37.719 -15.227 1 98.38 218 GLU B O 1
ATOM 4786 N N . LEU B 1 219 ? -1.969 -37.594 -13.07 1 98.69 219 LEU B N 1
ATOM 4787 C CA . LEU B 1 219 ? -1.591 -36.188 -13.164 1 98.69 219 LEU B CA 1
ATOM 4788 C C . LEU B 1 219 ? -0.293 -36.031 -13.945 1 98.69 219 LEU B C 1
ATOM 4790 O O . LEU B 1 219 ? 0.539 -36.938 -13.977 1 98.69 219 LEU B O 1
ATOM 4794 N N . LYS B 1 220 ? -0.097 -34.844 -14.539 1 98.56 220 LYS B N 1
ATOM 4795 C CA . LYS B 1 220 ? 1.018 -34.656 -15.469 1 98.56 220 LYS B CA 1
ATOM 4796 C C . LYS B 1 220 ? 1.863 -33.438 -15.086 1 98.56 220 LYS B C 1
ATOM 4798 O O . LYS B 1 220 ? 2.977 -33.281 -15.586 1 98.56 220 LYS B O 1
ATOM 4803 N N . LEU B 1 221 ? 1.443 -32.688 -14.117 1 98.69 221 LEU B N 1
ATOM 4804 C CA . LEU B 1 221 ? 2.092 -31.391 -13.914 1 98.69 221 LEU B CA 1
ATOM 4805 C C . LEU B 1 221 ? 2.33 -31.125 -12.43 1 98.69 221 LEU B C 1
ATOM 4807 O O . LEU B 1 221 ? 1.454 -31.391 -11.602 1 98.69 221 LEU B O 1
ATOM 4811 N N . ILE B 1 222 ? 3.508 -30.703 -12.109 1 98.62 222 ILE B N 1
ATOM 4812 C CA . ILE B 1 222 ? 3.818 -30.062 -10.836 1 98.62 222 ILE B CA 1
ATOM 4813 C C . ILE B 1 222 ? 4.234 -28.609 -11.07 1 98.62 222 ILE B C 1
ATOM 4815 O O . ILE B 1 222 ? 5.262 -28.344 -11.703 1 98.62 222 ILE B O 1
ATOM 4819 N N . ASN B 1 223 ? 3.416 -27.688 -10.594 1 98.56 223 ASN B N 1
ATOM 4820 C CA . ASN B 1 223 ? 3.799 -26.281 -10.562 1 98.56 223 ASN B CA 1
ATOM 4821 C C . ASN B 1 223 ? 4.406 -25.891 -9.211 1 98.56 223 ASN B C 1
ATOM 4823 O O . ASN B 1 223 ? 3.693 -25.797 -8.211 1 98.56 223 ASN B O 1
ATOM 4827 N N . MET B 1 224 ? 5.691 -25.609 -9.219 1 96.31 224 MET B N 1
ATOM 4828 C CA . MET B 1 224 ? 6.402 -25.406 -7.957 1 96.31 224 MET B CA 1
ATOM 4829 C C . MET B 1 224 ? 6.344 -23.953 -7.527 1 96.31 224 MET B C 1
ATOM 4831 O O . MET B 1 224 ? 6.883 -23.578 -6.484 1 96.31 224 MET B O 1
ATOM 4835 N N . GLY B 1 225 ? 5.68 -23.172 -8.336 1 93.62 225 GLY B N 1
ATOM 4836 C CA . GLY B 1 225 ? 5.555 -21.766 -7.992 1 93.62 225 GLY B CA 1
ATOM 4837 C C . GLY B 1 225 ? 6.883 -21.031 -8 1 93.62 225 GLY B C 1
ATOM 4838 O O . GLY B 1 225 ? 7.746 -21.312 -8.836 1 93.62 225 GLY B O 1
ATOM 4839 N N . GLY B 1 226 ? 6.887 -19.969 -7.18 1 90.56 226 GLY B N 1
ATOM 4840 C CA . GLY B 1 226 ? 8.094 -19.172 -7.008 1 90.56 226 GLY B CA 1
ATOM 4841 C C . GLY B 1 226 ? 8.758 -19.391 -5.66 1 90.56 226 GLY B C 1
ATOM 4842 O O . GLY B 1 226 ? 8.914 -20.531 -5.211 1 90.56 226 GLY B O 1
ATOM 4843 N N . GLY B 1 227 ? 9.328 -18.312 -5.219 1 88.12 227 GLY B N 1
ATOM 4844 C CA . GLY B 1 227 ? 9.875 -18.359 -3.875 1 88.12 227 GLY B CA 1
ATOM 4845 C C . GLY B 1 227 ? 11.391 -18.25 -3.846 1 88.12 227 GLY B C 1
ATOM 4846 O O . GLY B 1 227 ? 11.977 -17.953 -2.799 1 88.12 227 GLY B O 1
ATOM 4847 N N . PHE B 1 228 ? 12.008 -18.359 -5.031 1 91.31 228 PHE B N 1
ATOM 4848 C CA . PHE B 1 228 ? 13.453 -18.219 -5.082 1 91.31 228 PHE B CA 1
ATOM 4849 C C . PHE B 1 228 ? 13.883 -16.828 -4.645 1 91.31 228 PHE B C 1
ATOM 4851 O O . PHE B 1 228 ? 13.305 -15.828 -5.082 1 91.31 228 PHE B O 1
ATOM 4858 N N . PRO B 1 229 ? 14.812 -16.797 -3.803 1 91.44 229 PRO B N 1
ATOM 4859 C CA . PRO B 1 229 ? 15.156 -15.508 -3.207 1 91.44 229 PRO B CA 1
ATOM 4860 C C . PRO B 1 229 ? 16.109 -14.688 -4.082 1 91.44 229 PRO B C 1
ATOM 4862 O O . PRO B 1 229 ? 16.781 -15.242 -4.949 1 91.44 229 PRO B O 1
ATOM 4865 N N . ALA B 1 230 ? 16.031 -13.445 -3.945 1 92.38 230 ALA B N 1
ATOM 4866 C CA . ALA B 1 230 ? 17.031 -12.516 -4.441 1 92.38 230 ALA B CA 1
ATOM 4867 C C . ALA B 1 230 ? 18.031 -12.164 -3.348 1 92.38 230 ALA B C 1
ATOM 4869 O O . ALA B 1 230 ? 17.859 -12.531 -2.186 1 92.38 230 ALA B O 1
ATOM 4870 N N . ASN B 1 231 ? 19.109 -11.539 -3.805 1 91.81 231 ASN B N 1
ATOM 4871 C CA . ASN B 1 231 ? 20.141 -11.102 -2.859 1 91.81 231 ASN B CA 1
ATOM 4872 C C . ASN B 1 231 ? 19.828 -9.727 -2.275 1 91.81 231 ASN B C 1
ATOM 4874 O O . ASN B 1 231 ? 20.062 -8.711 -2.922 1 91.81 231 ASN B O 1
ATOM 4878 N N . TYR B 1 232 ? 19.359 -9.812 -1.049 1 93.5 232 TYR B N 1
ATOM 4879 C CA . TYR B 1 232 ? 19.203 -8.594 -0.269 1 93.5 232 TYR B CA 1
ATOM 4880 C C . TYR B 1 232 ? 20.328 -8.453 0.76 1 93.5 232 TYR B C 1
ATOM 4882 O O . TYR B 1 232 ? 21.469 -8.828 0.496 1 93.5 232 TYR B O 1
ATOM 4890 N N . ILE B 1 233 ? 19.984 -7.875 1.964 1 91.88 233 ILE B N 1
ATOM 4891 C CA . ILE B 1 233 ? 21.047 -7.68 2.947 1 91.88 233 ILE B CA 1
ATOM 4892 C C . ILE B 1 233 ? 21.5 -9.031 3.496 1 91.88 233 ILE B C 1
ATOM 4894 O O . ILE B 1 233 ? 22.688 -9.242 3.73 1 91.88 233 ILE B O 1
ATOM 4898 N N . THR B 1 234 ? 20.547 -9.945 3.586 1 87.19 234 THR B N 1
ATOM 4899 C CA . THR B 1 234 ? 20.891 -11.289 4.043 1 87.19 234 THR B CA 1
ATOM 4900 C C . THR B 1 234 ? 21.219 -12.195 2.861 1 87.19 234 THR B C 1
ATOM 4902 O O . THR B 1 234 ? 20.469 -12.258 1.888 1 87.19 234 THR B O 1
ATOM 4905 N N . ARG B 1 235 ? 22.359 -12.852 3.033 1 81.94 235 ARG B N 1
ATOM 4906 C CA . ARG B 1 235 ? 22.828 -13.711 1.955 1 81.94 235 ARG B CA 1
ATOM 4907 C C . ARG B 1 235 ? 21.953 -14.945 1.813 1 81.94 235 ARG B C 1
ATOM 4909 O O . ARG B 1 235 ? 21.391 -15.43 2.799 1 81.94 235 ARG B O 1
ATOM 4916 N N . THR B 1 236 ? 21.75 -15.398 0.556 1 88.88 236 THR B N 1
ATOM 4917 C CA . THR B 1 236 ? 21.031 -16.625 0.225 1 88.88 236 THR B CA 1
ATOM 4918 C C . THR B 1 236 ? 21.906 -17.578 -0.562 1 88.88 236 THR B C 1
ATOM 4920 O O . THR B 1 236 ? 22.984 -17.188 -1.035 1 88.88 236 THR B O 1
ATOM 4923 N N . ASN B 1 237 ? 21.531 -18.891 -0.573 1 91.69 237 ASN B N 1
ATOM 4924 C CA . ASN B 1 237 ? 22.219 -19.828 -1.455 1 91.69 237 ASN B CA 1
ATOM 4925 C C . ASN B 1 237 ? 22.094 -19.422 -2.918 1 91.69 237 ASN B C 1
ATOM 4927 O O . ASN B 1 237 ? 21.219 -18.609 -3.271 1 91.69 237 ASN B O 1
ATOM 4931 N N . SER B 1 238 ? 23.016 -19.938 -3.682 1 91.06 238 SER B N 1
ATOM 4932 C CA . SER B 1 238 ? 22.953 -19.672 -5.113 1 91.06 238 SER B CA 1
ATOM 4933 C C . SER B 1 238 ? 21.766 -20.391 -5.754 1 91.06 238 SER B C 1
ATOM 4935 O O . SER B 1 238 ? 21.281 -21.391 -5.223 1 91.06 238 SER B O 1
ATOM 4937 N N . LEU B 1 239 ? 21.344 -19.875 -6.852 1 91.75 239 LEU B N 1
ATOM 4938 C CA . LEU B 1 239 ? 20.281 -20.531 -7.602 1 91.75 239 LEU B CA 1
ATOM 4939 C C . LEU B 1 239 ? 20.688 -21.953 -7.988 1 91.75 239 LEU B C 1
ATOM 4941 O O . LEU B 1 239 ? 19.844 -22.844 -8.023 1 91.75 239 LEU B O 1
ATOM 4945 N N . GLU B 1 240 ? 21.938 -22.094 -8.25 1 93.12 240 GLU B N 1
ATOM 4946 C CA . GLU B 1 240 ? 22.453 -23.406 -8.594 1 93.12 240 GLU B CA 1
ATOM 4947 C C . GLU B 1 240 ? 22.25 -24.391 -7.445 1 93.12 240 GLU B C 1
ATOM 4949 O O . GLU B 1 240 ? 21.875 -25.547 -7.672 1 93.12 240 GLU B O 1
ATOM 4954 N N . THR B 1 241 ? 22.516 -23.906 -6.27 1 95.44 241 THR B N 1
ATOM 4955 C CA . THR B 1 241 ? 22.328 -24.75 -5.094 1 95.44 241 THR B CA 1
ATOM 4956 C C . THR B 1 241 ? 20.844 -25.094 -4.914 1 95.44 241 THR B C 1
ATOM 4958 O O . THR B 1 241 ? 20.516 -26.25 -4.613 1 95.44 241 THR B O 1
ATOM 4961 N N . TYR B 1 242 ? 20.031 -24.141 -5.102 1 95.31 242 TYR B N 1
ATOM 4962 C CA . TYR B 1 242 ? 18.594 -24.406 -5.055 1 95.31 242 TYR B CA 1
ATOM 4963 C C . TYR B 1 242 ? 18.188 -25.453 -6.082 1 95.31 242 TYR B C 1
ATOM 4965 O O . TYR B 1 242 ? 17.484 -26.422 -5.758 1 95.31 242 TYR B O 1
ATOM 4973 N N . ALA B 1 243 ? 18.656 -25.297 -7.266 1 95.81 243 ALA B N 1
ATOM 4974 C CA . ALA B 1 243 ? 18.312 -26.188 -8.359 1 95.81 243 ALA B CA 1
ATOM 4975 C C . ALA B 1 243 ? 18.766 -27.625 -8.07 1 95.81 243 ALA B C 1
ATOM 4977 O O . ALA B 1 243 ? 18 -28.578 -8.219 1 95.81 243 ALA B O 1
ATOM 4978 N N . GLU B 1 244 ? 19.969 -27.719 -7.633 1 96.62 244 GLU B N 1
ATOM 4979 C CA . GLU B 1 244 ? 20.531 -29.031 -7.352 1 96.62 244 GLU B CA 1
ATOM 4980 C C . GLU B 1 244 ? 19.719 -29.766 -6.297 1 96.62 244 GLU B C 1
ATOM 4982 O O . GLU B 1 244 ? 19.375 -30.938 -6.473 1 96.62 244 GLU B O 1
ATOM 4987 N N . GLU B 1 245 ? 19.422 -29.094 -5.266 1 97 245 GLU B N 1
ATOM 4988 C CA . GLU B 1 245 ? 18.703 -29.719 -4.16 1 97 245 GLU B CA 1
ATOM 4989 C C . GLU B 1 245 ? 17.266 -30.031 -4.547 1 97 245 GLU B C 1
ATOM 4991 O O . GLU B 1 245 ? 16.75 -31.109 -4.227 1 97 245 GLU B O 1
ATOM 4996 N N . ILE B 1 246 ? 16.641 -29.188 -5.207 1 96.62 246 ILE B N 1
ATOM 4997 C CA . ILE B 1 246 ? 15.242 -29.375 -5.586 1 96.62 246 ILE B CA 1
ATOM 4998 C C . ILE B 1 246 ? 15.125 -30.516 -6.598 1 96.62 246 ILE B C 1
ATOM 5000 O O . ILE B 1 246 ? 14.203 -31.328 -6.52 1 96.62 246 ILE B O 1
ATOM 5004 N N . ILE B 1 247 ? 16.078 -30.578 -7.531 1 96.88 247 ILE B N 1
ATOM 5005 C CA . ILE B 1 247 ? 16.109 -31.672 -8.492 1 96.88 247 ILE B CA 1
ATOM 5006 C C . ILE B 1 247 ? 16.297 -33 -7.758 1 96.88 247 ILE B C 1
ATOM 5008 O O . ILE B 1 247 ? 15.641 -34 -8.094 1 96.88 247 ILE B O 1
ATOM 5012 N N . ARG B 1 248 ? 17.156 -32.906 -6.797 1 97.31 248 ARG B N 1
ATOM 5013 C CA . ARG B 1 248 ? 17.359 -34.094 -5.988 1 97.31 248 ARG B CA 1
ATOM 5014 C C . ARG B 1 248 ? 16.062 -34.531 -5.32 1 97.31 248 ARG B C 1
ATOM 5016 O O . ARG B 1 248 ? 15.703 -35.719 -5.332 1 97.31 248 ARG B O 1
ATOM 5023 N N . PHE B 1 249 ? 15.312 -33.594 -4.707 1 97.38 249 PHE B N 1
ATOM 5024 C CA . PHE B 1 249 ? 14.023 -33.906 -4.082 1 97.38 249 PHE B CA 1
ATOM 5025 C C . PHE B 1 249 ? 13.062 -34.5 -5.09 1 97.38 249 PHE B C 1
ATOM 5027 O O . PHE B 1 249 ? 12.383 -35.469 -4.797 1 97.38 249 PHE B O 1
ATOM 5034 N N . LEU B 1 250 ? 12.992 -33.938 -6.305 1 97.75 250 LEU B N 1
ATOM 5035 C CA . LEU B 1 250 ? 12.094 -34.375 -7.359 1 97.75 250 LEU B CA 1
ATOM 5036 C C . LEU B 1 250 ? 12.43 -35.812 -7.777 1 97.75 250 LEU B C 1
ATOM 5038 O O . LEU B 1 250 ? 11.539 -36.656 -7.895 1 97.75 250 LEU B O 1
ATOM 5042 N N . LYS B 1 251 ? 13.703 -36.062 -7.973 1 97 251 LYS B N 1
ATOM 5043 C CA . LYS B 1 251 ? 14.125 -37.375 -8.43 1 97 251 LYS B CA 1
ATOM 5044 C C . LYS B 1 251 ? 13.922 -38.438 -7.348 1 97 251 LYS B C 1
ATOM 5046 O O . LYS B 1 251 ? 13.617 -39.594 -7.648 1 97 251 LYS B O 1
ATOM 5051 N N . GLU B 1 252 ? 14.156 -38.031 -6.16 1 97.25 252 GLU B N 1
ATOM 5052 C CA . GLU B 1 252 ? 13.93 -38.938 -5.043 1 97.25 252 GLU B CA 1
ATOM 5053 C C . GLU B 1 252 ? 12.469 -39.406 -4.984 1 97.25 252 GLU B C 1
ATOM 5055 O O . GLU B 1 252 ? 12.18 -40.562 -4.676 1 97.25 252 GLU B O 1
ATOM 5060 N N . ASP B 1 253 ? 11.617 -38.531 -5.316 1 96.75 253 ASP B N 1
ATOM 5061 C CA . ASP B 1 253 ? 10.195 -38.812 -5.133 1 96.75 253 ASP B CA 1
ATOM 5062 C C . ASP B 1 253 ? 9.555 -39.312 -6.43 1 96.75 253 ASP B C 1
ATOM 5064 O O . ASP B 1 253 ? 8.609 -40.094 -6.398 1 96.75 253 ASP B O 1
ATOM 5068 N N . PHE B 1 254 ? 10.039 -38.875 -7.609 1 97.12 254 PHE B N 1
ATOM 5069 C CA . PHE B 1 254 ? 9.328 -39.156 -8.852 1 97.12 254 PHE B CA 1
ATOM 5070 C C . PHE B 1 254 ? 10.211 -39.938 -9.812 1 97.12 254 PHE B C 1
ATOM 5072 O O . PHE B 1 254 ? 9.766 -40.312 -10.898 1 97.12 254 PHE B O 1
ATOM 5079 N N . GLY B 1 255 ? 11.461 -40.094 -9.453 1 95.25 255 GLY B N 1
ATOM 5080 C CA . GLY B 1 255 ? 12.383 -40.812 -10.328 1 95.25 255 GLY B CA 1
ATOM 5081 C C . GLY B 1 255 ? 12.875 -39.969 -11.492 1 95.25 255 GLY B C 1
ATOM 5082 O O . GLY B 1 255 ? 12.922 -38.75 -11.398 1 95.25 255 GLY B O 1
ATOM 5083 N N . ASP B 1 256 ? 13.273 -40.656 -12.602 1 92.88 256 ASP B N 1
ATOM 5084 C CA . ASP B 1 256 ? 13.914 -39.969 -13.727 1 92.88 256 ASP B CA 1
ATOM 5085 C C . ASP B 1 256 ? 12.875 -39.5 -14.734 1 92.88 256 ASP B C 1
ATOM 5087 O O . ASP B 1 256 ? 13.141 -38.594 -15.516 1 92.88 256 ASP B O 1
ATOM 5091 N N . ASP B 1 257 ? 11.797 -40.156 -14.68 1 92.94 257 ASP B N 1
ATOM 5092 C CA . ASP B 1 257 ? 10.719 -39.719 -15.555 1 92.94 257 ASP B CA 1
ATOM 5093 C C . ASP B 1 257 ? 9.805 -38.719 -14.852 1 92.94 257 ASP B C 1
ATOM 5095 O O . ASP B 1 257 ? 8.695 -39.062 -14.438 1 92.94 257 ASP B O 1
ATOM 5099 N N . LEU B 1 258 ? 10.25 -37.531 -14.797 1 95.62 258 LEU B N 1
ATOM 5100 C CA . LEU B 1 258 ? 9.562 -36.438 -14.078 1 95.62 258 LEU B CA 1
ATOM 5101 C C . LEU B 1 258 ? 8.312 -36 -14.828 1 95.62 258 LEU B C 1
ATOM 5103 O O . LEU B 1 258 ? 8.289 -36 -16.062 1 95.62 258 LEU B O 1
ATOM 5107 N N . PRO B 1 259 ? 7.223 -35.656 -14.047 1 97.12 259 PRO B N 1
ATOM 5108 C CA . PRO B 1 259 ? 6.137 -34.938 -14.703 1 97.12 259 PRO B CA 1
ATOM 5109 C C . PRO B 1 259 ? 6.586 -33.594 -15.25 1 97.12 259 PRO B C 1
ATOM 5111 O O . PRO B 1 259 ? 7.746 -33.188 -15.086 1 97.12 259 PRO B O 1
ATOM 5114 N N . GLU B 1 260 ? 5.668 -32.969 -16.016 1 98 260 GLU B N 1
ATOM 5115 C CA . GLU B 1 260 ? 5.945 -31.594 -16.391 1 98 260 GLU B CA 1
ATOM 5116 C C . GLU B 1 260 ? 6.168 -30.703 -15.164 1 98 260 GLU B C 1
ATOM 5118 O O . GLU B 1 260 ? 5.41 -30.781 -14.195 1 98 260 GLU B O 1
ATOM 5123 N N . ILE B 1 261 ? 7.27 -29.938 -15.18 1 98.31 261 ILE B N 1
ATOM 5124 C CA . ILE B 1 261 ? 7.598 -29.062 -14.062 1 98.31 261 ILE B CA 1
ATOM 5125 C C . ILE B 1 261 ? 7.484 -27.594 -14.508 1 98.31 261 ILE B C 1
ATOM 5127 O O . ILE B 1 261 ? 8.023 -27.219 -15.547 1 98.31 261 ILE B O 1
ATOM 5131 N N . ILE B 1 262 ? 6.742 -26.812 -13.734 1 98.38 262 ILE B N 1
ATOM 5132 C CA . ILE B 1 262 ? 6.625 -25.375 -13.961 1 98.38 262 ILE B CA 1
ATOM 5133 C C . ILE B 1 262 ? 7.262 -24.609 -12.805 1 98.38 262 ILE B C 1
ATOM 5135 O O . ILE B 1 262 ? 7.078 -24.969 -11.641 1 98.38 262 ILE B O 1
ATOM 5139 N N . LEU B 1 263 ? 8.047 -23.625 -13.133 1 97.81 263 LEU B N 1
ATOM 5140 C CA . LEU B 1 263 ? 8.547 -22.625 -12.188 1 97.81 263 LEU B CA 1
ATOM 5141 C C . LEU B 1 263 ? 7.941 -21.25 -12.469 1 97.81 263 LEU B C 1
ATOM 5143 O O . LEU B 1 263 ? 7.777 -20.875 -13.633 1 97.81 263 LEU B O 1
ATOM 5147 N N . GLU B 1 264 ? 7.617 -20.547 -11.406 1 97.38 264 GLU B N 1
ATOM 5148 C CA . GLU B 1 264 ? 7.047 -19.203 -11.562 1 97.38 264 GLU B CA 1
ATOM 5149 C C . GLU B 1 264 ? 7.938 -18.141 -10.922 1 97.38 264 GLU B C 1
ATOM 5151 O O . GLU B 1 264 ? 7.523 -17.453 -9.992 1 97.38 264 GLU B O 1
ATOM 5156 N N . PRO B 1 265 ? 9.117 -17.953 -11.508 1 96.44 265 PRO B N 1
ATOM 5157 C CA . PRO B 1 265 ? 10.031 -16.969 -10.914 1 96.44 265 PRO B CA 1
ATOM 5158 C C . PRO B 1 265 ? 9.539 -15.531 -11.07 1 96.44 265 PRO B C 1
ATOM 5160 O O . PRO B 1 265 ? 8.914 -15.195 -12.078 1 96.44 265 PRO B O 1
ATOM 5163 N N . GLY B 1 266 ? 9.75 -14.695 -10.07 1 95.19 266 GLY B N 1
ATOM 5164 C CA . GLY B 1 266 ? 9.594 -13.25 -10.07 1 95.19 266 GLY B CA 1
ATOM 5165 C C . GLY B 1 266 ? 10.797 -12.516 -9.508 1 95.19 266 GLY B C 1
ATOM 5166 O O . GLY B 1 266 ? 11.734 -12.188 -10.242 1 95.19 266 GLY B O 1
ATOM 5167 N N . ARG B 1 267 ? 10.836 -12.555 -8.195 1 94.38 267 ARG B N 1
ATOM 5168 C CA . ARG B 1 267 ? 11.883 -11.867 -7.441 1 94.38 267 ARG B CA 1
ATOM 5169 C C . ARG B 1 267 ? 13.266 -12.328 -7.883 1 94.38 267 ARG B C 1
ATOM 5171 O O . ARG B 1 267 ? 14.148 -11.508 -8.133 1 94.38 267 ARG B O 1
ATOM 5178 N N . SER B 1 268 ? 13.516 -13.547 -8.023 1 94.19 268 SER B N 1
ATOM 5179 C CA . SER B 1 268 ? 14.828 -14.117 -8.305 1 94.19 268 SER B CA 1
ATOM 5180 C C . SER B 1 268 ? 15.328 -13.695 -9.68 1 94.19 268 SER B C 1
ATOM 5182 O O . SER B 1 268 ? 16.531 -13.609 -9.914 1 94.19 268 SER B O 1
ATOM 5184 N N . LEU B 1 269 ? 14.391 -13.406 -10.547 1 95.56 269 LEU B N 1
ATOM 5185 C CA . LEU B 1 269 ? 14.781 -13.047 -11.906 1 95.56 269 LEU B CA 1
ATOM 5186 C C . LEU B 1 269 ? 15.055 -11.547 -12.016 1 95.56 269 LEU B C 1
ATOM 5188 O O . LEU B 1 269 ? 15.938 -11.133 -12.773 1 95.56 269 LEU B O 1
ATOM 5192 N N . ILE B 1 270 ? 14.25 -10.805 -11.219 1 96.56 270 ILE B N 1
ATOM 5193 C CA . ILE B 1 270 ? 14.133 -9.406 -11.617 1 96.56 270 ILE B CA 1
ATOM 5194 C C . ILE B 1 270 ? 14.719 -8.508 -10.531 1 96.56 270 ILE B C 1
ATOM 5196 O O . ILE B 1 270 ? 15.258 -7.438 -10.82 1 96.56 270 ILE B O 1
ATOM 5200 N N . ALA B 1 271 ? 14.703 -8.883 -9.352 1 96.38 271 ALA B N 1
ATOM 5201 C CA . ALA B 1 271 ? 14.961 -8 -8.211 1 96.38 271 ALA B CA 1
ATOM 5202 C C . ALA B 1 271 ? 16.359 -7.402 -8.297 1 96.38 271 ALA B C 1
ATOM 5204 O O . ALA B 1 271 ? 16.531 -6.184 -8.219 1 96.38 271 ALA B O 1
ATOM 5205 N N . ASN B 1 272 ? 17.375 -8.25 -8.523 1 96.44 272 ASN B N 1
ATOM 5206 C CA . ASN B 1 272 ? 18.766 -7.816 -8.445 1 96.44 272 ASN B CA 1
ATOM 5207 C C . ASN B 1 272 ? 19.156 -6.953 -9.641 1 96.44 272 ASN B C 1
ATOM 5209 O O . ASN B 1 272 ? 20.203 -6.316 -9.641 1 96.44 272 ASN B O 1
ATOM 5213 N N . ALA B 1 273 ? 18.25 -6.902 -10.586 1 98 273 ALA B N 1
ATOM 5214 C CA . ALA B 1 273 ? 18.547 -6.164 -11.812 1 98 273 ALA B CA 1
ATOM 5215 C C . ALA B 1 273 ? 18.203 -4.688 -11.664 1 98 273 ALA B C 1
ATOM 5217 O O . ALA B 1 273 ? 18.469 -3.885 -12.562 1 98 273 ALA B O 1
ATOM 5218 N N . GLY B 1 274 ? 17.656 -4.332 -10.547 1 98.12 274 GLY B N 1
ATOM 5219 C CA . GLY B 1 274 ? 17.156 -2.971 -10.414 1 98.12 274 GLY B CA 1
ATOM 5220 C C . GLY B 1 274 ? 17.875 -2.172 -9.344 1 98.12 274 GLY B C 1
ATOM 5221 O O . GLY B 1 274 ? 18.266 -2.721 -8.312 1 98.12 274 GLY B O 1
ATOM 5222 N N . ILE B 1 275 ? 18.031 -0.86 -9.578 1 98.44 275 ILE B N 1
ATOM 5223 C CA . ILE B 1 275 ? 18.5 0.123 -8.609 1 98.44 275 ILE B CA 1
ATOM 5224 C C . ILE B 1 275 ? 17.484 1.262 -8.492 1 98.44 275 ILE B C 1
ATOM 5226 O O . ILE B 1 275 ? 17.234 1.971 -9.469 1 98.44 275 ILE B O 1
ATOM 5230 N N . LEU B 1 276 ? 16.891 1.372 -7.355 1 98.5 276 LEU B N 1
ATOM 5231 C CA . LEU B 1 276 ? 16.062 2.545 -7.078 1 98.5 276 LEU B CA 1
ATOM 5232 C C . LEU B 1 276 ? 16.906 3.693 -6.547 1 98.5 276 LEU B C 1
ATOM 5234 O O . LEU B 1 276 ? 17.625 3.533 -5.559 1 98.5 276 LEU B O 1
ATOM 5238 N N . VAL B 1 277 ? 16.875 4.793 -7.246 1 98.75 277 VAL B N 1
ATOM 5239 C CA . VAL B 1 277 ? 17.641 5.965 -6.844 1 98.75 277 VAL B CA 1
ATOM 5240 C C . VAL B 1 277 ? 16.719 7.012 -6.234 1 98.75 277 VAL B C 1
ATOM 5242 O O . VAL B 1 277 ? 15.719 7.395 -6.844 1 98.75 277 VAL B O 1
ATOM 5245 N N . SER B 1 278 ? 17.047 7.379 -5.059 1 98.44 278 SER B N 1
ATOM 5246 C CA . SER B 1 278 ? 16.312 8.43 -4.348 1 98.44 278 SER B CA 1
ATOM 5247 C C . SER B 1 278 ? 17.266 9.531 -3.885 1 98.44 278 SER B C 1
ATOM 5249 O O . SER B 1 278 ? 18.469 9.461 -4.117 1 98.44 278 SER B O 1
ATOM 5251 N N . GLU B 1 279 ? 16.688 10.516 -3.357 1 98.06 279 GLU B N 1
ATOM 5252 C CA . GLU B 1 279 ? 17.469 11.586 -2.754 1 98.06 279 GLU B CA 1
ATOM 5253 C C . GLU B 1 279 ? 17.047 11.836 -1.308 1 98.06 279 GLU B C 1
ATOM 5255 O O . GLU B 1 279 ? 15.875 11.695 -0.966 1 98.06 279 GLU B O 1
ATOM 5260 N N . VAL B 1 280 ? 18.062 12.18 -0.482 1 98.62 280 VAL B N 1
ATOM 5261 C CA . VAL B 1 280 ? 17.766 12.617 0.878 1 98.62 280 VAL B CA 1
ATOM 5262 C C . VAL B 1 280 ? 17.078 13.984 0.843 1 98.62 280 VAL B C 1
ATOM 5264 O O . VAL B 1 280 ? 17.594 14.93 0.246 1 98.62 280 VAL B O 1
ATOM 5267 N N . VAL B 1 281 ? 15.914 14.031 1.445 1 98.44 281 VAL B N 1
ATOM 5268 C CA . VAL B 1 281 ? 15.148 15.273 1.482 1 98.44 281 VAL B CA 1
ATOM 5269 C C . VAL B 1 281 ? 15.531 16.078 2.727 1 98.44 281 VAL B C 1
ATOM 5271 O O . VAL B 1 281 ? 15.664 17.297 2.67 1 98.44 281 VAL B O 1
ATOM 5274 N N . LEU B 1 282 ? 15.68 15.359 3.812 1 97.75 282 LEU B N 1
ATOM 5275 C CA . LEU B 1 282 ? 15.883 15.984 5.117 1 97.75 282 LEU B CA 1
ATOM 5276 C C . LEU B 1 282 ? 16.562 15.016 6.082 1 97.75 282 LEU B C 1
ATOM 5278 O O . LEU B 1 282 ? 16.281 13.812 6.055 1 97.75 282 LEU B O 1
ATOM 5282 N N . VAL B 1 283 ? 17.531 15.469 6.816 1 97.5 283 VAL B N 1
ATOM 5283 C CA . VAL B 1 283 ? 18.078 14.766 7.98 1 97.5 283 VAL B CA 1
ATOM 5284 C C . VAL B 1 283 ? 17.734 15.547 9.25 1 97.5 283 VAL B C 1
ATOM 5286 O O . VAL B 1 283 ? 17.984 16.75 9.328 1 97.5 283 VAL B O 1
ATOM 5289 N N . ALA B 1 284 ? 17.094 14.859 10.203 1 96.25 284 ALA B N 1
ATOM 5290 C CA . ALA B 1 284 ? 16.641 15.617 11.367 1 96.25 284 ALA B CA 1
ATOM 5291 C C . ALA B 1 284 ? 16.656 14.75 12.617 1 96.25 284 ALA B C 1
ATOM 5293 O O . ALA B 1 284 ? 16.844 13.531 12.539 1 96.25 284 ALA B O 1
ATOM 5294 N N . ARG B 1 285 ? 16.625 15.453 13.75 1 95.56 285 ARG B N 1
ATOM 5295 C CA . ARG B 1 285 ? 16.375 14.852 15.062 1 95.56 285 ARG B CA 1
ATOM 5296 C C . ARG B 1 285 ? 15.156 15.477 15.727 1 95.56 285 ARG B C 1
ATOM 5298 O O . ARG B 1 285 ? 14.75 16.594 15.375 1 95.56 285 ARG B O 1
ATOM 5305 N N . LYS B 1 286 ? 14.562 14.766 16.641 1 93.75 286 LYS B N 1
ATOM 5306 C CA . LYS B 1 286 ? 13.297 15.203 17.219 1 93.75 286 LYS B CA 1
ATOM 5307 C C . LYS B 1 286 ? 13.523 16.062 18.453 1 93.75 286 LYS B C 1
ATOM 5309 O O . LYS B 1 286 ? 12.586 16.688 18.969 1 93.75 286 LYS B O 1
ATOM 5314 N N . SER B 1 287 ? 14.672 16.078 18.938 1 92.31 287 SER B N 1
ATOM 5315 C CA . SER B 1 287 ? 15.109 16.953 20.031 1 92.31 287 SER B CA 1
ATOM 5316 C C . SER B 1 287 ? 16.609 17.188 19.984 1 92.31 287 SER B C 1
ATOM 5318 O O . SER B 1 287 ? 17.328 16.516 19.234 1 92.31 287 SER B O 1
ATOM 5320 N N . ARG B 1 288 ? 17.062 18.078 20.812 1 87.44 288 ARG B N 1
ATOM 5321 C CA . ARG B 1 288 ? 18.484 18.406 20.859 1 87.44 288 ARG B CA 1
ATOM 5322 C C . ARG B 1 288 ? 19.297 17.234 21.406 1 87.44 288 ARG B C 1
ATOM 5324 O O . ARG B 1 288 ? 20.469 17.062 21.031 1 87.44 288 ARG B O 1
ATOM 5331 N N . THR B 1 289 ? 18.641 16.453 22.172 1 87.81 289 THR B N 1
ATOM 5332 C CA . THR B 1 289 ? 19.375 15.391 22.844 1 87.81 289 THR B CA 1
ATOM 5333 C C . THR B 1 289 ? 19 14.023 22.281 1 87.81 289 THR B C 1
ATOM 5335 O O . THR B 1 289 ? 19.438 12.992 22.797 1 87.81 289 THR B O 1
ATOM 5338 N N . ALA B 1 290 ? 18.141 14.094 21.281 1 87.88 290 ALA B N 1
ATOM 5339 C CA . ALA B 1 290 ? 17.703 12.812 20.719 1 87.88 290 ALA B CA 1
ATOM 5340 C C . ALA B 1 290 ? 18.859 12.07 20.062 1 87.88 290 ALA B C 1
ATOM 5342 O O . ALA B 1 290 ? 19.641 12.664 19.312 1 87.88 290 ALA B O 1
ATOM 5343 N N . VAL B 1 291 ? 18.953 10.836 20.281 1 86.06 291 VAL B N 1
ATOM 5344 C CA . VAL B 1 291 ? 19.984 9.992 19.703 1 86.06 291 VAL B CA 1
ATOM 5345 C C . VAL B 1 291 ? 19.547 9.508 18.312 1 86.06 291 VAL B C 1
ATOM 5347 O O . VAL B 1 291 ? 20.391 9.289 17.438 1 86.06 291 VAL B O 1
ATOM 5350 N N . GLU B 1 292 ? 18.266 9.453 18.172 1 92.06 292 GLU B N 1
ATOM 5351 C CA . GLU B 1 292 ? 17.75 8.914 16.922 1 92.06 292 GLU B CA 1
ATOM 5352 C C . GLU B 1 292 ? 17.906 9.93 15.781 1 92.06 292 GLU B C 1
ATOM 5354 O O . GLU B 1 292 ? 17.422 11.055 15.883 1 92.06 292 GLU B O 1
ATOM 5359 N N . ARG B 1 293 ? 18.609 9.516 14.75 1 96 293 ARG B N 1
ATOM 5360 C CA . ARG B 1 293 ? 18.781 10.289 13.531 1 96 293 ARG B CA 1
ATOM 5361 C C . ARG B 1 293 ? 17.797 9.844 12.453 1 96 293 ARG B C 1
ATOM 5363 O O . ARG B 1 293 ? 17.75 8.664 12.109 1 96 293 ARG B O 1
ATOM 5370 N N . TRP B 1 294 ? 16.969 10.828 12 1 97.56 294 TRP B N 1
ATOM 5371 C CA . TRP B 1 294 ? 15.984 10.547 10.961 1 97.56 294 TRP B CA 1
ATOM 5372 C C . TRP B 1 294 ? 16.484 10.977 9.594 1 97.56 294 TRP B C 1
ATOM 5374 O O . TRP B 1 294 ? 16.938 12.117 9.422 1 97.56 294 TRP B O 1
ATOM 5384 N N . VAL B 1 295 ? 16.406 10.078 8.664 1 98.25 295 VAL B N 1
ATOM 5385 C CA . VAL B 1 295 ? 16.703 10.383 7.266 1 98.25 295 VAL B CA 1
ATOM 5386 C C . VAL B 1 295 ? 15.438 10.234 6.426 1 98.25 295 VAL B C 1
ATOM 5388 O O . VAL B 1 295 ? 14.883 9.141 6.305 1 98.25 295 VAL B O 1
ATOM 5391 N N . TYR B 1 296 ? 14.984 11.344 5.891 1 98.5 296 TYR B N 1
ATOM 5392 C CA . TYR B 1 296 ? 13.797 11.375 5.039 1 98.5 296 TYR B CA 1
ATOM 5393 C C . TYR B 1 296 ? 14.18 11.375 3.566 1 98.5 296 TYR B C 1
ATOM 5395 O O . TYR B 1 296 ? 15.055 12.141 3.148 1 98.5 296 TYR B O 1
ATOM 5403 N N . THR B 1 297 ? 13.516 10.531 2.789 1 98.56 297 THR B N 1
ATOM 5404 C CA . THR B 1 297 ? 13.828 10.422 1.37 1 98.56 297 THR B CA 1
ATOM 5405 C C . THR B 1 297 ? 12.609 10.773 0.517 1 98.56 297 THR B C 1
ATOM 5407 O O . THR B 1 297 ? 11.516 10.969 1.041 1 98.56 297 THR B O 1
ATOM 5410 N N . ASP B 1 298 ? 12.836 10.938 -0.779 1 98.19 298 ASP B N 1
ATOM 5411 C CA . ASP B 1 298 ? 11.742 11.297 -1.674 1 98.19 298 ASP B CA 1
ATOM 5412 C C . ASP B 1 298 ? 11.047 10.055 -2.219 1 98.19 298 ASP B C 1
ATOM 5414 O O . ASP B 1 298 ? 10.242 10.148 -3.152 1 98.19 298 ASP B O 1
ATOM 5418 N N . VAL B 1 299 ? 11.336 8.906 -1.656 1 97.44 299 VAL B N 1
ATOM 5419 C CA . VAL B 1 299 ? 10.617 7.668 -1.917 1 97.44 299 VAL B CA 1
ATOM 5420 C C . VAL B 1 299 ? 10.242 7 -0.596 1 97.44 299 VAL B C 1
ATOM 5422 O O . VAL B 1 299 ? 10.938 7.168 0.41 1 97.44 299 VAL B O 1
ATOM 5425 N N . GLY B 1 300 ? 9.141 6.344 -0.604 1 97.19 300 GLY B N 1
ATOM 5426 C CA . GLY B 1 300 ? 8.711 5.676 0.612 1 97.19 300 GLY B CA 1
ATOM 5427 C C . GLY B 1 300 ? 7.824 4.473 0.348 1 97.19 300 GLY B C 1
ATOM 5428 O O . GLY B 1 300 ? 7.828 3.922 -0.754 1 97.19 300 GLY B O 1
ATOM 5429 N N . LYS B 1 301 ? 7.148 4.039 1.353 1 95 301 LYS B N 1
ATOM 5430 C CA . LYS B 1 301 ? 6.301 2.85 1.315 1 95 301 LYS B CA 1
ATOM 5431 C C . LYS B 1 301 ? 5.281 2.938 0.184 1 95 301 LYS B C 1
ATOM 5433 O O . LYS B 1 301 ? 5.086 1.974 -0.558 1 95 301 LYS B O 1
ATOM 5438 N N . PHE B 1 302 ? 4.723 4.062 -0.015 1 93.56 302 PHE B N 1
ATOM 5439 C CA . PHE B 1 302 ? 3.586 4.203 -0.919 1 93.56 302 PHE B CA 1
ATOM 5440 C C . PHE B 1 302 ? 4.051 4.578 -2.32 1 93.56 302 PHE B C 1
ATOM 5442 O O . PHE B 1 302 ? 3.25 4.625 -3.256 1 93.56 302 PHE B O 1
ATOM 5449 N N . SER B 1 303 ? 5.348 4.82 -2.498 1 92.44 303 SER B N 1
ATOM 5450 C CA . SER B 1 303 ? 5.891 5.18 -3.803 1 92.44 303 SER B CA 1
ATOM 5451 C C . SER B 1 303 ? 6.766 4.062 -4.363 1 92.44 303 SER B C 1
ATOM 5453 O O . SER B 1 303 ? 7.68 4.32 -5.148 1 92.44 303 SER B O 1
ATOM 5455 N N . GLY B 1 304 ? 6.5 2.891 -3.818 1 92.62 304 GLY B N 1
ATOM 5456 C CA . GLY B 1 304 ? 7.223 1.799 -4.457 1 92.62 304 GLY B CA 1
ATOM 5457 C C . GLY B 1 304 ? 7.902 0.874 -3.465 1 92.62 304 GLY B C 1
ATOM 5458 O O . GLY B 1 304 ? 8.422 -0.176 -3.846 1 92.62 304 GLY B O 1
ATOM 5459 N N . LEU B 1 305 ? 7.926 1.172 -2.197 1 96.69 305 LEU B N 1
ATOM 5460 C CA . LEU B 1 305 ? 8.656 0.36 -1.228 1 96.69 305 LEU B CA 1
ATOM 5461 C C . LEU B 1 305 ? 7.699 -0.249 -0.206 1 96.69 305 LEU B C 1
ATOM 5463 O O . LEU B 1 305 ? 8.016 -0.321 0.983 1 96.69 305 LEU B O 1
ATOM 5467 N N . ILE B 1 306 ? 6.566 -0.679 -0.667 1 93.38 306 ILE B N 1
ATOM 5468 C CA . ILE B 1 306 ? 5.52 -1.229 0.189 1 93.38 306 ILE B CA 1
ATOM 5469 C C . ILE B 1 306 ? 6.047 -2.467 0.914 1 93.38 306 ILE B C 1
ATOM 5471 O O . ILE B 1 306 ? 5.605 -2.777 2.023 1 93.38 306 ILE B O 1
ATOM 5475 N N . GLU B 1 307 ? 7.055 -3.16 0.377 1 93.25 307 GLU B N 1
ATOM 5476 C CA . GLU B 1 307 ? 7.547 -4.406 0.96 1 93.25 307 GLU B CA 1
ATOM 5477 C C . GLU B 1 307 ? 8.43 -4.137 2.174 1 93.25 307 GLU B C 1
ATOM 5479 O O . GLU B 1 307 ? 8.898 -5.07 2.824 1 93.25 307 GLU B O 1
ATOM 5484 N N . THR B 1 308 ? 8.625 -2.852 2.49 1 95.69 308 THR B N 1
ATOM 5485 C CA . THR B 1 308 ? 9.281 -2.514 3.746 1 95.69 308 THR B CA 1
ATOM 5486 C C . THR B 1 308 ? 8.289 -2.521 4.898 1 95.69 308 THR B C 1
ATOM 5488 O O . THR B 1 308 ? 8.664 -2.314 6.055 1 95.69 308 THR B O 1
ATOM 5491 N N . THR B 1 309 ? 7.023 -2.752 4.555 1 92.56 309 THR B N 1
ATOM 5492 C CA . THR B 1 309 ? 6.031 -2.891 5.613 1 92.56 309 THR B CA 1
ATOM 5493 C C . THR B 1 309 ? 6.484 -3.92 6.645 1 92.56 309 THR B C 1
ATOM 5495 O O . THR B 1 309 ? 7 -4.98 6.285 1 92.56 309 THR B O 1
ATOM 5498 N N . ASP B 1 310 ? 6.352 -3.51 7.941 1 90.44 310 ASP B N 1
ATOM 5499 C CA . ASP B 1 310 ? 6.816 -4.32 9.062 1 90.44 310 ASP B CA 1
ATOM 5500 C C . ASP B 1 310 ? 8.297 -4.66 8.922 1 90.44 310 ASP B C 1
ATOM 5502 O O . ASP B 1 310 ? 8.773 -5.648 9.484 1 90.44 310 ASP B O 1
ATOM 5506 N N . GLU B 1 311 ? 9.039 -3.945 8.094 1 93.94 311 GLU B N 1
ATOM 5507 C CA . GLU B 1 311 ? 10.469 -4.086 7.832 1 93.94 311 GLU B CA 1
ATOM 5508 C C . GLU B 1 311 ? 10.797 -5.48 7.316 1 93.94 311 GLU B C 1
ATOM 5510 O O . GLU B 1 311 ? 11.805 -6.07 7.711 1 93.94 311 GLU B O 1
ATOM 5515 N N . SER B 1 312 ? 9.836 -5.992 6.477 1 92 312 SER B N 1
ATOM 5516 C CA . SER B 1 312 ? 9.961 -7.355 5.98 1 92 312 SER B CA 1
ATOM 5517 C C . SER B 1 312 ? 11.164 -7.504 5.055 1 92 312 SER B C 1
ATOM 5519 O O . SER B 1 312 ? 12.055 -8.312 5.309 1 92 312 SER B O 1
ATOM 5521 N N . ILE B 1 313 ? 11.172 -6.73 3.965 1 93.5 313 ILE B N 1
ATOM 5522 C CA . ILE B 1 313 ? 12.312 -6.754 3.057 1 93.5 313 ILE B CA 1
ATOM 5523 C C . ILE B 1 313 ? 13.305 -5.656 3.447 1 93.5 313 ILE B C 1
ATOM 5525 O O . ILE B 1 313 ? 12.914 -4.504 3.654 1 93.5 313 ILE B O 1
ATOM 5529 N N . LYS B 1 314 ? 14.516 -6 3.674 1 95.94 314 LYS B N 1
ATOM 5530 C CA . LYS B 1 314 ? 15.578 -5.047 3.957 1 95.94 314 LYS B CA 1
ATOM 5531 C C . LYS B 1 314 ? 16.5 -4.887 2.754 1 95.94 314 LYS B C 1
ATOM 5533 O O . LYS B 1 314 ? 17.344 -5.75 2.49 1 95.94 314 LYS B O 1
ATOM 5538 N N . PHE B 1 315 ? 16.391 -3.762 2.121 1 97.06 315 PHE B N 1
ATOM 5539 C CA . PHE B 1 315 ? 17.156 -3.494 0.901 1 97.06 315 PHE B CA 1
ATOM 5540 C C . PHE B 1 315 ? 18.578 -3.057 1.227 1 97.06 315 PHE B C 1
ATOM 5542 O O . PHE B 1 315 ? 18.797 -2.312 2.186 1 97.06 315 PHE B O 1
ATOM 5549 N N . PRO B 1 316 ? 19.562 -3.562 0.417 1 97.06 316 PRO B N 1
ATOM 5550 C CA . PRO B 1 316 ? 20.875 -2.918 0.522 1 97.06 316 PRO B CA 1
ATOM 5551 C C . PRO B 1 316 ? 20.859 -1.466 0.051 1 97.06 316 PRO B C 1
ATOM 5553 O O . PRO B 1 316 ? 20.359 -1.173 -1.039 1 97.06 316 PRO B O 1
ATOM 5556 N N . ILE B 1 317 ? 21.391 -0.579 0.864 1 97.5 317 ILE B N 1
ATOM 5557 C CA . ILE B 1 317 ? 21.391 0.841 0.531 1 97.5 317 ILE B CA 1
ATOM 5558 C C . ILE B 1 317 ? 22.844 1.33 0.411 1 97.5 317 ILE B C 1
ATOM 5560 O O . ILE B 1 317 ? 23.625 1.202 1.353 1 97.5 317 ILE B O 1
ATOM 5564 N N . TRP B 1 318 ? 23.125 1.844 -0.74 1 97 318 TRP B N 1
ATOM 5565 C CA . TRP B 1 318 ? 24.453 2.369 -1.011 1 97 318 TRP B CA 1
ATOM 5566 C C . TRP B 1 318 ? 24.406 3.873 -1.259 1 97 318 TRP B C 1
ATOM 5568 O O . TRP B 1 318 ? 23.406 4.395 -1.756 1 97 318 TRP B O 1
ATOM 5578 N N . THR B 1 319 ? 25.422 4.617 -0.92 1 97.06 319 THR B N 1
ATOM 5579 C CA . THR B 1 319 ? 25.578 6.043 -1.196 1 97.06 319 THR B CA 1
ATOM 5580 C C . THR B 1 319 ? 27.031 6.379 -1.494 1 97.06 319 THR B C 1
ATOM 5582 O O . THR B 1 319 ? 27.938 5.629 -1.115 1 97.06 319 THR B O 1
ATOM 5585 N N . GLU B 1 320 ? 27.219 7.461 -2.193 1 95.69 320 GLU B N 1
ATOM 5586 C CA . GLU B 1 320 ? 28.578 7.91 -2.516 1 95.69 320 GLU B CA 1
ATOM 5587 C C . GLU B 1 320 ? 29.25 8.539 -1.301 1 95.69 320 GLU B C 1
ATOM 5589 O O . GLU B 1 320 ? 30.469 8.703 -1.277 1 95.69 320 GLU B O 1
ATOM 5594 N N . LYS B 1 321 ? 28.438 8.945 -0.325 1 96 321 LYS B N 1
ATOM 5595 C CA . LYS B 1 321 ? 28.984 9.508 0.905 1 96 321 LYS B CA 1
ATOM 5596 C C . LYS B 1 321 ? 29.688 8.422 1.729 1 96 321 LYS B C 1
ATOM 5598 O O . LYS B 1 321 ? 29.234 7.277 1.766 1 96 321 LYS B O 1
ATOM 5603 N N . ASN B 1 322 ? 30.828 8.828 2.27 1 92.19 322 ASN B N 1
ATOM 5604 C CA . ASN B 1 322 ? 31.625 7.91 3.086 1 92.19 322 ASN B CA 1
ATOM 5605 C C . ASN B 1 322 ? 31.984 8.531 4.43 1 92.19 322 ASN B C 1
ATOM 5607 O O . ASN B 1 322 ? 31.828 9.734 4.629 1 92.19 322 ASN B O 1
ATOM 5611 N N . GLY B 1 323 ? 32.438 7.664 5.359 1 92.5 323 GLY B N 1
ATOM 5612 C CA . GLY B 1 323 ? 32.844 8.148 6.664 1 92.5 323 GLY B CA 1
ATOM 5613 C C . GLY B 1 323 ? 32.156 7.422 7.812 1 92.5 323 GLY B C 1
ATOM 5614 O O . GLY B 1 323 ? 31.688 6.297 7.652 1 92.5 323 GLY B O 1
ATOM 5615 N N . GLU B 1 324 ? 32.219 8.086 8.945 1 95.5 324 GLU B N 1
ATOM 5616 C CA . GLU B 1 324 ? 31.609 7.508 10.141 1 95.5 324 GLU B CA 1
ATOM 5617 C C . GLU B 1 324 ? 30.094 7.336 9.969 1 95.5 324 GLU B C 1
ATOM 5619 O O . GLU B 1 324 ? 29.422 8.211 9.406 1 95.5 324 GLU B O 1
ATOM 5624 N N . VAL B 1 325 ? 29.656 6.203 10.422 1 95 325 VAL B N 1
ATOM 5625 C CA . VAL B 1 325 ? 28.25 5.891 10.242 1 95 325 VAL B CA 1
ATOM 5626 C C . VAL B 1 325 ? 27.516 6.008 11.578 1 95 325 VAL B C 1
ATOM 5628 O O . VAL B 1 325 ? 28.125 5.875 12.641 1 95 325 VAL B O 1
ATOM 5631 N N . GLU B 1 326 ? 26.312 6.332 11.469 1 95.75 326 GLU B N 1
ATOM 5632 C CA . GLU B 1 326 ? 25.375 6.344 12.586 1 95.75 326 GLU B CA 1
ATOM 5633 C C . GLU B 1 326 ? 24.062 5.641 12.211 1 95.75 326 GLU B C 1
ATOM 5635 O O . GLU B 1 326 ? 23.656 5.672 11.055 1 95.75 326 GLU B O 1
ATOM 5640 N N . GLU B 1 327 ? 23.5 5.02 13.219 1 96.12 327 GLU B N 1
ATOM 5641 C CA . GLU B 1 327 ? 22.203 4.383 13.008 1 96.12 327 GLU B CA 1
ATOM 5642 C C . GLU B 1 327 ? 21.109 5.418 12.711 1 96.12 327 GLU B C 1
ATOM 5644 O O . GLU B 1 327 ? 21.109 6.504 13.297 1 96.12 327 GLU B O 1
ATOM 5649 N N . VAL B 1 328 ? 20.188 5.012 11.812 1 97.25 328 VAL B N 1
ATOM 5650 C CA . VAL B 1 328 ? 19.203 5.992 11.391 1 97.25 328 VAL B CA 1
ATOM 5651 C C . VAL B 1 328 ? 17.828 5.32 11.273 1 97.25 328 VAL B C 1
ATOM 5653 O O . VAL B 1 328 ? 17.75 4.102 11.094 1 97.25 328 VAL B O 1
ATOM 5656 N N . VAL B 1 329 ? 16.781 6.125 11.469 1 97.19 329 VAL B N 1
ATOM 5657 C CA . VAL B 1 329 ? 15.43 5.809 11.008 1 97.19 329 VAL B CA 1
ATOM 5658 C C . VAL B 1 329 ? 15.234 6.34 9.586 1 97.19 329 VAL B C 1
ATOM 5660 O O . VAL B 1 329 ? 15.602 7.48 9.289 1 97.19 329 VAL B O 1
ATOM 5663 N N . ILE B 1 330 ? 14.727 5.559 8.68 1 98.25 330 ILE B N 1
ATOM 5664 C CA . ILE B 1 330 ? 14.516 5.977 7.297 1 98.25 330 ILE B CA 1
ATOM 5665 C C . ILE B 1 330 ? 13.023 6.07 7.004 1 98.25 330 ILE B C 1
ATOM 5667 O O . ILE B 1 330 ? 12.281 5.105 7.199 1 98.25 330 ILE B O 1
ATOM 5671 N N . ALA B 1 331 ? 12.57 7.238 6.535 1 97.94 331 ALA B N 1
ATOM 5672 C CA . ALA B 1 331 ? 11.148 7.48 6.281 1 97.94 331 ALA B CA 1
ATOM 5673 C C . ALA B 1 331 ? 10.938 8.117 4.91 1 97.94 331 ALA B C 1
ATOM 5675 O O . ALA B 1 331 ? 11.883 8.609 4.293 1 97.94 331 ALA B O 1
ATOM 5676 N N . GLY B 1 332 ? 9.688 7.984 4.461 1 97.81 332 GLY B N 1
ATOM 5677 C CA . GLY B 1 332 ? 9.344 8.477 3.137 1 97.81 332 GLY B CA 1
ATOM 5678 C C . GLY B 1 332 ? 8.812 9.898 3.143 1 97.81 332 GLY B C 1
ATOM 5679 O O . GLY B 1 332 ? 8.828 10.562 4.18 1 97.81 332 GLY B O 1
ATOM 5680 N N . PRO B 1 333 ? 8.344 10.312 2.006 1 97.12 333 PRO B N 1
ATOM 5681 C CA . PRO B 1 333 ? 8.078 11.742 1.819 1 97.12 333 PRO B CA 1
ATOM 5682 C C . PRO B 1 333 ? 6.641 12.125 2.166 1 97.12 333 PRO B C 1
ATOM 5684 O O . PRO B 1 333 ? 6.32 13.312 2.268 1 97.12 333 PRO B O 1
ATOM 5687 N N . THR B 1 334 ? 5.727 11.172 2.338 1 95.94 334 THR B N 1
ATOM 5688 C CA . THR B 1 334 ? 4.316 11.523 2.461 1 95.94 334 THR B CA 1
ATOM 5689 C C . THR B 1 334 ? 3.992 11.977 3.883 1 95.94 334 THR B C 1
ATOM 5691 O O . THR B 1 334 ? 4.793 11.781 4.801 1 95.94 334 THR B O 1
ATOM 5694 N N . CYS B 1 335 ? 2.801 12.57 4.055 1 93.88 335 CYS B N 1
ATOM 5695 C CA . CYS B 1 335 ? 2.352 13.039 5.359 1 93.88 335 CYS B CA 1
ATOM 5696 C C . CYS B 1 335 ? 1.691 11.914 6.148 1 93.88 335 CYS B C 1
ATOM 5698 O O . CYS B 1 335 ? 1.036 12.164 7.16 1 93.88 335 CYS B O 1
ATOM 5700 N N . ASP B 1 336 ? 1.9 10.719 5.676 1 92.38 336 ASP B N 1
ATOM 5701 C CA . ASP B 1 336 ? 1.327 9.586 6.395 1 92.38 336 ASP B CA 1
ATOM 5702 C C . ASP B 1 336 ? 2.311 9.039 7.426 1 92.38 336 ASP B C 1
ATOM 5704 O O . ASP B 1 336 ? 3.467 8.758 7.105 1 92.38 336 ASP B O 1
ATOM 5708 N N . SER B 1 337 ? 1.785 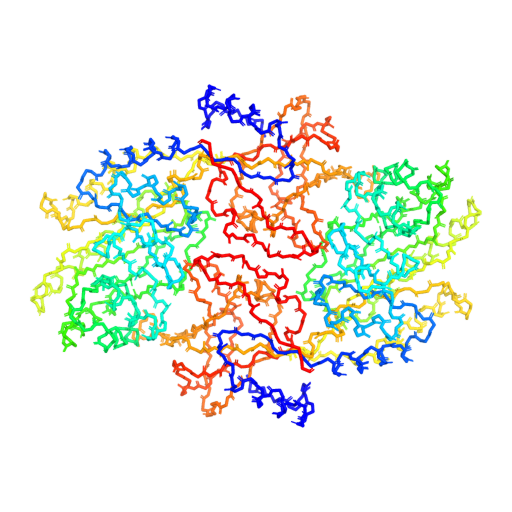8.844 8.57 1 90.44 337 SER B N 1
ATOM 5709 C CA . SER B 1 337 ? 2.623 8.383 9.672 1 90.44 337 SER B CA 1
ATOM 5710 C C . SER B 1 337 ? 3.15 6.977 9.414 1 90.44 337 SER B C 1
ATOM 5712 O O . SER B 1 337 ? 4.148 6.562 10.008 1 90.44 337 SER B O 1
ATOM 5714 N N . ALA B 1 338 ? 2.502 6.27 8.523 1 90.94 338 ALA B N 1
ATOM 5715 C CA . ALA B 1 338 ? 2.891 4.895 8.227 1 90.94 338 ALA B CA 1
ATOM 5716 C C . ALA B 1 338 ? 4.031 4.848 7.215 1 90.94 338 ALA B C 1
ATOM 5718 O O . ALA B 1 338 ? 4.648 3.801 7.012 1 90.94 338 ALA B O 1
ATOM 5719 N N . ASP B 1 339 ? 4.371 5.941 6.668 1 95.06 339 ASP B N 1
ATOM 5720 C CA . ASP B 1 339 ? 5.395 5.98 5.629 1 95.06 339 ASP B CA 1
ATOM 5721 C C . ASP B 1 339 ? 6.797 5.988 6.242 1 95.06 339 ASP B C 1
ATOM 5723 O O . ASP B 1 339 ? 7.582 6.902 5.992 1 95.06 339 ASP B O 1
ATOM 5727 N N . ILE B 1 340 ? 7.086 5.016 7.066 1 96.56 340 ILE B N 1
ATOM 5728 C CA . ILE B 1 340 ? 8.383 4.715 7.664 1 96.56 340 ILE B CA 1
ATOM 5729 C C . ILE B 1 340 ? 8.875 3.354 7.18 1 96.56 340 ILE B C 1
ATOM 5731 O O . ILE B 1 340 ? 8.211 2.336 7.395 1 96.56 340 ILE B O 1
ATOM 5735 N N . MET B 1 341 ? 10 3.373 6.539 1 97.31 341 MET B N 1
ATOM 5736 C CA . MET B 1 341 ? 10.516 2.121 5.992 1 97.31 341 MET B CA 1
ATOM 5737 C C . MET B 1 341 ? 11.227 1.309 7.07 1 97.31 341 MET B C 1
ATOM 5739 O O . MET B 1 341 ? 10.969 0.112 7.219 1 97.31 341 MET B O 1
ATOM 5743 N N . TYR B 1 342 ? 12.125 1.975 7.797 1 97.31 342 TYR B N 1
ATOM 5744 C CA . TYR B 1 342 ? 12.93 1.271 8.789 1 97.31 342 TYR B CA 1
ATOM 5745 C C . TYR B 1 342 ? 13.039 2.086 10.078 1 97.31 342 TYR B C 1
ATOM 5747 O O . TYR B 1 342 ? 13.617 3.176 10.078 1 97.31 342 TYR B O 1
ATOM 5755 N N . GLU B 1 343 ? 12.469 1.652 11.109 1 94.81 343 GLU B N 1
ATOM 5756 C CA . GLU B 1 343 ? 12.523 2.281 12.43 1 94.81 343 GLU B CA 1
ATOM 5757 C C . GLU B 1 343 ? 13.219 1.375 13.438 1 94.81 343 GLU B C 1
ATOM 5759 O O . GLU B 1 343 ? 13.945 1.854 14.312 1 94.81 343 GLU B O 1
ATOM 5764 N N . ASN B 1 344 ? 13.016 0.068 13.289 1 94.5 344 ASN B N 1
ATOM 5765 C CA . ASN B 1 344 ? 13.57 -0.899 14.227 1 94.5 344 ASN B CA 1
ATOM 5766 C C . ASN B 1 344 ? 14.906 -1.455 13.734 1 94.5 344 ASN B C 1
ATOM 5768 O O . ASN B 1 344 ? 15.852 -1.59 14.516 1 94.5 344 ASN B O 1
ATOM 5772 N N . TYR B 1 345 ? 14.875 -1.854 12.453 1 92.94 345 TYR B N 1
ATOM 5773 C CA . TYR B 1 345 ? 16.172 -2.199 11.867 1 92.94 345 TYR B CA 1
ATOM 5774 C C . TYR B 1 345 ? 17 -0.951 11.617 1 92.94 345 TYR B C 1
ATOM 5776 O O . TYR B 1 345 ? 16.688 -0.141 10.75 1 92.94 345 TYR B O 1
ATOM 5784 N N . LYS B 1 346 ? 18.047 -0.837 12.32 1 89.88 346 LYS B N 1
ATOM 5785 C CA . LYS B 1 346 ? 18.828 0.392 12.281 1 89.88 346 LYS B CA 1
ATOM 5786 C C . LYS B 1 346 ? 19.922 0.31 11.211 1 89.88 346 LYS B C 1
ATOM 5788 O O . LYS B 1 346 ? 21 -0.245 11.453 1 89.88 346 LYS B O 1
ATOM 5793 N N . TYR B 1 347 ? 19.656 0.989 10.18 1 94.94 347 TYR B N 1
ATOM 5794 C CA . TYR B 1 347 ? 20.656 1.122 9.133 1 94.94 347 TYR B CA 1
ATOM 5795 C C . TYR B 1 347 ? 21.75 2.096 9.555 1 94.94 347 TYR B C 1
ATOM 5797 O O . TYR B 1 347 ? 21.484 3.107 10.203 1 94.94 347 TYR B O 1
ATOM 5805 N N . GLY B 1 348 ? 22.984 1.719 9.289 1 95.88 348 GLY B N 1
ATOM 5806 C CA . GLY B 1 348 ? 24.062 2.684 9.43 1 95.88 348 GLY B CA 1
ATOM 5807 C C . GLY B 1 348 ? 24.312 3.488 8.172 1 95.88 348 GLY B C 1
ATOM 5808 O O . GLY B 1 348 ? 24.594 2.92 7.113 1 95.88 348 GLY B O 1
ATOM 5809 N N . LEU B 1 349 ? 24.172 4.832 8.234 1 96.75 349 LEU B N 1
ATOM 5810 C CA . LEU B 1 349 ? 24.469 5.719 7.117 1 96.75 349 LEU B CA 1
ATOM 5811 C C . LEU B 1 349 ? 25.484 6.785 7.527 1 96.75 349 LEU B C 1
ATOM 5813 O O . LEU B 1 349 ? 25.578 7.145 8.703 1 96.75 349 LEU B O 1
ATOM 5817 N N . PRO B 1 350 ? 26.234 7.242 6.578 1 97.06 350 PRO B N 1
ATOM 5818 C CA . PRO B 1 350 ? 27.281 8.211 6.914 1 97.06 350 PRO B CA 1
ATOM 5819 C C . PRO B 1 350 ? 26.734 9.461 7.605 1 97.06 350 PRO B C 1
ATOM 5821 O O . PRO B 1 350 ? 25.672 9.953 7.234 1 97.06 350 PRO B O 1
ATOM 5824 N N . LEU B 1 351 ? 27.5 10.016 8.562 1 96.44 351 LEU B N 1
ATOM 5825 C CA . LEU B 1 351 ? 27.109 11.195 9.336 1 96.44 351 LEU B CA 1
ATOM 5826 C C . LEU B 1 351 ? 27.047 12.43 8.445 1 96.44 351 LEU B C 1
ATOM 5828 O O . LEU B 1 351 ? 26.312 13.375 8.734 1 96.44 351 LEU B O 1
ATOM 5832 N N . ASN B 1 352 ? 27.797 12.391 7.371 1 96.62 352 ASN B N 1
ATOM 5833 C CA . ASN B 1 352 ? 27.859 13.562 6.504 1 96.62 352 ASN B CA 1
ATOM 5834 C C . ASN B 1 352 ? 26.781 13.523 5.426 1 96.62 352 ASN B C 1
ATOM 5836 O O . ASN B 1 352 ? 26.781 14.344 4.508 1 96.62 352 ASN B O 1
ATOM 5840 N N . LEU B 1 353 ? 25.938 12.547 5.5 1 97 353 LEU B N 1
ATOM 5841 C CA . LEU B 1 353 ? 24.781 12.516 4.613 1 97 353 LEU B CA 1
ATOM 5842 C C . LEU B 1 353 ? 23.906 13.758 4.801 1 97 353 LEU B C 1
ATOM 5844 O O . LEU B 1 353 ? 23.625 14.164 5.93 1 97 353 LEU B O 1
ATOM 5848 N N . ALA B 1 354 ? 23.516 14.375 3.695 1 96.81 354 ALA B N 1
ATOM 5849 C CA . ALA B 1 354 ? 22.766 15.625 3.766 1 96.81 354 ALA B CA 1
ATOM 5850 C C . ALA B 1 354 ? 21.688 15.672 2.68 1 96.81 354 ALA B C 1
ATOM 5852 O O . ALA B 1 354 ? 21.672 14.828 1.775 1 96.81 354 ALA B O 1
ATOM 5853 N N . ALA B 1 355 ? 20.812 16.641 2.771 1 97.62 355 ALA B N 1
ATOM 5854 C CA . ALA B 1 355 ? 19.781 16.859 1.757 1 97.62 355 ALA B CA 1
ATOM 5855 C C . ALA B 1 355 ? 20.406 16.984 0.367 1 97.62 355 ALA B C 1
ATOM 5857 O O . ALA B 1 355 ? 21.438 17.641 0.198 1 97.62 355 ALA B O 1
ATOM 5858 N N . GLY B 1 356 ? 19.797 16.312 -0.604 1 97.19 356 GLY B N 1
ATOM 5859 C CA . GLY B 1 356 ? 20.297 16.359 -1.969 1 97.19 356 GLY B CA 1
ATOM 5860 C C . GLY B 1 356 ? 21.156 15.156 -2.33 1 97.19 356 GLY B C 1
ATOM 5861 O O . GLY B 1 356 ? 21.328 14.836 -3.51 1 97.19 356 GLY B O 1
ATOM 5862 N N . ASP B 1 357 ? 21.75 14.516 -1.3 1 98.06 357 ASP B N 1
ATOM 5863 C CA . ASP B 1 357 ? 22.547 13.328 -1.574 1 98.06 357 ASP B CA 1
ATOM 5864 C C . ASP B 1 357 ? 21.688 12.188 -2.088 1 98.06 357 ASP B C 1
ATOM 5866 O O . ASP B 1 357 ? 20.531 12.023 -1.662 1 98.06 357 ASP B O 1
ATOM 5870 N N . ARG B 1 358 ? 22.266 11.43 -2.936 1 98.25 358 ARG B N 1
ATOM 5871 C CA . ARG B 1 358 ? 21.531 10.32 -3.525 1 98.25 358 ARG B CA 1
ATOM 5872 C C . ARG B 1 358 ? 21.734 9.039 -2.719 1 98.25 358 ARG B C 1
ATOM 5874 O O . ARG B 1 358 ? 22.812 8.82 -2.152 1 98.25 358 ARG B O 1
ATOM 5881 N N . LEU B 1 359 ? 20.734 8.297 -2.566 1 98.12 359 LEU B N 1
ATOM 5882 C CA . LEU B 1 359 ? 20.75 6.93 -2.057 1 98.12 359 LEU B CA 1
ATOM 5883 C C . LEU B 1 359 ? 20.406 5.934 -3.154 1 98.12 359 LEU B C 1
ATOM 5885 O O . LEU B 1 359 ? 19.5 6.184 -3.957 1 98.12 359 LEU B O 1
ATOM 5889 N N . TYR B 1 360 ? 21.156 4.848 -3.191 1 98.25 360 TYR B N 1
ATOM 5890 C CA . TYR B 1 360 ? 20.938 3.771 -4.152 1 98.25 360 TYR B CA 1
ATOM 5891 C C . TYR B 1 360 ? 20.438 2.512 -3.459 1 98.25 360 TYR B C 1
ATOM 5893 O O . TYR B 1 360 ? 21.188 1.867 -2.717 1 98.25 360 TYR B O 1
ATOM 5901 N N . TRP B 1 361 ? 19.156 2.268 -3.645 1 98.19 361 TRP B N 1
ATOM 5902 C CA . TRP B 1 361 ? 18.562 1.039 -3.135 1 98.19 361 TRP B CA 1
ATOM 5903 C C . TRP B 1 361 ? 18.766 -0.111 -4.117 1 98.19 361 TRP B C 1
ATOM 5905 O O . TRP B 1 361 ? 18.156 -0.124 -5.195 1 98.19 361 TRP B O 1
ATOM 5915 N N . LEU B 1 362 ? 19.547 -1.049 -3.672 1 97.38 362 LEU B N 1
ATOM 5916 C CA . LEU B 1 362 ? 19.859 -2.168 -4.555 1 97.38 362 LEU B CA 1
ATOM 5917 C C . LEU B 1 362 ? 18.781 -3.244 -4.465 1 97.38 362 LEU B C 1
ATOM 5919 O O . LEU B 1 362 ? 17.969 -3.238 -3.537 1 97.38 362 LEU B O 1
ATOM 5923 N N . SER B 1 363 ? 18.688 -4.156 -5.504 1 96.75 363 SER B N 1
ATOM 5924 C CA . SER B 1 363 ? 17.781 -5.293 -5.562 1 96.75 363 SER B CA 1
ATOM 5925 C C . SER B 1 363 ? 16.328 -4.836 -5.547 1 96.75 363 SER B C 1
ATOM 5927 O O . SER B 1 363 ? 15.5 -5.387 -4.809 1 96.75 363 SER B O 1
ATOM 5929 N N . THR B 1 364 ? 16.031 -3.768 -6.328 1 97.56 364 THR B N 1
ATOM 5930 C CA . THR B 1 364 ? 14.703 -3.164 -6.32 1 97.56 364 THR B CA 1
ATOM 5931 C C . THR B 1 364 ? 14.016 -3.359 -7.668 1 97.56 364 THR B C 1
ATOM 5933 O O . THR B 1 364 ? 13.117 -2.594 -8.031 1 97.56 364 THR B O 1
ATOM 5936 N N . GLY B 1 365 ? 14.398 -4.355 -8.367 1 97.5 365 GLY B N 1
ATOM 5937 C CA . GLY B 1 365 ? 13.82 -4.574 -9.68 1 97.5 365 GLY B CA 1
ATOM 5938 C C . GLY B 1 365 ? 12.43 -5.176 -9.625 1 97.5 365 GLY B C 1
ATOM 5939 O O . GLY B 1 365 ? 11.688 -5.113 -10.609 1 97.5 365 GLY B O 1
ATOM 5940 N N . ALA B 1 366 ? 12.117 -5.781 -8.547 1 96.38 366 ALA B N 1
ATOM 5941 C CA . ALA B 1 366 ? 10.836 -6.477 -8.414 1 96.38 366 ALA B CA 1
ATOM 5942 C C . ALA B 1 366 ? 9.953 -5.801 -7.371 1 96.38 366 ALA B C 1
ATOM 5944 O O . ALA B 1 366 ? 10.43 -5.391 -6.309 1 96.38 366 ALA B O 1
ATOM 5945 N N . TYR B 1 367 ? 8.609 -5.68 -7.715 1 94.38 367 TYR B N 1
ATOM 5946 C CA . TYR B 1 367 ? 7.555 -5.309 -6.777 1 94.38 367 TYR B CA 1
ATOM 5947 C C . TYR B 1 367 ? 7.762 -3.887 -6.266 1 94.38 367 TYR B C 1
ATOM 5949 O O . TYR B 1 367 ? 7.539 -3.607 -5.086 1 94.38 367 TYR B O 1
ATOM 5957 N N . THR B 1 368 ? 8.273 -2.971 -7.062 1 95 368 THR B N 1
ATOM 5958 C CA . THR B 1 368 ? 8.406 -1.56 -6.723 1 95 368 THR B CA 1
ATOM 5959 C C . THR B 1 368 ? 7.441 -0.712 -7.547 1 95 368 THR B C 1
ATOM 5961 O O . THR B 1 368 ? 6.41 -0.266 -7.039 1 95 368 THR B O 1
ATOM 5964 N N . THR B 1 369 ? 7.496 -0.791 -8.859 1 91.31 369 THR B N 1
ATOM 5965 C CA . THR B 1 369 ? 6.68 0.044 -9.727 1 91.31 369 THR B CA 1
ATOM 5966 C C . THR B 1 369 ? 5.215 -0.368 -9.656 1 91.31 369 THR B C 1
ATOM 5968 O O . THR B 1 369 ? 4.328 0.484 -9.57 1 91.31 369 THR B O 1
ATOM 5971 N N . SER B 1 370 ? 4.961 -1.638 -9.586 1 87.19 370 SER B N 1
ATOM 5972 C CA . SER B 1 370 ? 3.592 -2.137 -9.648 1 87.19 370 SER B CA 1
ATOM 5973 C C . SER B 1 370 ? 2.824 -1.801 -8.375 1 87.19 370 SER B C 1
ATOM 5975 O O . SER B 1 370 ? 1.601 -1.653 -8.398 1 87.19 370 SER B O 1
ATOM 5977 N N . TYR B 1 371 ? 3.506 -1.564 -7.285 1 87.38 371 TYR B N 1
ATOM 5978 C CA . TYR B 1 371 ? 2.889 -1.317 -5.988 1 87.38 371 TYR B CA 1
ATOM 5979 C C . TYR B 1 371 ? 2.725 0.177 -5.738 1 87.38 371 TYR B C 1
ATOM 5981 O O . TYR B 1 371 ? 2.084 0.584 -4.766 1 87.38 371 TYR B O 1
ATOM 5989 N N . SER B 1 372 ? 3.207 0.979 -6.551 1 88.19 372 SER B N 1
ATOM 5990 C CA . SER B 1 372 ? 3.17 2.416 -6.301 1 88.19 372 SER B CA 1
ATOM 5991 C C . SER B 1 372 ? 1.735 2.934 -6.27 1 88.19 372 SER B C 1
ATOM 5993 O O . SER B 1 372 ? 0.906 2.527 -7.086 1 88.19 372 SER B O 1
ATOM 5995 N N . ALA B 1 373 ? 1.498 3.814 -5.297 1 90.19 373 ALA B N 1
ATOM 5996 C CA . ALA B 1 373 ? 0.196 4.473 -5.238 1 90.19 373 ALA B CA 1
ATOM 5997 C C . ALA B 1 373 ? 0.018 5.441 -6.402 1 90.19 373 ALA B C 1
ATOM 5999 O O . ALA B 1 373 ? 0.994 6.004 -6.906 1 90.19 373 ALA B O 1
ATOM 6000 N N . VAL B 1 374 ? -1.21 5.746 -6.715 1 88.31 374 VAL B N 1
ATOM 6001 C CA . VAL B 1 374 ? -1.523 6.566 -7.883 1 88.31 374 VAL B CA 1
ATOM 6002 C C . VAL B 1 374 ? -1.219 8.031 -7.582 1 88.31 374 VAL B C 1
ATOM 6004 O O . VAL B 1 374 ? -0.73 8.766 -8.445 1 88.31 374 VAL B O 1
ATOM 6007 N N . GLU B 1 375 ? -1.546 8.453 -6.254 1 88.25 375 GLU B N 1
ATOM 6008 C CA . GLU B 1 375 ? -1.381 9.891 -6.043 1 88.25 375 GLU B CA 1
ATOM 6009 C C . GLU B 1 375 ? -1.475 10.242 -4.562 1 88.25 375 GLU B C 1
ATOM 6011 O O . GLU B 1 375 ? -2.023 11.289 -4.203 1 88.25 375 GLU B O 1
ATOM 6016 N N . PHE B 1 376 ? -0.979 9.508 -3.76 1 89.69 376 PHE B N 1
ATOM 6017 C CA . PHE B 1 376 ? -1.071 9.898 -2.357 1 89.69 376 PHE B CA 1
ATOM 6018 C C . PHE B 1 376 ? -0.212 11.125 -2.076 1 89.69 376 PHE B C 1
ATOM 6020 O O . PHE B 1 376 ? 0.973 11.148 -2.416 1 89.69 376 PHE B O 1
ATOM 6027 N N . ASN B 1 377 ? -0.815 12.133 -1.482 1 94.06 377 ASN B N 1
ATOM 6028 C CA . ASN B 1 377 ? -0.22 13.453 -1.312 1 94.06 377 ASN B CA 1
ATOM 6029 C C . ASN B 1 377 ? 0.179 14.07 -2.652 1 94.06 377 ASN B C 1
ATOM 6031 O O . ASN B 1 377 ? 1.093 14.891 -2.715 1 94.06 377 ASN B O 1
ATOM 6035 N N . GLY B 1 378 ? -0.46 13.516 -3.691 1 93.75 378 GLY B N 1
ATOM 6036 C CA . GLY B 1 378 ? -0.254 14.047 -5.027 1 93.75 378 GLY B CA 1
ATOM 6037 C C . GLY B 1 378 ? 0.996 13.508 -5.699 1 93.75 378 GLY B C 1
ATOM 6038 O O . GLY B 1 378 ? 1.221 13.75 -6.887 1 93.75 378 GLY B O 1
ATOM 6039 N N . PHE B 1 379 ? 1.835 12.781 -4.992 1 93.88 379 PHE B N 1
ATOM 6040 C CA . PHE B 1 379 ? 3.07 12.258 -5.566 1 93.88 379 PHE B CA 1
ATOM 6041 C C . PHE B 1 379 ? 2.77 11.289 -6.707 1 93.88 379 PHE B C 1
ATOM 6043 O O . PHE B 1 379 ? 1.889 10.438 -6.59 1 93.88 379 PHE B O 1
ATOM 6050 N N . PRO B 1 380 ? 3.5 11.43 -7.789 1 93.06 380 PRO B N 1
ATOM 6051 C CA . PRO B 1 380 ? 3.301 10.492 -8.891 1 93.06 380 PRO B CA 1
ATOM 6052 C C . PRO B 1 380 ? 3.859 9.102 -8.594 1 93.06 380 PRO B C 1
ATOM 6054 O O . PRO B 1 380 ? 4.684 8.945 -7.691 1 93.06 380 PRO B O 1
ATOM 6057 N N . PRO B 1 381 ? 3.348 8.109 -9.359 1 93.5 381 PRO B N 1
ATOM 6058 C CA . PRO B 1 381 ? 3.957 6.781 -9.234 1 93.5 381 PRO B CA 1
ATOM 6059 C C . PRO B 1 381 ? 5.445 6.781 -9.578 1 93.5 381 PRO B C 1
ATOM 6061 O O . PRO B 1 381 ? 5.918 7.672 -10.281 1 93.5 381 PRO B O 1
ATOM 6064 N N . LEU B 1 382 ? 6.191 5.781 -9.086 1 95.62 382 LEU B N 1
ATOM 6065 C CA . LEU B 1 382 ? 7.629 5.637 -9.289 1 95.62 382 LEU B CA 1
ATOM 6066 C C . LEU B 1 382 ? 7.957 5.516 -10.773 1 95.62 382 LEU B C 1
ATOM 6068 O O . LEU B 1 382 ? 7.395 4.668 -11.469 1 95.62 382 LEU B O 1
ATOM 6072 N N . LYS B 1 383 ? 8.805 6.367 -11.219 1 96.25 383 LYS B N 1
ATOM 6073 C CA . LYS B 1 383 ? 9.281 6.293 -12.602 1 96.25 383 LYS B CA 1
ATOM 6074 C C . LYS B 1 383 ? 10.234 5.117 -12.797 1 96.25 383 LYS B C 1
ATOM 6076 O O . LYS B 1 383 ? 10.961 4.742 -11.867 1 96.25 383 LYS B O 1
ATOM 6081 N N . SER B 1 384 ? 10.242 4.539 -13.984 1 97.25 384 SER B N 1
ATOM 6082 C CA . SER B 1 384 ? 11.125 3.414 -14.258 1 97.25 384 SER B CA 1
ATOM 6083 C C . SER B 1 384 ? 11.82 3.578 -15.609 1 97.25 384 SER B C 1
ATOM 6085 O O . SER B 1 384 ? 11.266 4.176 -16.531 1 97.25 384 SER B O 1
ATOM 6087 N N . PHE B 1 385 ? 13.039 3.162 -15.625 1 98.31 385 PHE B N 1
ATOM 6088 C CA . PHE B 1 385 ? 13.844 3.104 -16.844 1 98.31 385 PHE B CA 1
ATOM 6089 C C . PHE B 1 385 ? 14.406 1.704 -17.047 1 98.31 385 PHE B C 1
ATOM 6091 O O . PHE B 1 385 ? 14.781 1.026 -16.094 1 98.31 385 PHE B O 1
ATOM 6098 N N . TYR B 1 386 ? 14.422 1.296 -18.281 1 97.62 386 TYR B N 1
ATOM 6099 C CA . TYR B 1 386 ? 14.977 0.002 -18.672 1 97.62 386 TYR B CA 1
ATOM 6100 C C . TYR B 1 386 ? 16.156 0.174 -19.625 1 97.62 386 TYR B C 1
ATOM 6102 O O . TYR B 1 386 ? 16.016 0.756 -20.703 1 97.62 386 TYR B O 1
ATOM 6110 N N . VAL B 1 387 ? 17.297 -0.25 -19.234 1 96.5 387 VAL B N 1
ATOM 6111 C CA . VAL B 1 387 ? 18.516 -0.003 -20 1 96.5 387 VAL B CA 1
ATOM 6112 C C . VAL B 1 387 ? 19.156 -1.332 -20.391 1 96.5 387 VAL B C 1
ATOM 6114 O O . VAL B 1 387 ? 18.938 -2.355 -19.734 1 96.5 387 VAL B O 1
#

Sequence (774 aa):
MSIQVEDYFARDTFKKMKAFADKQETPFVVIDTQMIAQAYDDLRAGFEFAKVYYAVKANPAVEIIDLLNQKGSSFDIASIYELDKVMGQGVSADRISYGNTIKKSRDIRYFYEKGVRLYATDSEADLRNIAKAAPGSKVYVRILTEGSTTADWPLSRKFGCQTDMAMDLLILARDLGLVPYGVSFHVGSQQRDISVWDAAIAKVKVIFERLKEEDGIELKLINMGGGFPANYITRTNSLETYAEEIIRFLKEDFGDDLPEIILEPGRSLIANAGILVSEVVLVARKSRTAVERWVYTDVGKFSGLIETTDESIKFPIWTEKNGEVEEVVIAGPTCDSADIMYENYKYGLPLNLAAGDRLYWLSTGAYTTSYSAVEFNGFPPLKSFYVMSIQVEDYFARDTFKKMKAFADKQETPFVVIDTQMIAQAYDDLRAGFEFAKVYYAVKANPAVEIIDLLNQKGSSFDIASIYELDKVMGQGVSADRISYGNTIKKSRDIRYFYEKGVRLYATDSEADLRNIAKAAPGSKVYVRILTEGSTTADWPLSRKFGCQTDMAMDLLILARDLGLVPYGVSFHVGSQQRDISVWDAAIAKVKVIFERLKEEDGIELKLINMGGGFPANYITRTNSLETYAEEIIRFLKEDFGDDLPEIILEPGRSLIANAGILVSEVVLVARKSRTAVERWVYTDVGKFSGLIETTDESIKFPIWTEKNGEVEEVVIAGPTCDSADIMYENYKYGLPLNLAAGDRLYWLSTGAYTTSYSAVEFNGFPPLKSFYV

Foldseek 3Di:
DADDCVVQDDPVLVVVQVVVVVPDDDWFKEFELVLLLVLVVVLCVLVVQAAEAAECQFPVDLSNLLSCVVVPHAHEYAFVVSVCSSVVSPDAQDSYENEHQDDDLVGLLVSQVSPHQEYEHADPVSLLSNLVRRNQGEYAYEADAPDLPQALAGDDPPGHYHLVSRLVSLLVCVVSRYQDAAYEYESYAQHQDLCSLLRVLQSRLVSQVCCCVPPVRHHFEYEDEEHHHDDFPDDGDDSSVSSVVNVVSQCVRPNPPGGHYYYHYRLSSFQQRMKTKWWFAFWDDPDPPGLEIETEIQDFCQQFVVSLQVDSGHWNKHFPDDDFWGWYWYFYDAPDPRRTSDDPPTDIDHPPRGGGTMMITGRRRTRGQSRHDPQHVHDHHHHYHYD/DADDCVVQDDPVLVVVQVVVVVPDDDWFKEFELVLLLVLVVVLCVLVVQAAEAAECQFPVDLSNLLSCVVVPHAHEDAFVVSVCSSVVSPDQQDSYENEHQDDDLVGLLVSQVSPHQEYEHADPVSLLSNLVRRNQGEYAYEADAPDLPQALAGDDPPGHYHLVVRLVSLLVCVVSRYQDAAYEYESYAQHQDLCSLLRVLQSRLVSQVCCCVPPVRHHFEYEDEEHHHDDFPDDGDDSSVSSVVNVVSQCVRPNPPGGHYYYHYRLSSFQQRMKTKWWFAFWDDPDPPGLEIETEIQDFCQQFVVSLQVDSGHWNKHFPDDDFWGWYWYFYDAPDPRRTSDDPPTDIDHPPRGGGTMMITGRRRTRGQSRHDPQHVHDHHHHYHYD

pLDDT: mean 95.17, std 5.9, range [59.19, 98.94]

InterPro domains:
  IPR000183 Ornithine/DAP/Arg decarboxylase [PR01179] (54-72)
  IPR000183 Ornithine/DAP/Arg decarboxylase [PR01179] (74-86)
  IPR000183 Ornithine/DAP/Arg decarboxylase [PR01179] (177-190)
  IPR000183 Ornithine/DAP/Arg decarboxylase [PR01179] (261-280)
  IPR002433 Ornithine decarboxylase [PR01182] (52-79)
  IPR002433 Ornithine decarboxylase [PR01182] (96-120)
  IPR002433 Ornithine decarboxylase [PR01182] (126-148)
  IPR002433 Ornithine decarboxylase [PR01182] (329-339)
  IPR002433 Ornithine decarboxylase [PTHR11482] (22-386)
  IPR009006 Alanine racemase/group IV decarboxylase, C-terminal [G3DSA:2.40.37.10] (21-380)
  IPR009006 Alanine racemase/group IV decarboxylase, C-terminal [SSF50621] (245-387)
  IPR022644 Orn/DAP/Arg decarboxylase 2, N-terminal [PF02784] (36-271)
  IPR022653 Orn/DAP/Arg decarboxylase 2, pyridoxal-phosphate binding site [PS00878] (54-72)
  IPR022657 Orn/DAP/Arg decarboxylase 2, conserved site [PS00879] (216-229)
  IPR029066 PLP-binding barrel [G3DSA:3.20.20.10] (33-273)
  IPR029066 PLP-binding barrel [SSF51419] (25-273)